Protein AF-A0AAJ0TM15-F1 (afdb_monomer_lite)

Sequence (615 aa):
GADGGGGAAAETQVVKEIVKVGEEVKEFTFELSEAALRLKQGEETPVTASVTNKGNVPLSFTITTERECCQVKTVNVLEVGAGEARSFRIDVRVPLNTPPGTYVITVTVALGDKTNVKDFKVVVEESPLVTKIKELSDAVRQIRGEISKYKSAGARTEALEKRLEGAESSLINAREAVENDNIQTLQTSIQAAASDVSQTAVEILGVRIQAFLKENREEIATGAAFVLLAFYAVTQIALPYRQLRLTLKELKKQESAFVESRVQAEHQYFKRIIDEATFRQLMFQQQDKIVSTRGKIKSGEAELRVLMRSRLNPKYFLLFYTGAVRKVPASTKAFMANFKAATHRWTQHSTKQKIGPQVAKPVAKPIAFGLFRRATQKTTVQKPVVKPISLPKKAELKKPVLSIGQLLNKFKLPKAEPKAAVPKAVVPKLTLPKPLVMPARTQKAGTNKRHWFFGKPVVRVKAITARQEGLRWSPDTKKQGMSAQQRSLPKKVSGLLQRLRGTGTRNKSKVLHVQKPVAQQDKVARPVQQPKLPAIKMPRLFWQHQKPAVTLTPQQVKVPMAKPPRKSLLPEPIRAWWAERRRKNELRRLRHETEQTLKRIGKMHDEEVRKLNHR

Foldseek 3Di:
DDDDDDDDDDPDPPPPPVPVPPPWDFDKDKDWPAQEAEDEAQDKDKTKIKMFGQTQAKFKKAKDKDWPFFDWDWDGIDIAGHRGMDMTIIITGGALQDDFDKIKMWIWIDGPPDIDIGIHIYGYDYDPLNVLLVVLVVLLVVLVVLLVVLVVLVFDCPLLVVLSVQLVVLSVQLVVCSVVSNPVSNVVSSVRNVVSSVVSVVVSVVSVVVSVCSVCVVVVVVVVVVVLVVVLCVPQPVVVLVVLVVVLVVLVVVLVVLVVVLVVLVVCVVVVVDDPVVSVVSNVVSVVSNVVSVVVSVVSVVVSVVSCVVSPPVVVVVVVVVVVVVPCPVVVVVVVVVVVVVVVVVVVVSVPPCPDPPPPDPDDDDDDDDDDDDDDDDDDDDDDDDDDDDDDDDDDDDDDDDDPVPPPPDDDDDDDDDDDDDDDDDDDDDDDDDDDDDDDDDDDDDDDDDDDDDDDDDDDDDDDDDDDDDDDDDDDDDDDDDDDDDDDDDDDDDDDDDYDDDDDDDDDDDDDDDDDDDDDDDDDDDDDDDDDDDDDDDDDDDDDDDDDDDDDDDDDDDDDDDDPPPDDPDDPVVVVVVVVVVVVVVVVVVVVVVVVVVVVVVVVVVVVVVVVVVD

Secondary structure (DSSP, 8-state):
---------------------------EEEEES-SEEEEETT-EEEEEEEEEE-SSS-EEEEEEEEESSSEEE--SEEEE-TT-EEEEEEEEE--TTSPSEEEEEEEEEEETTEEEEEEEEEEEEPPHHHHHHHHHHHHHHHHHHHHHHHHHTT---HHHHHHHHHHHHHHHHHHHHHHTT-HHHHHHHHHHHHHHHHHHHHHHHHHHHHHHHHHTHHHHHHHHHHHHHHHHIIIIIIHHHHHHHHHHHHHHHHHHHHHHHHHHHHHHHHTTSS-HHHHHHHHHHHHHHHHHHHHHHHHHHHHHHHHHHHHTSHHHHHHHHHHHHHTS-HHHHHHHHHHHHHHHHHHHHHHH----------------------------PPPPP-PPPP-------------GGGTTS---PPPP-PPPP---------PPPPPPP------------------PPPPPP------------------------------------------------------PPP--------PPPPPPPPP-------------------------PPPPPPPPSS-HHHHHHHHHHHHHHHHHHHHHHHHHHHHHHHHHHHHHHHHHHH-

pLDDT: mean 70.88, std 28.87, range [26.69, 98.44]

Radius of gyration: 53.24 Å; chains: 1; bounding box: 154×111×147 Å

Structure (mmCIF, N/CA/C/O backbone):
data_AF-A0AAJ0TM15-F1
#
_entry.id   AF-A0AAJ0TM15-F1
#
loop_
_atom_site.group_PDB
_atom_site.id
_atom_site.type_symbol
_atom_site.label_atom_id
_atom_site.label_alt_id
_atom_site.label_comp_id
_atom_site.label_asym_id
_atom_site.label_entity_id
_atom_site.label_seq_id
_atom_site.pdbx_PDB_ins_code
_atom_site.Cartn_x
_atom_site.Cartn_y
_atom_site.Cartn_z
_atom_site.occupancy
_atom_site.B_iso_or_equiv
_atom_site.auth_seq_id
_atom_site.auth_comp_id
_atom_site.auth_asym_id
_atom_site.auth_atom_id
_atom_site.pdbx_PDB_model_num
ATOM 1 N N . GLY A 1 1 ? -64.506 58.586 45.617 1.00 40.94 1 GLY A N 1
ATOM 2 C CA . GLY A 1 1 ? -65.737 57.968 45.095 1.00 40.94 1 GLY A CA 1
ATOM 3 C C . GLY A 1 1 ? -65.638 56.502 45.419 1.00 40.94 1 GLY A C 1
ATOM 4 O O . GLY A 1 1 ? -64.648 55.914 45.017 1.00 40.94 1 GLY A O 1
ATOM 5 N N . ALA A 1 2 ? -66.377 55.983 46.393 1.00 40.88 2 ALA A N 1
ATOM 6 C CA . ALA A 1 2 ? -67.840 55.893 46.489 1.00 40.88 2 ALA A CA 1
ATOM 7 C C . ALA A 1 2 ? -68.398 54.747 45.629 1.00 40.88 2 ALA A C 1
ATOM 9 O O . ALA A 1 2 ? -68.148 54.704 44.428 1.00 40.88 2 ALA A O 1
ATOM 10 N N . ASP A 1 3 ? -69.155 53.908 46.340 1.00 39.53 3 ASP A N 1
ATOM 11 C CA . ASP A 1 3 ? -70.116 52.874 45.942 1.00 39.53 3 ASP A CA 1
ATOM 12 C C . ASP A 1 3 ? -69.571 51.568 45.338 1.00 39.53 3 ASP A C 1
ATOM 14 O O . ASP A 1 3 ? -68.703 51.568 44.477 1.00 39.53 3 ASP A O 1
ATOM 18 N N . GLY A 1 4 ? -70.014 50.376 45.749 1.00 42.06 4 GLY A N 1
ATOM 19 C CA . GLY A 1 4 ? -71.174 50.013 46.571 1.00 42.06 4 GLY A CA 1
ATOM 20 C C . GLY A 1 4 ? -71.972 48.897 45.878 1.00 42.06 4 GLY A C 1
ATOM 21 O O . GLY A 1 4 ? -72.276 49.014 44.697 1.00 42.06 4 GLY A O 1
ATOM 22 N N . GLY A 1 5 ? -72.311 47.831 46.614 1.00 38.25 5 GLY A N 1
ATOM 23 C CA . GLY A 1 5 ? -73.177 46.718 46.177 1.00 38.25 5 GLY A CA 1
ATOM 24 C C . GLY A 1 5 ? -72.463 45.361 46.285 1.00 38.25 5 GLY A C 1
ATOM 25 O O . GLY A 1 5 ? -71.490 45.129 45.585 1.00 38.25 5 GLY A O 1
ATOM 26 N N . GLY A 1 6 ? -72.804 44.417 47.166 1.00 44.28 6 GLY A N 1
ATOM 27 C CA . GLY A 1 6 ? -74.078 44.138 47.829 1.00 44.28 6 GLY A CA 1
ATOM 28 C C . GLY A 1 6 ? -74.864 43.113 47.008 1.00 44.28 6 GLY A C 1
ATOM 29 O O . GLY A 1 6 ? -75.519 43.495 46.046 1.00 44.28 6 GLY A O 1
ATOM 30 N N . GLY A 1 7 ? -74.799 41.823 47.367 1.00 38.50 7 GLY A N 1
ATOM 31 C CA . GLY A 1 7 ? -75.598 40.797 46.689 1.00 38.50 7 GLY A CA 1
ATOM 32 C C . GLY A 1 7 ? -75.345 39.349 47.120 1.00 38.50 7 GLY A C 1
ATOM 33 O O . GLY A 1 7 ? -74.395 38.728 46.667 1.00 38.50 7 GLY A O 1
ATOM 34 N N . ALA A 1 8 ? -76.285 38.835 47.917 1.00 42.66 8 ALA A N 1
ATOM 35 C CA . ALA A 1 8 ? -76.724 37.440 48.023 1.00 42.66 8 ALA A CA 1
ATOM 36 C C . ALA A 1 8 ? -75.765 36.388 48.619 1.00 42.66 8 ALA A C 1
ATOM 38 O O . ALA A 1 8 ? -75.016 35.696 47.933 1.00 42.66 8 ALA A O 1
ATOM 39 N N . ALA A 1 9 ? -75.942 36.180 49.926 1.00 48.81 9 ALA A N 1
ATOM 40 C CA . ALA A 1 9 ? -75.700 34.909 50.587 1.00 48.81 9 ALA A CA 1
ATOM 41 C C . ALA A 1 9 ? -76.616 33.830 49.978 1.00 48.81 9 ALA A C 1
ATOM 43 O O . ALA A 1 9 ? -77.832 33.868 50.157 1.00 48.81 9 ALA A O 1
ATOM 44 N N . ALA A 1 10 ? -76.023 32.882 49.253 1.00 44.81 10 ALA A N 1
ATOM 45 C CA . ALA A 1 10 ? -76.657 31.620 48.905 1.00 44.81 10 ALA A CA 1
ATOM 46 C C . ALA A 1 10 ? -76.152 30.557 49.885 1.00 44.81 10 ALA A C 1
ATOM 48 O O . ALA A 1 10 ? -75.015 30.085 49.810 1.00 44.81 10 ALA A O 1
ATOM 49 N N . GLU A 1 11 ? -77.020 30.233 50.834 1.00 48.06 11 GLU A N 1
ATOM 50 C CA . GLU A 1 11 ? -76.940 29.099 51.745 1.00 48.06 11 GLU A CA 1
ATOM 51 C C . GLU A 1 11 ? -76.767 27.816 50.915 1.00 48.06 11 GLU A C 1
ATOM 53 O O . GLU A 1 11 ? -77.719 27.242 50.388 1.00 48.06 11 GLU A O 1
ATOM 58 N N . THR A 1 12 ? -75.517 27.397 50.709 1.00 44.56 12 THR A N 1
ATOM 59 C CA . THR A 1 12 ? -75.226 26.153 49.998 1.00 44.56 12 THR A CA 1
ATOM 60 C C . THR A 1 12 ? -75.214 25.049 51.041 1.00 44.56 12 THR A C 1
ATOM 62 O O . THR A 1 12 ? -74.286 24.941 51.842 1.00 44.56 12 THR A O 1
ATOM 65 N N . GLN A 1 13 ? -76.295 24.270 51.060 1.00 42.59 13 GLN A N 1
ATOM 66 C CA . GLN A 1 13 ? -76.426 23.046 51.837 1.00 42.59 13 GLN A CA 1
ATOM 67 C C . GLN A 1 13 ? -75.170 22.187 51.653 1.00 42.59 13 GLN A C 1
ATOM 69 O O . GLN A 1 13 ? -74.891 21.681 50.567 1.00 42.59 13 GLN A O 1
ATOM 74 N N . VAL A 1 14 ? -74.406 22.031 52.736 1.00 47.44 14 VAL A N 1
ATOM 75 C CA . VAL A 1 14 ? -73.315 21.064 52.839 1.00 47.44 14 VAL A CA 1
ATOM 76 C C . VAL A 1 14 ? -73.960 19.683 52.858 1.00 47.44 14 VAL A C 1
ATOM 78 O O . VAL A 1 14 ? -74.259 19.123 53.912 1.00 47.44 14 VAL A O 1
ATOM 81 N N . VAL A 1 15 ? -74.208 19.139 51.668 1.00 44.16 15 VAL A N 1
ATOM 82 C CA . VAL A 1 15 ? -74.405 17.707 51.486 1.00 44.16 15 VAL A CA 1
ATOM 83 C C . VAL A 1 15 ? -73.086 17.069 51.914 1.00 44.16 15 VAL A C 1
ATOM 85 O O . VAL A 1 15 ? -72.115 17.038 51.162 1.00 44.16 15 VAL A O 1
ATOM 88 N N . LYS A 1 16 ? -73.027 16.608 53.170 1.00 46.25 16 LYS A N 1
ATOM 89 C CA . LYS A 1 16 ? -72.084 15.575 53.605 1.00 46.25 16 LYS A CA 1
ATOM 90 C C . LYS A 1 16 ? -72.448 14.315 52.829 1.00 46.25 16 LYS A C 1
ATOM 92 O O . LYS A 1 16 ? -73.099 13.412 53.346 1.00 46.25 16 LYS A O 1
ATOM 97 N N . GLU A 1 17 ? -72.063 14.285 51.560 1.00 44.97 17 GLU A N 1
ATOM 98 C CA . GLU A 1 17 ? -71.921 13.042 50.840 1.00 44.97 17 GLU A CA 1
ATOM 99 C C . GLU A 1 17 ? -70.842 12.292 51.612 1.00 44.97 17 GLU A C 1
ATOM 101 O O . GLU A 1 17 ? -69.675 12.687 51.654 1.00 44.97 17 GLU A O 1
ATOM 106 N N . ILE A 1 18 ? -71.271 11.272 52.351 1.00 46.53 18 ILE A N 1
ATOM 107 C CA . ILE A 1 18 ? -70.382 10.254 52.884 1.00 46.53 18 ILE A CA 1
ATOM 108 C C . ILE A 1 18 ? -69.833 9.576 51.632 1.00 46.53 18 ILE A C 1
ATOM 110 O O . ILE A 1 18 ? -70.387 8.591 51.147 1.00 46.53 18 ILE A O 1
ATOM 114 N N . VAL A 1 19 ? -68.791 10.183 51.056 1.00 47.88 19 VAL A N 1
ATOM 115 C CA . VAL A 1 19 ? -67.940 9.579 50.045 1.00 47.88 19 VAL A CA 1
ATOM 116 C C . VAL A 1 19 ? -67.460 8.315 50.722 1.00 47.88 19 VAL A C 1
ATOM 118 O O . VAL A 1 19 ? -66.629 8.367 51.631 1.00 47.88 19 VAL A O 1
ATOM 121 N N . LYS A 1 20 ? -68.078 7.184 50.359 1.00 49.59 20 LYS A N 1
ATOM 122 C CA . LYS A 1 20 ? -67.555 5.860 50.671 1.00 49.59 20 LYS A CA 1
ATOM 123 C C . LYS A 1 20 ? -66.083 5.958 50.332 1.00 49.59 20 LYS A C 1
ATOM 125 O O . LYS A 1 20 ? -65.774 6.206 49.168 1.00 49.59 20 LYS A O 1
ATOM 130 N N . VAL A 1 21 ? -65.225 5.897 51.351 1.00 52.56 21 VAL A N 1
ATOM 131 C CA . VAL A 1 21 ? -63.775 5.929 51.182 1.00 52.56 21 VAL A CA 1
ATOM 132 C C . VAL A 1 21 ? -63.481 4.806 50.207 1.00 52.56 21 VAL A C 1
ATOM 134 O O . VAL A 1 21 ? -63.591 3.632 50.554 1.00 52.56 21 VAL A O 1
ATOM 137 N N . GLY A 1 22 ? -63.301 5.194 48.944 1.00 61.16 22 GLY A N 1
ATOM 138 C CA . GLY A 1 22 ? -63.088 4.266 47.857 1.00 61.16 22 GLY A CA 1
ATOM 139 C C . GLY A 1 22 ? -61.836 3.506 48.220 1.00 61.16 22 GLY A C 1
ATOM 140 O O . GLY A 1 22 ? -60.823 4.125 48.546 1.00 61.16 22 GLY A O 1
ATOM 141 N N . GLU A 1 23 ? -61.952 2.187 48.249 1.00 76.88 23 GLU A N 1
ATOM 142 C CA . GLU A 1 23 ? -60.855 1.282 48.551 1.00 76.88 23 GLU A CA 1
ATOM 143 C C . GLU A 1 23 ? -59.599 1.739 47.788 1.00 76.88 23 GLU A C 1
ATOM 145 O O . GLU A 1 23 ? -59.680 2.065 46.601 1.00 76.88 23 GLU A O 1
ATOM 150 N N . GLU A 1 24 ? -58.458 1.878 48.475 1.00 78.06 24 GLU A N 1
ATOM 151 C CA . GLU A 1 24 ? -57.227 2.371 47.848 1.00 78.06 24 GLU A CA 1
ATOM 152 C C . GLU A 1 24 ? -56.796 1.413 46.729 1.00 78.06 24 GLU A C 1
ATOM 154 O O . GLU A 1 24 ? -56.246 0.336 46.980 1.00 78.06 24 GLU A O 1
ATOM 159 N N . VAL A 1 25 ? -57.004 1.809 45.472 1.00 84.50 25 VAL A N 1
ATOM 160 C CA . VAL A 1 25 ? -56.618 0.986 44.324 1.00 84.50 25 VAL A CA 1
ATOM 161 C C . VAL A 1 25 ? -55.156 1.267 43.999 1.00 84.50 25 VAL A C 1
ATOM 163 O O . VAL A 1 25 ? -54.814 2.308 43.446 1.00 84.50 25 VAL A O 1
ATOM 166 N N . LYS A 1 26 ? -54.270 0.325 44.336 1.00 86.44 26 LYS A N 1
ATOM 167 C CA . LYS A 1 26 ? -52.831 0.376 44.015 1.00 86.44 26 LYS A CA 1
ATOM 168 C C . LYS A 1 26 ? -52.534 -0.513 42.805 1.00 86.44 26 LYS A C 1
ATOM 170 O O . LYS A 1 26 ? -52.102 -1.658 42.972 1.00 86.44 26 LYS A O 1
ATOM 175 N N . GLU A 1 27 ? -52.801 -0.020 41.595 1.00 92.00 27 GLU A N 1
ATOM 176 C CA . GLU A 1 27 ? -52.534 -0.718 40.324 1.00 92.00 27 GLU A CA 1
ATOM 177 C C . GLU A 1 27 ? -51.655 0.139 39.397 1.00 92.00 27 GLU A C 1
ATOM 179 O O . GLU A 1 27 ? -51.826 1.355 39.313 1.00 92.00 27 GLU A O 1
ATOM 184 N N . PHE A 1 28 ? -50.708 -0.486 38.689 1.00 95.81 28 PHE A N 1
ATOM 185 C CA . PHE A 1 28 ? -49.819 0.202 37.751 1.00 95.81 28 PHE A CA 1
ATOM 186 C C . PHE A 1 28 ? -49.455 -0.671 36.545 1.00 95.81 28 PHE A C 1
ATOM 188 O O . PHE A 1 28 ? -49.472 -1.901 36.621 1.00 95.81 28 PHE A O 1
ATOM 195 N N . THR A 1 29 ? -49.083 -0.033 35.434 1.00 96.06 29 THR A N 1
ATOM 196 C CA . THR A 1 29 ? -48.532 -0.699 34.244 1.00 96.06 29 THR A CA 1
ATOM 197 C C . THR A 1 29 ? -47.141 -0.180 33.921 1.00 96.06 29 THR A C 1
ATOM 199 O O . THR A 1 29 ? -46.879 1.020 33.999 1.00 96.06 29 THR A O 1
ATOM 202 N N . PHE A 1 30 ? -46.251 -1.101 33.553 1.00 96.62 30 PHE A N 1
ATOM 203 C CA . PHE A 1 30 ? -44.868 -0.819 33.186 1.00 96.62 30 PHE A CA 1
ATOM 204 C C . PHE A 1 30 ? -44.601 -1.255 31.744 1.00 96.62 30 PHE A C 1
ATOM 206 O O . PHE A 1 30 ? -44.830 -2.415 31.382 1.00 96.62 30 PHE A O 1
ATOM 213 N N . GLU A 1 31 ? -44.114 -0.321 30.930 1.00 96.38 31 GLU A N 1
ATOM 214 C CA . GLU A 1 31 ? -43.828 -0.525 29.512 1.00 96.38 31 GLU A CA 1
ATOM 215 C C . GLU A 1 31 ? -42.412 -0.051 29.159 1.00 96.38 31 GLU A C 1
ATOM 217 O O . GLU A 1 31 ? -41.920 0.970 29.646 1.00 96.38 31 GLU A O 1
ATOM 222 N N . LEU A 1 32 ? -41.753 -0.806 28.280 1.00 96.75 32 LEU A N 1
ATOM 223 C CA . LEU A 1 32 ? -40.467 -0.454 27.683 1.00 96.75 32 LEU A CA 1
ATOM 224 C C . LEU A 1 32 ? -40.693 -0.053 26.227 1.00 96.75 32 LEU A C 1
ATOM 226 O O . LEU A 1 32 ? -41.421 -0.731 25.504 1.00 96.75 32 LEU A O 1
ATOM 230 N N . SER A 1 33 ? -40.039 1.024 25.789 1.00 94.94 33 SER A N 1
ATOM 231 C CA . SER A 1 33 ? -40.135 1.498 24.399 1.00 94.94 33 SER A CA 1
ATOM 232 C C . SER A 1 33 ? -39.591 0.497 23.375 1.00 94.94 33 SER A C 1
ATOM 234 O O . SER A 1 33 ? -40.093 0.436 22.254 1.00 94.94 33 SER A O 1
ATOM 236 N N . GLU A 1 34 ? -38.587 -0.298 23.751 1.00 94.38 34 GLU A N 1
ATOM 237 C CA . GLU A 1 34 ? -37.918 -1.251 22.870 1.00 94.38 34 GLU A CA 1
ATOM 238 C C . GLU A 1 34 ? -37.702 -2.589 23.587 1.00 94.38 34 GLU A C 1
ATOM 240 O O . GLU A 1 34 ? -37.223 -2.634 24.717 1.00 94.38 34 GLU A O 1
ATOM 245 N N . ALA A 1 35 ? -38.026 -3.697 22.914 1.00 92.75 35 ALA A N 1
ATOM 246 C CA . ALA A 1 35 ? -37.785 -5.050 23.429 1.00 92.75 35 ALA A CA 1
ATOM 247 C C . ALA A 1 35 ? -36.361 -5.561 23.135 1.00 92.75 35 ALA A C 1
ATOM 249 O O . ALA A 1 35 ? -35.904 -6.539 23.734 1.00 92.75 35 ALA A O 1
ATOM 250 N N . ALA A 1 36 ? -35.665 -4.935 22.180 1.00 95.94 36 ALA A N 1
ATOM 251 C CA . ALA A 1 36 ? -34.311 -5.302 21.799 1.00 95.94 36 ALA A CA 1
ATOM 252 C C . ALA A 1 36 ? -33.506 -4.086 21.330 1.00 95.94 36 ALA A C 1
ATOM 254 O O . ALA A 1 36 ? -33.949 -3.354 20.449 1.00 95.94 36 ALA A O 1
ATOM 255 N N . LEU A 1 37 ? -32.293 -3.947 21.858 1.00 96.56 37 LEU A N 1
ATOM 256 C CA . LEU A 1 37 ? -31.349 -2.881 21.553 1.00 96.56 37 LEU A CA 1
ATOM 257 C C . LEU A 1 37 ? -30.116 -3.469 20.858 1.00 96.56 37 LEU A C 1
ATOM 259 O O . LEU A 1 37 ? -29.609 -4.512 21.268 1.00 96.56 37 LEU A O 1
ATOM 263 N N . ARG A 1 38 ? -29.620 -2.819 19.803 1.00 97.38 38 ARG A N 1
ATOM 264 C CA . ARG A 1 38 ? -28.376 -3.218 19.121 1.00 97.38 38 ARG A CA 1
ATOM 265 C C . ARG A 1 38 ? -27.317 -2.157 19.350 1.00 97.38 38 ARG A C 1
ATOM 267 O O . ARG A 1 38 ? -27.461 -1.054 18.832 1.00 97.38 38 ARG A O 1
ATOM 274 N N . LEU A 1 39 ? -26.274 -2.498 20.098 1.00 97.50 39 LEU A N 1
ATOM 275 C CA . LEU A 1 39 ? -25.213 -1.570 20.480 1.00 97.50 39 LEU A CA 1
ATOM 276 C C . LEU A 1 39 ? -23.855 -2.094 20.060 1.00 97.50 39 LEU A C 1
ATOM 278 O O . LEU A 1 39 ? -23.595 -3.294 20.104 1.00 97.50 39 LEU A O 1
ATOM 282 N N . LYS A 1 40 ? -22.954 -1.183 19.704 1.00 97.56 40 LYS A N 1
ATOM 283 C CA . LYS A 1 40 ? -21.542 -1.524 19.548 1.00 97.56 40 LYS A CA 1
ATOM 284 C C . LYS A 1 40 ? -20.818 -1.376 20.876 1.00 97.56 40 LYS A C 1
ATOM 286 O O . LYS A 1 40 ? -21.181 -0.562 21.720 1.00 97.56 40 LYS A O 1
ATOM 291 N N . GLN A 1 41 ? -19.736 -2.123 21.036 1.00 97.69 41 GLN A N 1
ATOM 292 C CA . GLN A 1 41 ? -18.782 -1.908 22.124 1.00 97.69 41 GLN A CA 1
ATOM 293 C C . GLN A 1 41 ? -18.343 -0.428 22.206 1.00 97.69 41 GLN A C 1
ATOM 295 O O . GLN A 1 41 ? -17.916 0.167 21.211 1.00 97.69 41 GLN A O 1
ATOM 300 N N . GLY A 1 42 ? -18.420 0.156 23.400 1.00 95.56 42 GLY A N 1
ATOM 301 C CA . GLY A 1 42 ? -18.133 1.564 23.681 1.00 95.56 42 GLY A CA 1
ATOM 302 C C . GLY A 1 42 ? -19.275 2.536 23.355 1.00 95.56 42 GLY A C 1
ATOM 303 O O . GLY A 1 42 ? -19.103 3.740 23.519 1.00 95.56 42 GLY A O 1
ATOM 304 N N . GLU A 1 43 ? -20.423 2.062 22.870 1.00 96.12 43 GLU A N 1
ATOM 305 C CA . GLU A 1 43 ? -21.581 2.910 22.578 1.00 96.12 43 GLU A CA 1
ATOM 306 C C . GLU A 1 43 ? -22.489 3.055 23.809 1.00 96.12 43 GLU A C 1
ATOM 308 O O . GLU A 1 43 ? -22.610 2.143 24.632 1.00 96.12 43 GLU A O 1
ATOM 313 N N . GLU A 1 44 ? -23.117 4.223 23.932 1.00 96.44 44 GLU A N 1
ATOM 314 C CA . GLU A 1 44 ? -24.106 4.542 24.960 1.00 96.44 44 GLU A CA 1
ATOM 315 C C . GLU A 1 44 ? -25.405 4.933 24.262 1.00 96.44 44 GLU A C 1
ATOM 317 O O . GLU A 1 44 ? -25.401 5.735 23.324 1.00 96.44 44 GLU A O 1
ATOM 322 N N . THR A 1 45 ? -26.521 4.331 24.665 1.00 96.94 45 THR A N 1
ATOM 323 C CA . THR A 1 45 ? -27.834 4.628 24.087 1.00 96.94 45 THR A CA 1
ATOM 324 C C . THR A 1 45 ? -28.900 4.651 25.177 1.00 96.94 45 THR A C 1
ATOM 326 O O . THR A 1 45 ? -28.962 3.725 25.990 1.00 96.94 45 THR A O 1
ATOM 329 N N . PRO A 1 46 ? -29.743 5.697 25.208 1.00 96.75 46 PRO A N 1
ATOM 330 C CA . PRO A 1 46 ? -30.840 5.786 26.155 1.00 96.75 46 PRO A CA 1
ATOM 331 C C . PRO A 1 46 ? -32.032 4.940 25.692 1.00 96.75 46 PRO A C 1
ATOM 333 O O . PRO A 1 46 ? -32.504 5.089 24.566 1.00 96.75 46 PRO A O 1
ATOM 336 N N . VAL A 1 47 ? -32.572 4.119 26.589 1.00 96.25 47 VAL A N 1
ATOM 337 C CA . VAL A 1 47 ? -33.866 3.440 26.437 1.00 96.25 47 VAL A CA 1
ATOM 338 C C . VAL A 1 47 ? -34.904 4.193 27.263 1.00 96.25 47 VAL A C 1
ATOM 340 O O . VAL A 1 47 ? -34.641 4.593 28.397 1.00 96.25 47 VAL A O 1
ATOM 343 N N . THR A 1 48 ? -36.090 4.421 26.698 1.00 97.31 48 THR A N 1
ATOM 344 C CA . THR A 1 48 ? -37.186 5.080 27.427 1.00 97.31 48 THR A CA 1
ATOM 345 C C . THR A 1 48 ? -38.120 4.032 28.017 1.00 97.31 48 THR A C 1
ATOM 347 O O . THR A 1 48 ? -38.517 3.090 27.328 1.00 97.31 48 THR A O 1
ATOM 350 N N . ALA A 1 49 ? -38.482 4.204 29.280 1.00 97.06 49 ALA A N 1
ATOM 351 C CA . ALA A 1 49 ? -39.415 3.344 29.987 1.00 97.06 49 ALA A CA 1
ATOM 352 C C . ALA A 1 49 ? -40.539 4.196 30.587 1.00 97.06 49 ALA A C 1
ATOM 354 O O . ALA A 1 49 ? -40.290 5.332 30.994 1.00 97.06 49 ALA A O 1
ATOM 355 N N . SER A 1 50 ? -41.766 3.684 30.618 1.00 97.38 50 SER A N 1
ATOM 356 C CA . SER A 1 50 ? -42.935 4.392 31.146 1.00 97.38 50 SER A CA 1
ATOM 357 C C . SER A 1 50 ? -43.627 3.577 32.227 1.00 97.38 50 SER A C 1
ATOM 359 O O . SER A 1 50 ? -43.843 2.372 32.094 1.00 97.38 50 SER A O 1
ATOM 361 N N . VAL A 1 51 ? -43.995 4.261 33.308 1.00 97.69 51 VAL A N 1
ATOM 362 C CA . VAL A 1 51 ? -44.840 3.716 34.371 1.00 97.69 51 VAL A CA 1
ATOM 363 C C . VAL A 1 51 ? -46.117 4.538 34.412 1.00 97.69 51 VAL A C 1
ATOM 365 O O . VAL A 1 51 ? -46.063 5.766 34.472 1.00 97.69 51 VAL A O 1
ATOM 368 N N . THR A 1 52 ? -47.259 3.860 34.350 1.00 97.62 52 THR A N 1
ATOM 369 C CA . THR A 1 52 ? -48.585 4.481 34.439 1.00 97.62 52 THR A CA 1
ATOM 370 C C . THR A 1 52 ? -49.254 4.042 35.728 1.00 97.62 52 THR A C 1
ATOM 372 O O . THR A 1 52 ? -49.435 2.844 35.954 1.00 97.62 52 THR A O 1
ATOM 375 N N . ASN A 1 53 ? -49.612 5.006 36.573 1.00 97.31 53 ASN A N 1
ATOM 376 C CA . ASN A 1 53 ? -50.369 4.769 37.793 1.00 97.31 53 ASN A CA 1
ATOM 377 C C . ASN A 1 53 ? -51.865 4.729 37.452 1.00 97.31 53 ASN A C 1
ATOM 379 O O . ASN A 1 53 ? -52.443 5.748 37.086 1.00 97.31 53 ASN A O 1
ATOM 383 N N . LYS A 1 54 ? -52.498 3.558 37.564 1.00 96.25 54 LYS A N 1
ATOM 384 C CA . LYS A 1 54 ? -53.948 3.399 37.357 1.00 96.25 54 LYS A CA 1
ATOM 385 C C . LYS A 1 54 ? -54.758 3.643 38.634 1.00 96.25 54 LYS A C 1
ATOM 387 O O . LYS A 1 54 ? -55.984 3.629 38.592 1.00 96.25 54 LYS A O 1
ATOM 392 N N . GLY A 1 55 ? -54.076 3.824 39.761 1.00 92.81 55 GLY A N 1
ATOM 393 C CA . GLY A 1 55 ? -54.671 4.069 41.063 1.00 92.81 55 GLY A CA 1
ATOM 394 C C . GLY A 1 55 ? -55.159 5.499 41.274 1.00 92.81 55 GLY A C 1
ATOM 395 O O . GLY A 1 55 ? -54.874 6.414 40.500 1.00 92.81 55 GLY A O 1
ATOM 396 N N . ASN A 1 56 ? -55.873 5.685 42.384 1.00 92.62 56 ASN A N 1
ATOM 397 C CA . ASN A 1 56 ? -56.418 6.963 42.852 1.00 92.62 56 ASN A CA 1
ATOM 398 C C . ASN A 1 56 ? -55.503 7.705 43.849 1.00 92.62 56 ASN A C 1
ATOM 400 O O . ASN A 1 56 ? -55.834 8.812 44.270 1.00 92.62 56 ASN A O 1
ATOM 404 N N . VAL A 1 57 ? -54.352 7.127 44.208 1.00 93.19 57 VAL A N 1
ATOM 405 C CA . VAL A 1 57 ? -53.374 7.688 45.160 1.00 93.19 57 VAL A CA 1
ATOM 406 C C . VAL A 1 57 ? -52.013 7.844 44.461 1.00 93.19 57 VAL A C 1
ATOM 408 O O . VAL A 1 57 ? -51.677 7.005 43.620 1.00 93.19 57 VAL A O 1
ATOM 411 N N . PRO A 1 58 ? -51.214 8.890 44.756 1.00 94.00 58 PRO A N 1
ATOM 412 C CA . PRO A 1 58 ? -49.835 8.984 44.275 1.00 94.00 58 PRO A CA 1
ATOM 413 C C . PRO A 1 58 ? -48.989 7.796 44.753 1.00 94.00 58 PRO A C 1
ATOM 415 O O . PRO A 1 58 ? -49.069 7.388 45.912 1.00 94.00 58 PRO A O 1
ATOM 418 N N . LEU A 1 59 ? -48.165 7.250 43.857 1.00 95.69 59 LEU A N 1
ATOM 419 C CA . LEU A 1 59 ? -47.342 6.066 44.112 1.00 95.69 59 LEU A CA 1
ATOM 420 C C . LEU A 1 59 ? -45.854 6.393 43.944 1.00 95.69 59 LEU A C 1
ATOM 422 O O . LEU A 1 59 ? -45.468 7.140 43.044 1.00 95.69 59 LEU A O 1
ATOM 426 N N . SER A 1 60 ? -45.021 5.804 44.805 1.00 96.38 60 SER A N 1
ATOM 427 C CA . SER A 1 60 ? -43.559 5.884 44.728 1.00 96.38 60 SER A CA 1
ATOM 428 C C . SER A 1 60 ? -42.997 4.518 44.347 1.00 96.38 60 SER A C 1
ATOM 430 O O . SER A 1 60 ? -43.153 3.543 45.084 1.00 96.38 60 SER A O 1
ATOM 432 N N . PHE A 1 61 ? -42.385 4.442 43.169 1.00 96.56 61 PHE A N 1
ATOM 433 C CA . PHE A 1 61 ? -41.831 3.214 42.614 1.00 96.56 61 PHE A CA 1
ATOM 434 C C . PHE A 1 61 ? -40.332 3.131 42.873 1.00 96.56 61 PHE A C 1
ATOM 436 O O . PHE A 1 61 ? -39.604 4.089 42.609 1.00 96.56 61 PHE A O 1
ATOM 443 N N . THR A 1 62 ? -39.864 1.965 43.316 1.00 97.38 62 THR A N 1
ATOM 444 C CA . THR A 1 62 ? -38.433 1.641 43.380 1.00 97.38 62 THR A CA 1
ATOM 445 C C . THR A 1 62 ? -38.047 0.874 42.124 1.00 97.38 62 THR A C 1
ATOM 447 O O . THR A 1 62 ? -38.643 -0.156 41.818 1.00 97.38 62 THR A O 1
ATOM 450 N N . ILE A 1 63 ? -37.068 1.380 41.380 1.00 97.06 63 ILE A N 1
ATOM 451 C CA . ILE A 1 63 ? -36.603 0.789 40.126 1.00 97.06 63 ILE A CA 1
ATOM 452 C C . ILE A 1 63 ? -35.246 0.142 40.386 1.00 97.06 63 ILE A C 1
ATOM 454 O O . ILE A 1 63 ? -34.287 0.816 40.767 1.00 97.06 63 ILE A O 1
ATOM 458 N N . THR A 1 64 ? -35.156 -1.161 40.148 1.00 96.94 64 THR A N 1
ATOM 459 C CA . THR A 1 64 ? -33.904 -1.917 40.193 1.00 96.94 64 THR A CA 1
ATOM 460 C C . THR A 1 64 ? -33.608 -2.511 38.821 1.00 96.94 64 THR A C 1
ATOM 462 O O . THR A 1 64 ? -34.504 -2.771 38.017 1.00 96.94 64 THR A O 1
ATOM 465 N N . THR A 1 65 ? -32.321 -2.663 38.513 1.00 96.69 65 THR A N 1
ATOM 466 C CA . THR A 1 65 ? -31.875 -3.238 37.240 1.00 96.69 65 THR A CA 1
ATOM 467 C C . THR A 1 65 ? -30.897 -4.364 37.516 1.00 96.69 65 THR A C 1
ATOM 469 O O . THR A 1 65 ? -29.882 -4.157 38.181 1.00 96.69 65 THR A O 1
ATOM 472 N N . GLU A 1 66 ? -31.209 -5.543 36.998 1.00 96.31 66 GLU A N 1
ATOM 473 C CA . GLU A 1 66 ? -30.317 -6.695 36.966 1.00 96.31 66 GLU A CA 1
ATOM 474 C C . GLU A 1 66 ? -29.736 -6.811 35.559 1.00 96.31 66 GLU A C 1
ATOM 476 O O . GLU A 1 66 ? -30.423 -6.596 34.556 1.00 96.31 66 GLU A O 1
ATOM 481 N N . ARG A 1 67 ? -28.430 -7.062 35.472 1.00 94.00 67 ARG A N 1
ATOM 482 C CA . ARG A 1 67 ? -27.702 -6.983 34.206 1.00 94.00 67 ARG A CA 1
ATOM 483 C C . ARG A 1 67 ? -26.601 -8.026 34.135 1.00 94.00 67 ARG A C 1
ATOM 485 O O . ARG A 1 67 ? -25.795 -8.142 35.054 1.00 94.00 67 ARG A O 1
ATOM 492 N N . GLU A 1 68 ? -26.545 -8.732 33.012 1.00 90.50 68 GLU A N 1
ATOM 493 C CA . GLU A 1 68 ? -25.475 -9.691 32.705 1.00 90.50 68 GLU A CA 1
ATOM 494 C C . GLU A 1 68 ? -24.253 -9.009 32.078 1.00 90.50 68 GLU A C 1
ATOM 496 O O . GLU A 1 68 ? -23.112 -9.415 32.290 1.00 90.50 68 GLU A O 1
ATOM 501 N N . CYS A 1 69 ? -24.492 -7.944 31.310 1.00 88.06 69 CYS A N 1
ATOM 502 C CA . CYS A 1 69 ? -23.464 -7.106 30.712 1.00 88.06 69 CYS A CA 1
ATOM 503 C C . CYS A 1 69 ? -23.714 -5.644 31.050 1.00 88.06 69 CYS A C 1
ATOM 505 O O . CYS A 1 69 ? -24.801 -5.253 31.476 1.00 88.06 69 CYS A O 1
ATOM 507 N N . CYS A 1 70 ? -22.738 -4.822 30.679 1.00 94.38 70 CYS A N 1
ATOM 508 C CA . CYS A 1 70 ? -22.981 -3.417 30.418 1.00 94.38 70 CYS A CA 1
ATOM 509 C C . CYS A 1 70 ? -23.140 -2.554 31.689 1.00 94.38 70 CYS A C 1
ATOM 511 O O . CYS A 1 70 ? -23.368 -3.024 32.804 1.00 94.38 70 CYS A O 1
ATOM 513 N N . GLN A 1 71 ? -22.941 -1.249 31.536 1.00 95.75 71 GLN A N 1
ATOM 514 C CA . GLN A 1 71 ? -23.170 -0.259 32.582 1.00 95.75 71 GLN A CA 1
ATOM 515 C C . GLN A 1 71 ? -24.537 0.371 32.334 1.00 95.75 71 GLN A C 1
ATOM 517 O O . GLN A 1 71 ? -24.745 1.031 31.320 1.00 95.75 71 GLN A O 1
ATOM 522 N N . VAL A 1 72 ? -25.463 0.156 33.261 1.00 96.50 72 VAL A N 1
ATOM 523 C CA . VAL A 1 72 ? -26.823 0.705 33.212 1.00 96.50 72 VAL A CA 1
ATOM 524 C C . VAL A 1 72 ? -26.943 1.804 34.259 1.00 96.50 72 VAL A C 1
ATOM 526 O O . VAL A 1 72 ? -26.604 1.582 35.426 1.00 96.50 72 VAL A O 1
ATOM 529 N N . LYS A 1 73 ? -27.405 2.985 33.846 1.00 96.81 73 LYS A N 1
ATOM 530 C CA . LYS A 1 73 ? -27.749 4.095 34.739 1.00 96.81 73 LYS A CA 1
ATOM 531 C C . LYS A 1 73 ? -29.238 4.382 34.609 1.00 96.81 73 LYS A C 1
ATOM 533 O O . LYS A 1 73 ? -29.742 4.576 33.509 1.00 96.81 73 LYS A O 1
ATOM 538 N N . THR A 1 74 ? -29.936 4.409 35.733 1.00 96.81 74 THR A N 1
ATOM 539 C CA . THR A 1 74 ? -31.362 4.737 35.808 1.00 96.81 74 THR A CA 1
ATOM 540 C C . THR A 1 74 ? -31.630 5.533 37.081 1.00 96.81 74 THR A C 1
ATOM 542 O O . THR A 1 74 ? -30.790 5.591 37.981 1.00 96.81 74 THR A O 1
ATOM 545 N N . VAL A 1 75 ? -32.800 6.159 37.155 1.00 96.62 75 VAL A N 1
ATOM 546 C CA . VAL A 1 75 ? -33.354 6.669 38.413 1.00 96.62 75 VAL A CA 1
ATOM 547 C C . VAL A 1 75 ? -33.775 5.499 39.302 1.00 96.62 75 VAL A C 1
ATOM 549 O O . VAL A 1 75 ? -34.377 4.550 38.810 1.00 96.62 75 VAL A O 1
ATOM 552 N N . ASN A 1 76 ? -33.458 5.579 40.597 1.00 96.56 76 ASN A N 1
ATOM 553 C CA . ASN A 1 76 ? -33.777 4.528 41.573 1.00 96.56 76 ASN A CA 1
ATOM 554 C C . ASN A 1 76 ? -35.196 4.659 42.142 1.00 96.56 76 ASN A C 1
ATOM 556 O O . ASN A 1 76 ? -35.800 3.658 42.508 1.00 96.56 76 ASN A O 1
ATOM 560 N N . VAL A 1 77 ? -35.714 5.888 42.241 1.00 96.75 77 VAL A N 1
ATOM 561 C CA . VAL A 1 77 ? -37.041 6.185 42.794 1.00 96.75 77 VAL A CA 1
ATOM 562 C C . VAL A 1 77 ? -37.784 7.104 41.832 1.00 96.75 77 VAL A C 1
ATOM 564 O O . VAL A 1 77 ? -37.213 8.087 41.350 1.00 96.75 77 VAL A O 1
ATOM 567 N N . LEU A 1 78 ? -39.042 6.778 41.543 1.00 97.06 78 LEU A N 1
ATOM 568 C CA . LEU A 1 78 ? -39.911 7.545 40.656 1.00 97.06 78 LEU A CA 1
ATOM 569 C C . LEU A 1 78 ? -41.283 7.743 41.302 1.00 97.06 78 LEU A C 1
ATOM 571 O O . LEU A 1 78 ? -42.010 6.781 41.532 1.00 97.06 78 LEU A O 1
ATOM 575 N N . GLU A 1 79 ? -41.650 8.996 41.545 1.00 96.44 79 GLU A N 1
ATOM 576 C CA . GLU A 1 79 ? -42.981 9.362 42.037 1.00 96.44 79 GLU A CA 1
ATOM 577 C C . GLU A 1 79 ? -43.913 9.670 40.863 1.00 96.44 79 GLU A C 1
ATOM 579 O O . GLU A 1 79 ? -43.533 10.396 39.934 1.00 96.44 79 GLU A O 1
ATOM 584 N N . VAL A 1 80 ? -45.123 9.112 40.894 1.00 97.00 80 VAL A N 1
ATOM 585 C CA . VAL A 1 80 ? -46.131 9.264 39.837 1.00 97.00 80 VAL A CA 1
ATOM 586 C C . VAL A 1 80 ? -47.481 9.585 40.472 1.00 97.00 80 VAL A C 1
ATOM 588 O O . VAL A 1 80 ? -47.944 8.858 41.358 1.00 97.00 80 VAL A O 1
ATOM 591 N N . GLY A 1 81 ? -48.118 10.673 40.030 1.00 95.94 81 GLY A N 1
ATOM 592 C CA . GLY A 1 81 ? -49.441 11.072 40.502 1.00 95.94 81 GLY A CA 1
ATOM 593 C C . GLY A 1 81 ? -50.528 10.046 40.167 1.00 95.94 81 GLY A C 1
ATOM 594 O O . GLY A 1 81 ? -50.330 9.146 39.350 1.00 95.94 81 GLY A O 1
ATOM 595 N N . ALA A 1 82 ? -51.688 10.159 40.814 1.00 95.50 82 ALA A N 1
ATOM 596 C CA . ALA A 1 82 ? -52.853 9.328 40.508 1.00 95.50 82 ALA A CA 1
ATOM 597 C C . ALA A 1 82 ? -53.304 9.539 39.051 1.00 95.50 82 ALA A C 1
ATOM 599 O O . ALA A 1 82 ? -53.443 10.679 38.609 1.00 95.50 82 ALA A O 1
ATOM 600 N N . GLY A 1 83 ? -53.506 8.455 38.298 1.00 94.12 83 GLY A N 1
ATOM 601 C CA . GLY A 1 83 ? -53.865 8.517 36.875 1.00 94.12 83 GLY A CA 1
ATOM 602 C C . GLY A 1 83 ? -52.765 9.043 35.938 1.00 94.12 83 GLY A C 1
ATOM 603 O O . GLY A 1 83 ? -53.015 9.204 34.743 1.00 94.12 83 GLY A O 1
ATOM 604 N N . GLU A 1 84 ? -51.563 9.338 36.442 1.00 97.00 84 GLU A N 1
ATOM 605 C CA . GLU A 1 84 ? -50.475 9.913 35.652 1.00 97.00 84 GLU A CA 1
ATOM 606 C C . GLU A 1 84 ? -49.591 8.819 35.027 1.00 97.00 84 GLU A C 1
ATOM 608 O O . GLU A 1 84 ? -49.372 7.747 35.599 1.00 97.00 84 GLU A O 1
ATOM 613 N N . ALA A 1 85 ? -49.043 9.107 33.845 1.00 96.81 85 ALA A N 1
ATOM 614 C CA . ALA A 1 85 ? -47.996 8.314 33.215 1.00 96.81 85 ALA A CA 1
ATOM 615 C C . ALA A 1 85 ? -46.690 9.108 33.193 1.00 96.81 85 ALA A C 1
ATOM 617 O O . ALA A 1 85 ? -46.635 10.210 32.643 1.00 96.81 85 ALA A O 1
ATOM 618 N N . ARG A 1 86 ? -45.618 8.536 33.748 1.00 97.38 86 ARG A N 1
ATOM 619 C CA . ARG A 1 86 ? -44.301 9.176 33.790 1.00 97.38 86 ARG A CA 1
ATOM 620 C C . ARG A 1 86 ? -43.264 8.314 33.087 1.00 97.38 86 ARG A C 1
ATOM 622 O O . ARG A 1 86 ? -43.093 7.136 33.396 1.00 97.38 86 ARG A O 1
ATOM 629 N N . SER A 1 87 ? -42.556 8.919 32.137 1.00 97.19 87 SER A N 1
ATOM 630 C CA . SER A 1 87 ? -41.435 8.282 31.447 1.00 97.19 87 SER A CA 1
ATOM 631 C C . SER A 1 87 ? -40.105 8.623 32.111 1.00 97.19 87 SER A C 1
ATOM 633 O O . SER A 1 87 ? -39.872 9.782 32.464 1.00 97.19 87 SER A O 1
ATOM 635 N N . PHE A 1 88 ? -39.202 7.654 32.194 1.00 96.69 88 PHE A N 1
ATOM 636 C CA . PHE A 1 88 ? -37.822 7.835 32.634 1.00 96.69 88 PHE A CA 1
ATOM 637 C C . PHE A 1 88 ? -36.840 7.222 31.629 1.00 96.69 88 PHE A C 1
ATOM 639 O O . PHE A 1 88 ? -37.226 6.477 30.724 1.00 96.69 88 PHE A O 1
ATOM 646 N N . ARG A 1 89 ? -35.562 7.593 31.753 1.00 97.31 89 ARG A N 1
ATOM 647 C CA . ARG A 1 89 ? -34.488 7.138 30.864 1.00 97.31 89 ARG A CA 1
ATOM 648 C C . ARG A 1 89 ? -33.599 6.127 31.569 1.00 97.31 89 ARG A C 1
ATOM 650 O O . ARG A 1 89 ? -33.220 6.335 32.720 1.00 97.31 89 ARG A O 1
ATOM 657 N N . ILE A 1 90 ? -33.266 5.073 30.838 1.00 97.19 90 ILE A N 1
ATOM 658 C CA . ILE A 1 90 ? -32.307 4.043 31.210 1.00 97.19 90 ILE A CA 1
ATOM 659 C C . ILE A 1 90 ? -31.138 4.174 30.232 1.00 97.19 90 ILE A C 1
ATOM 661 O O . ILE A 1 90 ? -31.262 3.806 29.065 1.00 97.19 90 ILE A O 1
ATOM 665 N N . ASP A 1 91 ? -30.015 4.725 30.682 1.00 97.62 91 ASP A N 1
ATOM 666 C CA . ASP A 1 91 ? -28.818 4.860 29.853 1.00 97.62 91 ASP A CA 1
ATOM 667 C C . ASP A 1 91 ? -28.033 3.548 29.901 1.00 97.62 91 ASP A C 1
ATOM 669 O O . ASP A 1 91 ? -27.532 3.143 30.956 1.00 97.62 91 ASP A O 1
ATOM 673 N N . VAL A 1 92 ? -27.945 2.866 28.757 1.00 97.38 92 VAL A N 1
ATOM 674 C CA . VAL A 1 92 ? -27.209 1.608 28.611 1.00 97.38 92 VAL A CA 1
ATOM 675 C C . VAL A 1 92 ? -25.910 1.891 27.868 1.00 97.38 92 VAL A C 1
ATOM 677 O O . VAL A 1 92 ? -25.926 2.277 26.699 1.00 97.38 92 VAL A O 1
ATOM 680 N N . ARG A 1 93 ? -24.775 1.679 28.538 1.00 97.19 93 ARG A N 1
ATOM 681 C CA . ARG A 1 93 ? -23.433 1.775 27.954 1.00 97.19 93 ARG A CA 1
ATOM 682 C C . ARG A 1 93 ? -22.781 0.401 27.907 1.00 97.19 93 ARG A C 1
ATOM 684 O O . ARG A 1 93 ? -22.680 -0.268 28.932 1.00 97.19 93 ARG A O 1
ATOM 691 N N . VAL A 1 94 ? -22.283 0.000 26.741 1.00 97.75 94 VAL A N 1
ATOM 692 C CA . VAL A 1 94 ? -21.542 -1.260 26.576 1.00 97.75 94 VAL A CA 1
ATOM 693 C C . VAL A 1 94 ? -20.042 -0.990 26.711 1.00 97.75 94 VAL A C 1
ATOM 695 O O . VAL A 1 94 ? -19.503 -0.261 25.882 1.00 97.75 94 VAL A O 1
ATOM 698 N N . PRO A 1 95 ? -19.336 -1.560 27.702 1.00 97.50 95 PRO A N 1
ATOM 699 C CA . PRO A 1 95 ? -17.885 -1.444 27.793 1.00 97.50 95 PRO A CA 1
ATOM 700 C C . PRO A 1 95 ? -17.162 -2.035 26.578 1.00 97.50 95 PRO A C 1
ATOM 702 O O . PRO A 1 95 ? -17.599 -3.031 25.998 1.00 97.50 95 PRO A O 1
ATOM 705 N N . LEU A 1 96 ? -16.012 -1.465 26.218 1.00 97.06 96 LEU A N 1
ATOM 706 C CA . LEU A 1 96 ? -15.201 -1.908 25.079 1.00 97.06 96 LEU A CA 1
ATOM 707 C C . LEU A 1 96 ? -14.722 -3.368 25.179 1.00 97.06 96 LEU A C 1
ATOM 709 O O . LEU A 1 96 ? -14.551 -4.023 24.153 1.00 97.06 96 LEU A O 1
ATOM 713 N N . ASN A 1 97 ? -14.521 -3.877 26.395 1.00 96.69 97 ASN A N 1
ATOM 714 C CA . ASN A 1 97 ? -14.065 -5.242 26.671 1.00 96.69 97 ASN A CA 1
ATOM 715 C C . ASN A 1 97 ? -15.197 -6.288 26.722 1.00 96.69 97 ASN A C 1
ATOM 717 O O . ASN A 1 97 ? -14.919 -7.473 26.901 1.00 96.69 97 ASN A O 1
ATOM 721 N N . THR A 1 98 ? -16.462 -5.881 26.566 1.00 97.31 98 THR A N 1
ATOM 722 C CA . THR A 1 98 ? -17.602 -6.812 26.594 1.00 97.31 98 THR A CA 1
ATOM 723 C C . THR A 1 98 ? -17.608 -7.648 25.315 1.00 97.31 98 THR A C 1
ATOM 725 O O . THR A 1 98 ? -17.631 -7.055 24.237 1.00 97.31 98 THR A O 1
ATOM 728 N N . PRO A 1 99 ? -17.581 -8.992 25.370 1.00 96.75 99 PRO A N 1
ATOM 729 C CA . PRO A 1 99 ? -17.564 -9.801 24.158 1.00 96.75 99 PRO A CA 1
ATOM 730 C C . PRO A 1 99 ? -18.835 -9.589 23.311 1.00 96.75 99 PRO A C 1
ATOM 732 O O . PRO A 1 99 ? -19.897 -9.278 23.846 1.00 96.75 99 PRO A O 1
ATOM 735 N N . PRO A 1 100 ? -18.752 -9.721 21.976 1.00 97.38 100 PRO A N 1
ATOM 736 C CA . PRO A 1 100 ? -19.935 -9.648 21.129 1.00 97.38 100 PRO A CA 1
ATOM 737 C C . PRO A 1 100 ? -20.872 -10.823 21.437 1.00 97.38 100 PRO A C 1
ATOM 739 O O . PRO A 1 100 ? -20.427 -11.964 21.569 1.00 97.38 100 PRO A O 1
ATOM 742 N N . GLY A 1 101 ? -22.169 -10.551 21.546 1.00 97.62 101 GLY A N 1
ATOM 743 C CA . GLY A 1 101 ? -23.142 -11.526 22.032 1.00 97.62 101 GLY A CA 1
ATOM 744 C C . GLY A 1 101 ? -24.531 -10.931 22.224 1.00 97.62 101 GLY A C 1
ATOM 745 O O . GLY A 1 101 ? -24.774 -9.773 21.897 1.00 97.62 101 GLY A O 1
ATOM 746 N N . THR A 1 102 ? -25.465 -11.733 22.729 1.00 98.00 102 THR A N 1
ATOM 747 C CA . THR A 1 102 ? -26.784 -11.249 23.162 1.00 98.00 102 THR A CA 1
ATOM 748 C C . THR A 1 102 ? -26.870 -11.394 24.670 1.00 98.00 102 THR A C 1
ATOM 750 O O . THR A 1 102 ? -26.591 -12.471 25.184 1.00 98.00 102 THR A O 1
ATOM 753 N N . TYR A 1 103 ? -27.261 -10.320 25.341 1.00 97.69 103 TYR A N 1
ATOM 754 C CA . TYR A 1 103 ? -27.382 -10.223 26.791 1.00 97.69 103 TYR A CA 1
ATOM 755 C C . TYR A 1 103 ? -28.797 -9.813 27.170 1.00 97.69 103 TYR A C 1
ATOM 757 O O . TYR A 1 103 ? -29.498 -9.194 26.363 1.00 97.69 103 TYR A O 1
ATOM 765 N N . VAL A 1 104 ? -29.215 -10.131 28.391 1.00 97.19 104 VAL A N 1
ATOM 766 C CA . VAL A 1 104 ? -30.516 -9.710 28.918 1.00 97.19 104 VAL A CA 1
ATOM 767 C C . VAL A 1 104 ? -30.318 -8.685 30.033 1.00 97.19 104 VAL A C 1
ATOM 769 O O . VAL A 1 104 ? -29.432 -8.819 30.879 1.00 97.19 104 VAL A O 1
ATOM 772 N N . ILE A 1 105 ? -31.121 -7.619 29.992 1.00 97.19 105 ILE A N 1
ATOM 773 C CA . ILE A 1 105 ? -31.250 -6.656 31.086 1.00 97.19 105 ILE A CA 1
ATOM 774 C C . ILE A 1 105 ? -32.675 -6.756 31.609 1.00 97.19 105 ILE A C 1
ATOM 776 O O . ILE A 1 105 ? -33.635 -6.577 30.853 1.00 97.19 105 ILE A O 1
ATOM 780 N N . THR A 1 106 ? -32.784 -7.008 32.905 1.00 97.31 106 THR A N 1
ATOM 781 C CA . THR A 1 106 ? -34.046 -7.153 33.620 1.00 97.31 106 THR A CA 1
ATOM 782 C C . THR A 1 106 ? -34.295 -5.888 34.426 1.00 97.31 106 THR A C 1
ATOM 784 O O . THR A 1 106 ? -33.483 -5.486 35.260 1.00 97.31 106 THR A O 1
ATOM 787 N N . VAL A 1 107 ? -35.409 -5.217 34.146 1.00 97.31 107 VAL A N 1
ATOM 788 C CA . VAL A 1 107 ? -35.835 -4.009 34.854 1.00 97.31 107 VAL A CA 1
ATOM 789 C C . VAL A 1 107 ? -37.011 -4.371 35.742 1.00 97.31 107 VAL A C 1
ATOM 791 O O . VAL A 1 107 ? -38.064 -4.785 35.253 1.00 97.31 107 VAL A O 1
ATOM 794 N N . THR A 1 108 ? -36.830 -4.177 37.042 1.00 97.44 108 THR A N 1
ATOM 795 C CA . THR A 1 108 ? -37.836 -4.475 38.054 1.00 97.44 108 THR A CA 1
ATOM 796 C C . THR A 1 108 ? -38.352 -3.168 38.632 1.00 97.44 108 THR A C 1
ATOM 798 O O . THR A 1 108 ? -37.593 -2.362 39.167 1.00 97.44 108 THR A O 1
ATOM 801 N N . VAL A 1 109 ? -39.660 -2.950 38.515 1.00 97.31 109 VAL A N 1
ATOM 802 C CA . VAL A 1 109 ? -40.362 -1.820 39.128 1.00 97.31 109 VAL A CA 1
ATOM 803 C C . VAL A 1 109 ? -41.173 -2.355 40.301 1.00 97.31 109 VAL A C 1
ATOM 805 O O . VAL A 1 109 ? -42.081 -3.165 40.109 1.00 97.31 109 VAL A O 1
ATOM 808 N N . 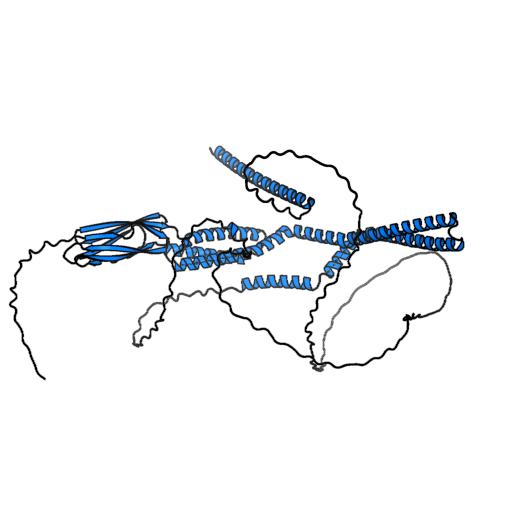ALA A 1 110 ? -40.831 -1.925 41.513 1.00 96.12 110 ALA A N 1
ATOM 809 C CA . ALA A 1 110 ? -41.434 -2.381 42.760 1.00 96.12 110 ALA A CA 1
ATOM 810 C C . ALA A 1 110 ? -42.269 -1.278 43.428 1.00 96.12 110 ALA A C 1
ATOM 812 O O . ALA A 1 110 ? -41.861 -0.116 43.487 1.00 96.12 110 ALA A O 1
ATOM 813 N N . LEU A 1 111 ? -43.423 -1.672 43.963 1.00 95.06 111 LEU A N 1
ATOM 814 C CA . LEU A 1 111 ? -44.338 -0.861 44.760 1.00 95.06 111 LEU A CA 1
ATOM 815 C C . LEU A 1 111 ? -44.797 -1.685 45.973 1.00 95.06 111 LEU A C 1
ATOM 817 O O . LEU A 1 111 ? -45.761 -2.450 45.880 1.00 95.06 111 LEU A O 1
ATOM 821 N N . GLY A 1 112 ? -44.104 -1.547 47.105 1.00 91.56 112 GLY A N 1
ATOM 822 C CA . GLY A 1 112 ? -44.303 -2.447 48.248 1.00 91.56 112 GLY A CA 1
ATOM 823 C C . GLY A 1 112 ? -44.057 -3.900 47.827 1.00 91.56 112 GLY A C 1
ATOM 824 O O . GLY A 1 112 ? -43.004 -4.198 47.270 1.00 91.56 112 GLY A O 1
ATOM 825 N N . ASP A 1 113 ? -45.055 -4.767 48.009 1.00 90.62 113 ASP A N 1
ATOM 826 C CA . ASP A 1 113 ? -44.978 -6.190 47.640 1.00 90.62 113 ASP A CA 1
ATOM 827 C C . ASP A 1 113 ? -45.285 -6.468 46.157 1.00 90.62 113 ASP A C 1
ATOM 829 O O . ASP A 1 113 ? -45.056 -7.573 45.663 1.00 90.62 113 ASP A O 1
ATOM 833 N N . LYS A 1 114 ? -45.819 -5.485 45.416 1.00 92.88 114 LYS A N 1
ATOM 834 C CA . LYS A 1 114 ? -46.136 -5.650 43.991 1.00 92.88 114 LYS A CA 1
ATOM 835 C C . LYS A 1 114 ? -44.914 -5.319 43.145 1.00 92.88 114 LYS A C 1
ATOM 837 O O . LYS A 1 114 ? -44.441 -4.184 43.151 1.00 92.88 114 LYS A O 1
ATOM 842 N N . THR A 1 115 ? -44.448 -6.279 42.356 1.00 96.31 115 THR A N 1
ATOM 843 C CA . THR A 1 115 ? -43.336 -6.099 41.417 1.00 96.31 115 THR A CA 1
ATOM 844 C C . THR A 1 115 ? -43.790 -6.360 39.985 1.00 96.31 115 THR A C 1
ATOM 846 O O . THR A 1 115 ? -44.603 -7.243 39.717 1.00 96.31 115 THR A O 1
ATOM 849 N N . ASN A 1 116 ? -43.287 -5.563 39.044 1.00 96.19 116 ASN A N 1
ATOM 850 C CA . ASN A 1 116 ? -43.461 -5.788 37.614 1.00 96.19 116 ASN A CA 1
ATOM 851 C C . ASN A 1 116 ? -42.079 -5.848 36.967 1.00 96.19 116 ASN A C 1
ATOM 853 O O . ASN A 1 116 ? -41.288 -4.911 37.096 1.00 96.19 116 ASN A O 1
ATOM 857 N N . VAL A 1 117 ? -41.795 -6.966 36.309 1.00 96.88 117 VAL A N 1
ATOM 858 C CA . VAL A 1 117 ? -40.485 -7.276 35.742 1.00 96.88 117 VAL A CA 1
ATOM 859 C C . VAL A 1 117 ? -40.601 -7.280 34.223 1.00 96.88 117 VAL A C 1
ATOM 861 O O . VAL A 1 117 ? -41.486 -7.930 33.659 1.00 96.88 117 VAL A O 1
ATOM 864 N N . LYS A 1 118 ? -39.714 -6.545 33.549 1.00 96.94 118 LYS A N 1
ATOM 865 C CA . LYS A 1 118 ? -39.576 -6.601 32.091 1.00 96.94 118 LYS A CA 1
ATOM 866 C C . LYS A 1 118 ? -38.130 -6.813 31.702 1.00 96.94 118 LYS A C 1
ATOM 868 O O . LYS A 1 118 ? -37.245 -6.078 32.136 1.00 96.94 118 LYS A O 1
ATOM 873 N N . ASP A 1 119 ? -37.949 -7.744 30.782 1.00 96.38 119 ASP A N 1
ATOM 874 C CA . ASP A 1 119 ? -36.665 -8.020 30.167 1.00 96.38 119 ASP A CA 1
ATOM 875 C C . ASP A 1 119 ? -36.591 -7.363 28.794 1.00 96.38 119 ASP A C 1
ATOM 877 O O . ASP A 1 119 ? -37.550 -7.400 28.014 1.00 96.38 119 ASP A O 1
ATOM 881 N N . PHE A 1 120 ? -35.427 -6.816 28.460 1.00 95.56 120 PHE A N 1
ATOM 882 C CA . PHE A 1 120 ? -35.103 -6.458 27.085 1.00 95.56 120 PHE A CA 1
ATOM 883 C C . PHE A 1 120 ? -33.720 -6.978 26.698 1.00 95.56 120 PHE A C 1
ATOM 885 O O . PHE A 1 120 ? -32.805 -7.096 27.515 1.00 95.56 120 PHE A O 1
ATOM 892 N N . LYS A 1 121 ? -33.584 -7.344 25.420 1.00 97.44 121 LYS A N 1
ATOM 893 C CA . LYS A 1 121 ? -32.374 -7.975 24.882 1.00 97.44 121 LYS A CA 1
ATOM 894 C C . LYS A 1 121 ? -31.399 -6.918 24.384 1.00 97.44 121 LYS A C 1
ATOM 896 O O . LYS A 1 121 ? -31.780 -6.058 23.600 1.00 97.44 121 LYS A O 1
ATOM 901 N N . VAL A 1 122 ? -30.127 -7.023 24.742 1.00 97.88 122 VAL A N 1
ATOM 902 C CA . VAL A 1 122 ? -29.051 -6.190 24.196 1.00 97.88 122 VAL A CA 1
ATOM 903 C C . VAL A 1 122 ? -28.157 -7.051 23.313 1.00 97.88 122 VAL A C 1
ATOM 905 O O . VAL A 1 122 ? -27.475 -7.954 23.787 1.00 97.88 122 VAL A O 1
ATOM 908 N N . VAL A 1 123 ? -28.161 -6.780 22.011 1.00 98.12 123 VAL A N 1
ATOM 909 C CA . VAL A 1 123 ? -27.257 -7.404 21.039 1.00 98.12 123 VAL A CA 1
ATOM 910 C C . VAL A 1 123 ? -26.014 -6.531 20.918 1.00 98.12 123 VAL A C 1
ATOM 912 O O . VAL A 1 123 ? -26.083 -5.412 20.407 1.00 98.12 123 VAL A O 1
ATOM 915 N N . VAL A 1 124 ? -24.885 -7.047 21.394 1.00 98.31 124 VAL A N 1
ATOM 916 C CA . VAL A 1 124 ? -23.583 -6.382 21.367 1.00 98.31 124 VAL A CA 1
ATOM 917 C C . VAL A 1 124 ? -22.822 -6.776 20.104 1.00 98.31 124 VAL A C 1
ATOM 919 O O . VAL A 1 124 ? -22.485 -7.943 19.898 1.00 98.31 124 VAL A O 1
ATOM 922 N N . GLU A 1 125 ? -22.521 -5.785 19.270 1.00 98.06 125 GLU A N 1
ATOM 923 C CA . GLU A 1 125 ? -21.681 -5.908 18.078 1.00 98.06 125 GLU A CA 1
ATOM 924 C C . GLU A 1 125 ? -20.236 -5.452 18.364 1.00 98.06 125 GLU A C 1
ATOM 926 O O . GLU A 1 125 ? -19.986 -4.544 19.165 1.00 98.06 125 GLU A O 1
ATOM 931 N N . GLU A 1 126 ? -19.261 -6.058 17.677 1.00 97.31 126 GLU A N 1
ATOM 932 C CA . GLU A 1 126 ? -17.854 -5.653 17.783 1.00 97.31 126 GLU A CA 1
ATOM 933 C C . GLU A 1 126 ? -17.660 -4.217 17.264 1.00 97.31 126 GLU A C 1
ATOM 935 O O . GLU A 1 126 ? -18.163 -3.835 16.201 1.00 97.31 126 GLU A O 1
ATOM 940 N N . SER A 1 127 ? -16.909 -3.401 18.007 1.00 97.25 127 SER A N 1
ATOM 941 C CA . SER A 1 127 ? -16.651 -2.018 17.601 1.00 97.25 127 SER A CA 1
ATOM 942 C C . SER A 1 127 ? -15.721 -1.952 16.384 1.00 97.25 127 SER A C 1
ATOM 944 O O . SER A 1 127 ? -14.689 -2.629 16.358 1.00 97.25 127 SER A O 1
ATOM 946 N N . PRO A 1 128 ? -15.977 -1.052 15.411 1.00 97.38 128 PRO A N 1
ATOM 947 C CA . PRO A 1 128 ? -15.076 -0.840 14.276 1.00 97.38 128 PRO A CA 1
ATOM 948 C C . PRO A 1 128 ? -13.685 -0.331 14.693 1.00 97.38 128 PRO A C 1
ATOM 950 O O . PRO A 1 128 ? -12.761 -0.314 13.882 1.00 97.38 128 PRO A O 1
ATOM 953 N N . LEU A 1 129 ? -13.521 0.145 15.931 1.00 97.19 129 LEU A N 1
ATOM 954 C CA . LEU A 1 129 ? -12.214 0.503 16.481 1.00 97.19 129 LEU A CA 1
ATOM 955 C C . LEU A 1 129 ? -11.430 -0.745 16.908 1.00 97.19 129 LEU A C 1
ATOM 957 O O . LEU A 1 129 ? -10.234 -0.834 16.641 1.00 97.19 129 LEU A O 1
ATOM 961 N N . VAL A 1 130 ? -12.105 -1.732 17.498 1.00 96.69 130 VAL A N 1
ATOM 962 C CA . VAL A 1 130 ? -11.491 -3.002 17.913 1.00 96.69 130 VAL A CA 1
ATOM 963 C C . VAL A 1 130 ? -11.074 -3.819 16.689 1.00 96.69 130 VAL A C 1
ATOM 965 O O . VAL A 1 130 ? -9.954 -4.334 16.643 1.00 96.69 130 VAL A O 1
ATOM 968 N N . THR A 1 131 ? -11.895 -3.841 15.634 1.00 96.88 131 THR A N 1
ATOM 969 C CA . THR A 1 131 ? -11.516 -4.485 14.365 1.00 96.88 131 THR A CA 1
ATOM 970 C C . THR A 1 131 ? -10.275 -3.835 13.742 1.00 96.88 131 THR A C 1
ATOM 972 O O . THR A 1 131 ? -9.370 -4.540 13.297 1.00 96.88 131 THR A O 1
ATOM 975 N N . LYS A 1 132 ? -10.158 -2.498 13.791 1.00 97.75 132 LYS A N 1
ATOM 976 C CA . LYS A 1 132 ? -8.967 -1.772 13.312 1.00 97.75 132 LYS A CA 1
ATOM 977 C C . LYS A 1 132 ? -7.690 -2.132 14.070 1.00 97.75 132 LYS A C 1
ATOM 979 O O . LYS A 1 132 ? -6.625 -2.138 13.459 1.00 97.75 132 LYS A O 1
ATOM 984 N N . ILE A 1 133 ? -7.762 -2.449 15.367 1.00 98.12 133 ILE A N 1
ATOM 985 C CA . ILE A 1 133 ? -6.584 -2.918 16.121 1.00 98.12 133 ILE A CA 1
ATOM 986 C C . ILE A 1 133 ? -6.055 -4.223 15.516 1.00 98.12 133 ILE A C 1
ATOM 988 O O . ILE A 1 133 ? -4.840 -4.365 15.351 1.00 98.12 133 ILE A O 1
ATOM 992 N N . LYS A 1 134 ? -6.945 -5.165 15.170 1.00 97.50 134 LYS A N 1
ATOM 993 C CA . LYS A 1 134 ? -6.571 -6.440 14.534 1.00 97.50 134 LYS A CA 1
ATOM 994 C C . LYS A 1 134 ? -5.938 -6.196 13.163 1.00 97.50 134 LYS A C 1
ATOM 996 O O . LYS A 1 134 ? -4.818 -6.640 12.929 1.00 97.50 134 LYS A O 1
ATOM 1001 N N . GLU A 1 135 ? -6.588 -5.395 12.318 1.00 98.06 135 GLU A N 1
ATOM 1002 C CA . GLU A 1 135 ? -6.082 -5.035 10.984 1.00 98.06 135 GLU A CA 1
ATOM 1003 C C . GLU A 1 135 ? -4.691 -4.380 11.037 1.00 98.06 135 GLU A C 1
ATOM 1005 O O . GLU A 1 135 ? -3.783 -4.769 10.300 1.00 98.06 135 GLU A O 1
ATOM 1010 N N . LEU A 1 136 ? -4.494 -3.407 11.935 1.00 98.38 136 LEU A N 1
ATOM 1011 C CA . LEU A 1 136 ? -3.201 -2.745 12.116 1.00 98.38 136 LEU A CA 1
ATOM 1012 C C . LEU A 1 136 ? -2.147 -3.693 12.699 1.00 98.38 136 LEU A C 1
ATOM 1014 O O . LEU A 1 136 ? -0.994 -3.638 12.279 1.00 98.38 136 LEU A O 1
ATOM 1018 N N . SER A 1 137 ? -2.526 -4.588 13.617 1.00 98.38 137 SER A N 1
ATOM 1019 C CA . SER A 1 137 ? -1.617 -5.606 14.165 1.00 98.38 137 SER A CA 1
ATOM 1020 C C . SER A 1 137 ? -1.104 -6.549 13.070 1.00 98.38 137 SER A C 1
ATOM 1022 O O . SER A 1 137 ? 0.089 -6.857 13.024 1.00 98.38 137 SER A O 1
ATOM 1024 N N . ASP A 1 138 ? -1.978 -6.975 12.158 1.00 98.25 138 ASP A N 1
ATOM 1025 C CA . ASP A 1 138 ? -1.600 -7.823 11.025 1.00 98.25 138 ASP A CA 1
ATOM 1026 C C . ASP A 1 138 ? -0.725 -7.068 10.018 1.00 98.25 138 ASP A C 1
ATOM 1028 O O . ASP A 1 138 ? 0.287 -7.603 9.556 1.00 98.25 138 ASP A O 1
ATOM 1032 N N . ALA A 1 139 ? -1.047 -5.802 9.732 1.00 98.19 139 ALA A N 1
ATOM 1033 C CA . ALA A 1 139 ? -0.225 -4.947 8.878 1.00 98.19 139 ALA A CA 1
ATOM 1034 C C . ALA A 1 139 ? 1.188 -4.752 9.453 1.00 98.19 139 ALA A C 1
ATOM 1036 O O . ALA A 1 139 ? 2.175 -4.886 8.728 1.00 98.19 139 ALA A O 1
ATOM 1037 N N . VAL A 1 140 ? 1.305 -4.507 10.762 1.00 98.38 140 VAL A N 1
ATOM 1038 C CA . VAL A 1 140 ? 2.591 -4.401 11.467 1.00 98.38 140 VAL A CA 1
ATOM 1039 C C . VAL A 1 140 ? 3.399 -5.695 11.339 1.00 98.38 140 VAL A C 1
ATOM 1041 O O . VAL A 1 140 ? 4.583 -5.645 11.003 1.00 98.38 140 VAL A O 1
ATOM 1044 N N . ARG A 1 141 ? 2.769 -6.864 11.525 1.00 98.38 141 ARG A N 1
ATOM 1045 C CA . ARG A 1 141 ? 3.427 -8.173 11.354 1.00 98.38 141 ARG A CA 1
ATOM 1046 C C . ARG A 1 141 ? 3.928 -8.392 9.925 1.00 98.38 141 ARG A C 1
ATOM 1048 O O . ARG A 1 141 ? 5.058 -8.847 9.739 1.00 98.38 141 ARG A O 1
ATOM 1055 N N . GLN A 1 142 ? 3.122 -8.051 8.920 1.00 98.12 142 GLN A N 1
ATOM 1056 C CA . GLN A 1 142 ? 3.519 -8.148 7.511 1.00 98.12 142 GLN A CA 1
ATOM 1057 C C . GLN A 1 142 ? 4.704 -7.229 7.201 1.00 98.12 142 GLN A C 1
ATOM 1059 O O . GLN A 1 142 ? 5.708 -7.681 6.647 1.00 98.12 142 GLN A O 1
ATOM 1064 N N . ILE A 1 143 ? 4.624 -5.968 7.632 1.00 97.94 143 ILE A N 1
ATOM 1065 C CA . ILE A 1 143 ? 5.686 -4.973 7.470 1.00 97.94 143 ILE A CA 1
ATOM 1066 C C . ILE A 1 143 ? 6.982 -5.431 8.153 1.00 97.94 143 ILE A C 1
ATOM 1068 O O . ILE A 1 143 ? 8.049 -5.355 7.543 1.00 97.94 143 ILE A O 1
ATOM 1072 N N . ARG A 1 144 ? 6.910 -5.977 9.373 1.00 98.31 144 ARG A N 1
ATOM 1073 C CA . ARG A 1 144 ? 8.069 -6.557 10.072 1.00 98.31 144 ARG A CA 1
ATOM 1074 C C . ARG A 1 144 ? 8.725 -7.669 9.253 1.00 98.31 144 ARG A C 1
ATOM 1076 O O . ARG A 1 144 ? 9.950 -7.717 9.148 1.00 98.31 144 ARG A O 1
ATOM 1083 N N . GLY A 1 145 ? 7.913 -8.535 8.646 1.00 97.94 145 GLY A N 1
ATOM 1084 C CA . GLY A 1 145 ? 8.379 -9.598 7.758 1.00 97.94 145 GLY A CA 1
ATOM 1085 C C . GLY A 1 145 ? 9.039 -9.089 6.471 1.00 97.94 145 GLY A C 1
ATOM 1086 O O . GLY A 1 145 ? 9.956 -9.725 5.958 1.00 97.94 145 GLY A O 1
ATOM 1087 N N . GLU A 1 146 ? 8.613 -7.947 5.931 1.00 97.50 146 GLU A N 1
ATOM 1088 C CA . GLU A 1 146 ? 9.290 -7.315 4.793 1.00 97.50 146 GLU A CA 1
ATOM 1089 C C . GLU A 1 146 ? 10.599 -6.638 5.204 1.00 97.50 146 GLU A C 1
ATOM 1091 O O . GLU A 1 146 ? 11.621 -6.803 4.536 1.00 97.50 146 GLU A O 1
ATOM 1096 N N . ILE A 1 147 ? 10.593 -5.919 6.328 1.00 97.56 147 ILE A N 1
ATOM 1097 C CA . ILE A 1 147 ? 11.778 -5.255 6.871 1.00 97.56 147 ILE A CA 1
ATOM 1098 C C . ILE A 1 147 ? 12.896 -6.269 7.131 1.00 97.56 147 ILE A C 1
ATOM 1100 O O . ILE A 1 147 ? 14.034 -6.024 6.731 1.00 97.56 147 ILE A O 1
ATOM 1104 N N . SER A 1 148 ? 12.589 -7.431 7.715 1.00 97.62 148 SER A N 1
ATOM 1105 C CA . SER A 1 148 ? 13.590 -8.477 7.964 1.00 97.62 148 SER A CA 1
ATOM 1106 C C . SER A 1 148 ? 14.194 -9.036 6.669 1.00 97.62 148 SER A C 1
ATOM 1108 O O . SER A 1 148 ? 15.412 -9.215 6.588 1.00 97.62 148 SER A O 1
ATOM 1110 N N . LYS A 1 149 ? 13.384 -9.219 5.616 1.00 96.94 149 LYS A N 1
ATOM 1111 C CA . LYS A 1 149 ? 13.875 -9.594 4.278 1.00 96.94 149 LYS A CA 1
ATOM 1112 C C . LYS A 1 149 ? 14.835 -8.541 3.729 1.00 96.94 149 LYS A C 1
ATOM 1114 O O . LYS A 1 149 ? 15.937 -8.885 3.304 1.00 96.94 149 LYS A O 1
ATOM 1119 N N . TYR A 1 150 ? 14.480 -7.259 3.784 1.00 96.06 150 TYR A N 1
ATOM 1120 C CA . TYR A 1 150 ? 15.358 -6.197 3.280 1.00 96.06 150 TYR A CA 1
ATOM 1121 C C . TYR A 1 150 ? 16.628 -6.016 4.119 1.00 96.06 150 TYR A C 1
ATOM 1123 O O . TYR A 1 150 ? 17.691 -5.732 3.562 1.00 96.06 150 TYR A O 1
ATOM 1131 N N . LYS A 1 151 ? 16.550 -6.244 5.433 1.00 96.12 151 LYS A N 1
ATOM 1132 C CA . LYS A 1 151 ? 17.712 -6.274 6.327 1.00 96.12 151 LYS A CA 1
ATOM 1133 C C . LYS A 1 151 ? 18.688 -7.377 5.924 1.00 96.12 151 LYS A C 1
ATOM 1135 O O . LYS A 1 151 ? 19.882 -7.116 5.817 1.00 96.12 151 LYS A O 1
ATOM 1140 N N . SER A 1 152 ? 18.184 -8.575 5.605 1.00 95.75 152 SER A N 1
ATOM 1141 C CA . SER A 1 152 ? 19.016 -9.684 5.110 1.00 95.75 152 SER A CA 1
ATOM 1142 C C . SER A 1 152 ? 19.673 -9.390 3.752 1.00 95.75 152 SER A C 1
ATOM 1144 O O . SER A 1 152 ? 20.800 -9.808 3.513 1.00 95.75 152 SER A O 1
ATOM 1146 N N . ALA A 1 153 ? 19.038 -8.568 2.907 1.00 94.44 153 ALA A N 1
ATOM 1147 C CA . ALA A 1 153 ? 19.624 -8.046 1.667 1.00 94.44 153 ALA A CA 1
ATOM 1148 C C . ALA A 1 153 ? 20.634 -6.892 1.894 1.00 94.44 153 ALA A C 1
ATOM 1150 O O . ALA A 1 153 ? 21.120 -6.269 0.944 1.00 94.44 153 ALA A O 1
ATOM 1151 N N . GLY A 1 154 ? 20.937 -6.556 3.153 1.00 94.38 154 GLY A N 1
ATOM 1152 C CA . GLY A 1 154 ? 21.874 -5.501 3.535 1.00 94.38 154 GLY A CA 1
ATOM 1153 C C . GLY A 1 154 ? 21.347 -4.082 3.309 1.00 94.38 154 GLY A C 1
ATOM 1154 O O . GLY A 1 154 ? 22.145 -3.149 3.147 1.00 94.38 154 GLY A O 1
ATOM 1155 N N . ALA A 1 155 ? 20.030 -3.881 3.224 1.00 95.00 155 ALA A N 1
ATOM 1156 C CA . ALA A 1 155 ? 19.441 -2.545 3.211 1.00 95.00 155 ALA A CA 1
ATOM 1157 C C . ALA A 1 155 ? 19.422 -1.944 4.631 1.00 95.00 155 ALA A C 1
ATOM 1159 O O . ALA A 1 155 ? 19.373 -2.671 5.618 1.00 95.00 155 ALA A O 1
ATOM 1160 N N . ARG A 1 156 ? 19.479 -0.610 4.740 1.00 94.44 156 ARG A N 1
ATOM 1161 C CA . ARG A 1 156 ? 19.407 0.085 6.037 1.00 94.44 156 ARG A CA 1
ATOM 1162 C C . ARG A 1 156 ? 17.954 0.170 6.484 1.00 94.44 156 ARG A C 1
ATOM 1164 O O . ARG A 1 156 ? 17.160 0.841 5.825 1.00 94.44 156 ARG A O 1
ATOM 1171 N N . THR A 1 157 ? 17.615 -0.516 7.568 1.00 97.12 157 THR A N 1
ATOM 1172 C CA . THR A 1 157 ? 16.237 -0.645 8.061 1.00 97.12 157 THR A CA 1
ATOM 1173 C C . THR A 1 157 ? 16.027 -0.071 9.458 1.00 97.12 157 THR A C 1
ATOM 1175 O O . THR A 1 157 ? 14.905 -0.107 9.951 1.00 97.12 157 THR A O 1
ATOM 1178 N N . GLU A 1 158 ? 17.050 0.510 10.091 1.00 97.12 158 GLU A N 1
ATOM 1179 C CA . GLU A 1 158 ? 17.004 0.880 11.515 1.00 97.12 158 GLU A CA 1
ATOM 1180 C C . GLU A 1 158 ? 15.903 1.914 11.814 1.00 97.12 158 GLU A C 1
ATOM 1182 O O . GLU A 1 158 ? 15.208 1.835 12.824 1.00 97.12 158 GLU A O 1
ATOM 1187 N N . ALA A 1 159 ? 15.700 2.875 10.906 1.00 95.88 159 ALA A N 1
ATOM 1188 C CA . ALA A 1 159 ? 14.644 3.877 11.044 1.00 95.88 159 ALA A CA 1
ATOM 1189 C C . ALA A 1 159 ? 13.231 3.279 10.901 1.00 95.88 159 ALA A C 1
ATOM 1191 O O . ALA A 1 159 ? 12.318 3.718 11.600 1.00 95.88 159 ALA A O 1
ATOM 1192 N N . LEU A 1 160 ? 13.062 2.278 10.026 1.00 97.25 160 LEU A N 1
ATOM 1193 C CA . LEU A 1 160 ? 11.786 1.583 9.831 1.00 97.25 160 LEU A CA 1
ATOM 1194 C C . LEU A 1 160 ? 11.447 0.710 11.039 1.00 97.25 160 LEU A C 1
ATOM 1196 O O . LEU A 1 160 ? 10.311 0.732 11.495 1.00 97.25 160 LEU A O 1
ATOM 1200 N N . GLU A 1 161 ? 12.433 -0.020 11.572 1.00 97.88 161 GLU A N 1
ATOM 1201 C CA . GLU A 1 161 ? 12.272 -0.842 12.780 1.00 97.88 161 GLU A CA 1
ATOM 1202 C C . GLU A 1 161 ? 11.812 0.020 13.956 1.00 97.88 161 GLU A C 1
ATOM 1204 O O . GLU A 1 161 ? 10.787 -0.274 14.566 1.00 97.88 161 GLU A O 1
ATOM 1209 N N . LYS A 1 162 ? 12.479 1.158 14.182 1.00 97.81 162 LYS A N 1
ATOM 1210 C CA . LYS A 1 162 ? 12.117 2.091 15.253 1.00 97.81 162 LYS A CA 1
ATOM 1211 C C . LYS A 1 162 ? 10.700 2.664 15.113 1.00 97.81 162 LYS A C 1
ATOM 1213 O O . LYS A 1 162 ? 10.006 2.843 16.109 1.00 97.81 162 LYS A O 1
ATOM 1218 N N . ARG A 1 163 ? 10.258 3.001 13.896 1.00 97.38 163 ARG A N 1
ATOM 1219 C CA . ARG A 1 163 ? 8.877 3.479 13.683 1.00 97.38 163 ARG A CA 1
ATOM 1220 C C . ARG A 1 163 ? 7.855 2.372 13.879 1.00 97.38 163 ARG A C 1
ATOM 1222 O O . ARG A 1 163 ? 6.787 2.621 14.427 1.00 97.38 163 ARG A O 1
ATOM 1229 N N . LEU A 1 164 ? 8.194 1.154 13.472 1.00 97.94 164 LEU A N 1
ATOM 1230 C CA . LEU A 1 164 ? 7.331 0.005 13.680 1.00 97.94 164 LEU A CA 1
ATOM 1231 C C . LEU A 1 164 ? 7.176 -0.330 15.170 1.00 97.94 164 LEU A C 1
ATOM 1233 O O . LEU A 1 164 ? 6.077 -0.659 15.596 1.00 97.94 164 LEU A O 1
ATOM 1237 N N . GLU A 1 165 ? 8.231 -0.175 15.974 1.00 98.12 165 GLU A N 1
ATOM 1238 C CA . GLU A 1 165 ? 8.156 -0.249 17.443 1.00 98.12 165 GLU A CA 1
ATOM 1239 C C . GLU A 1 165 ? 7.222 0.833 18.030 1.00 98.12 165 GLU A C 1
ATOM 1241 O O . GLU A 1 165 ? 6.456 0.568 18.959 1.00 98.12 165 GLU A O 1
ATOM 1246 N N . GLY A 1 166 ? 7.223 2.043 17.456 1.00 97.75 166 GLY A N 1
ATOM 1247 C CA . GLY A 1 166 ? 6.252 3.105 17.768 1.00 97.75 166 GLY A CA 1
ATOM 1248 C C . GLY A 1 166 ? 4.798 2.705 17.475 1.00 97.75 166 GLY A C 1
ATOM 1249 O O . GLY A 1 166 ? 3.913 2.880 18.317 1.00 97.75 166 GLY A O 1
ATOM 1250 N N . ALA A 1 167 ? 4.560 2.061 16.330 1.00 98.25 167 ALA A N 1
ATOM 1251 C CA . ALA A 1 167 ? 3.250 1.505 16.003 1.00 98.25 167 ALA A CA 1
ATOM 1252 C C . ALA A 1 167 ? 2.843 0.378 16.970 1.00 98.25 167 ALA A C 1
ATOM 1254 O O . ALA A 1 167 ? 1.695 0.329 17.405 1.00 98.25 167 ALA A O 1
ATOM 1255 N N . GLU A 1 168 ? 3.769 -0.512 17.340 1.00 98.44 168 GLU A N 1
ATOM 1256 C CA . GLU A 1 168 ? 3.505 -1.614 18.274 1.00 98.44 168 GLU A CA 1
ATOM 1257 C C . GLU A 1 168 ? 3.169 -1.128 19.677 1.00 98.44 168 GLU A C 1
ATOM 1259 O O . GLU A 1 168 ? 2.176 -1.573 20.247 1.00 98.44 168 GLU A O 1
ATOM 1264 N N . SER A 1 169 ? 3.941 -0.181 20.212 1.00 98.31 169 SER A N 1
ATOM 1265 C CA . SER A 1 169 ? 3.634 0.448 21.502 1.00 98.31 169 SER A CA 1
ATOM 1266 C C . SER A 1 169 ? 2.269 1.146 21.488 1.00 98.31 169 SER A C 1
ATOM 1268 O O . SER A 1 169 ? 1.478 0.960 2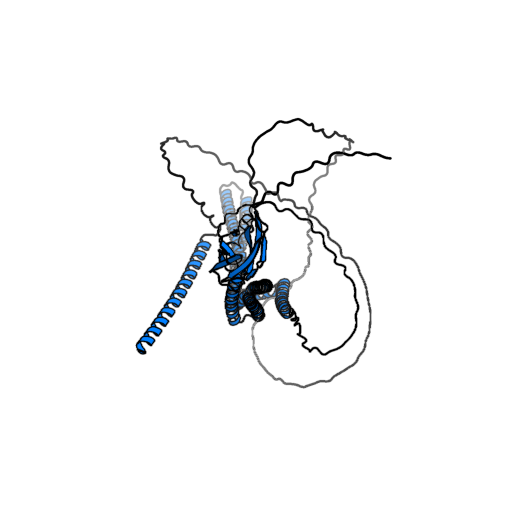2.409 1.00 98.31 169 SER A O 1
ATOM 1270 N N . SER A 1 170 ? 1.926 1.851 20.404 1.00 98.44 170 SER A N 1
ATOM 1271 C CA . SER A 1 170 ? 0.594 2.450 20.238 1.00 98.44 170 SER A CA 1
ATOM 1272 C C . SER A 1 170 ? -0.520 1.393 20.190 1.00 98.44 170 SER A C 1
ATOM 1274 O O . SER A 1 170 ? -1.588 1.597 20.758 1.00 98.44 170 SER A O 1
ATOM 1276 N N . LEU A 1 171 ? -0.285 0.234 19.566 1.00 98.44 171 LEU A N 1
ATOM 1277 C CA . LEU A 1 171 ? -1.245 -0.877 19.565 1.00 98.44 171 LEU A CA 1
ATOM 1278 C C . LEU A 1 171 ? -1.383 -1.548 20.939 1.00 98.44 171 LEU A C 1
ATOM 1280 O O . LEU A 1 171 ? -2.479 -1.998 21.267 1.00 98.44 171 LEU A O 1
ATOM 1284 N N . ILE A 1 172 ? -0.317 -1.606 21.742 1.00 98.38 172 ILE A N 1
ATOM 1285 C CA . ILE A 1 172 ? -0.377 -2.075 23.136 1.00 98.38 172 ILE A CA 1
ATOM 1286 C C . ILE A 1 172 ? -1.251 -1.122 23.961 1.00 98.38 172 ILE A C 1
ATOM 1288 O O . ILE A 1 172 ? -2.222 -1.577 24.559 1.00 98.38 172 ILE A O 1
ATOM 1292 N N . ASN A 1 173 ? -1.005 0.190 23.883 1.00 98.19 173 ASN A N 1
ATOM 1293 C CA . ASN A 1 173 ? -1.828 1.204 24.556 1.00 98.19 173 ASN A CA 1
ATOM 1294 C C . ASN A 1 173 ? -3.295 1.153 24.099 1.00 98.19 173 ASN A C 1
ATOM 1296 O O . ASN A 1 173 ? -4.209 1.348 24.894 1.00 98.19 173 ASN A O 1
ATOM 1300 N N . ALA A 1 174 ? -3.542 0.865 22.815 1.00 98.31 174 ALA A N 1
ATOM 1301 C CA . ALA A 1 174 ? -4.894 0.693 22.293 1.00 98.31 174 ALA A CA 1
ATOM 1302 C C . ALA A 1 174 ? -5.604 -0.524 22.913 1.00 98.31 174 ALA A C 1
ATOM 1304 O O . ALA A 1 174 ? -6.793 -0.445 23.201 1.00 98.31 174 ALA A O 1
ATOM 1305 N N . ARG A 1 175 ? -4.895 -1.638 23.141 1.00 98.38 175 ARG A N 1
ATOM 1306 C CA . ARG A 1 175 ? -5.458 -2.823 23.813 1.00 98.38 175 ARG A CA 1
ATOM 1307 C C . ARG A 1 175 ? -5.733 -2.552 25.288 1.00 98.38 175 ARG A C 1
ATOM 1309 O O . ARG A 1 175 ? -6.827 -2.843 25.752 1.00 98.38 175 ARG A O 1
ATOM 1316 N N . GLU A 1 176 ? -4.802 -1.906 25.977 1.00 98.25 176 GLU A N 1
ATOM 1317 C CA . GLU A 1 176 ? -4.994 -1.475 27.365 1.00 98.25 176 GLU A CA 1
ATOM 1318 C C . GLU A 1 176 ? -6.176 -0.493 27.494 1.00 98.25 176 GLU A C 1
ATOM 1320 O O . GLU A 1 176 ? -6.958 -0.556 28.439 1.00 98.25 176 GLU A O 1
ATOM 1325 N N . ALA A 1 177 ? -6.385 0.383 26.507 1.00 98.00 177 ALA A N 1
ATOM 1326 C CA . ALA A 1 177 ? -7.544 1.272 26.468 1.00 98.00 177 ALA A CA 1
ATOM 1327 C C . ALA A 1 177 ? -8.879 0.530 26.267 1.00 98.00 177 ALA A C 1
ATOM 1329 O O . ALA A 1 177 ? -9.906 1.009 26.746 1.00 98.00 177 ALA A O 1
ATOM 1330 N N . VAL A 1 178 ? -8.882 -0.623 25.586 1.00 97.94 178 VAL A N 1
ATOM 1331 C CA . VAL A 1 178 ? -10.061 -1.505 25.493 1.00 97.94 178 VAL A CA 1
ATOM 1332 C C . VAL A 1 178 ? -10.351 -2.146 26.849 1.00 97.94 178 VAL A C 1
ATOM 1334 O O . VAL A 1 178 ? -11.503 -2.148 27.276 1.00 97.94 178 VAL A O 1
ATOM 1337 N N . GLU A 1 179 ? -9.321 -2.639 27.541 1.00 97.50 179 GLU A N 1
ATOM 1338 C CA . GLU A 1 179 ? -9.451 -3.246 28.874 1.00 97.50 179 GLU A CA 1
ATOM 1339 C C . GLU A 1 179 ? -9.966 -2.242 29.916 1.00 97.50 179 GLU A C 1
ATOM 1341 O O . GLU A 1 179 ? -10.848 -2.574 30.705 1.00 97.50 179 GLU A O 1
ATOM 1346 N N . ASN A 1 180 ? -9.487 -0.998 29.850 1.00 97.44 180 ASN A N 1
ATOM 1347 C CA . ASN A 1 180 ? -9.866 0.098 30.746 1.00 97.44 180 ASN A CA 1
ATOM 1348 C C . ASN A 1 180 ? -11.125 0.879 30.307 1.00 97.44 180 ASN A C 1
ATOM 1350 O O . ASN A 1 180 ? -11.422 1.927 30.881 1.00 97.44 180 ASN A O 1
ATOM 1354 N N . ASP A 1 181 ? -11.839 0.427 29.270 1.00 97.00 181 ASP A N 1
ATOM 1355 C CA . ASP A 1 181 ? -13.023 1.090 28.694 1.00 97.00 181 ASP A CA 1
ATOM 1356 C C . ASP A 1 181 ? -12.835 2.601 28.385 1.00 97.00 181 ASP A C 1
ATOM 1358 O O . ASP A 1 181 ? -13.716 3.441 28.605 1.00 97.00 181 ASP A O 1
ATOM 1362 N N . ASN A 1 182 ? -11.660 2.973 27.859 1.00 97.56 182 ASN A N 1
ATOM 1363 C CA . ASN A 1 182 ? -11.297 4.354 27.535 1.00 97.56 182 ASN A CA 1
ATOM 1364 C C . ASN A 1 182 ? -11.282 4.610 26.018 1.00 97.56 182 ASN A C 1
ATOM 1366 O O . ASN A 1 182 ? -10.263 4.476 25.334 1.00 97.56 182 ASN A O 1
ATOM 1370 N N . ILE A 1 183 ? -12.424 5.060 25.493 1.00 96.25 183 ILE A N 1
ATOM 1371 C CA . ILE A 1 183 ? -12.636 5.310 24.057 1.00 96.25 183 ILE A CA 1
ATOM 1372 C C . ILE A 1 183 ? -11.705 6.400 23.504 1.00 96.25 183 ILE A C 1
ATOM 1374 O O . ILE A 1 183 ? -11.254 6.299 22.362 1.00 96.25 183 ILE A O 1
ATOM 1378 N N . GLN A 1 184 ? -11.394 7.438 24.287 1.00 97.31 184 GLN A N 1
ATOM 1379 C CA . GLN A 1 184 ? -10.544 8.538 23.822 1.00 97.31 184 GLN A CA 1
ATOM 1380 C C . GLN A 1 184 ? -9.101 8.068 23.619 1.00 97.31 184 GLN A C 1
ATOM 1382 O O . GLN A 1 184 ? -8.527 8.293 22.552 1.00 97.31 184 GLN A O 1
ATOM 1387 N N . THR A 1 185 ? -8.538 7.359 24.601 1.00 97.88 185 THR A N 1
ATOM 1388 C CA . THR A 1 185 ? -7.193 6.770 24.496 1.00 97.88 185 THR A CA 1
ATOM 1389 C C . THR A 1 185 ? -7.127 5.721 23.390 1.00 97.88 185 THR A C 1
ATOM 1391 O O . THR A 1 185 ? -6.135 5.649 22.664 1.00 97.88 185 THR A O 1
ATOM 1394 N N . LEU A 1 186 ? -8.198 4.947 23.197 1.00 97.75 186 LEU A N 1
ATOM 1395 C CA . LEU A 1 186 ? -8.304 3.988 22.101 1.00 97.75 186 LEU A CA 1
ATOM 1396 C C . LEU A 1 186 ? -8.204 4.680 20.732 1.00 97.75 186 LEU A C 1
ATOM 1398 O O . LEU A 1 186 ? -7.411 4.272 19.883 1.00 97.75 186 LEU A O 1
ATOM 1402 N N . GLN A 1 187 ? -8.981 5.742 20.511 1.00 97.69 187 GLN A N 1
ATOM 1403 C CA . GLN A 1 187 ? -8.986 6.470 19.240 1.00 97.69 187 GLN A CA 1
ATOM 1404 C C . GLN A 1 187 ? -7.631 7.118 18.934 1.00 97.69 187 GLN A C 1
ATOM 1406 O O . GLN A 1 187 ? -7.133 6.982 17.814 1.00 97.69 187 GLN A O 1
ATOM 1411 N N . THR A 1 188 ? -7.020 7.785 19.917 1.00 98.25 188 THR A N 1
ATOM 1412 C CA . THR A 1 188 ? -5.712 8.436 19.742 1.00 98.25 188 THR A CA 1
ATOM 1413 C C . THR A 1 188 ? -4.609 7.413 19.476 1.00 98.25 188 THR A C 1
ATOM 1415 O O . THR A 1 188 ? -3.808 7.607 18.560 1.00 98.25 188 THR A O 1
ATOM 1418 N N . SER A 1 189 ? -4.617 6.285 20.189 1.00 98.31 189 SER A N 1
ATOM 1419 C CA . SER A 1 189 ? -3.646 5.198 20.012 1.00 98.31 189 SER A CA 1
ATOM 1420 C C . SER A 1 189 ? -3.790 4.503 18.652 1.00 98.31 189 SER A C 1
ATOM 1422 O O . SER A 1 189 ? -2.792 4.260 17.974 1.00 98.31 189 SER A O 1
ATOM 1424 N N . ILE A 1 190 ? -5.023 4.257 18.186 1.00 98.44 190 ILE A N 1
ATOM 1425 C CA . ILE A 1 190 ? -5.279 3.732 16.832 1.00 98.44 190 ILE A CA 1
ATOM 1426 C C . ILE A 1 190 ? -4.794 4.717 15.766 1.00 98.44 190 ILE A C 1
ATOM 1428 O O . ILE A 1 190 ? -4.198 4.301 14.773 1.00 98.44 190 ILE A O 1
ATOM 1432 N N . GLN A 1 191 ? -5.044 6.018 15.938 1.00 98.25 191 GLN A N 1
ATOM 1433 C CA . GLN A 1 191 ? -4.622 7.031 14.971 1.00 98.25 191 GLN A CA 1
ATOM 1434 C C . GLN A 1 191 ? -3.093 7.151 14.897 1.00 98.25 191 GLN A C 1
ATOM 1436 O O . GLN A 1 191 ? -2.549 7.248 13.794 1.00 98.25 191 GLN A O 1
ATOM 1441 N N . ALA A 1 192 ? -2.405 7.099 16.041 1.00 98.12 192 ALA A N 1
ATOM 1442 C CA . ALA A 1 192 ? -0.945 7.068 16.107 1.00 98.12 192 ALA A CA 1
ATOM 1443 C C . ALA A 1 192 ? -0.383 5.826 15.397 1.00 98.12 192 ALA A C 1
ATOM 1445 O O . ALA A 1 192 ? 0.415 5.960 14.467 1.00 98.12 192 ALA A O 1
ATOM 1446 N N . ALA A 1 193 ? -0.895 4.634 15.729 1.00 98.44 193 ALA A N 1
ATOM 1447 C CA . ALA A 1 193 ? -0.495 3.384 15.084 1.00 98.44 193 ALA A CA 1
ATOM 1448 C C . ALA A 1 193 ? -0.739 3.408 13.564 1.00 98.44 193 ALA A C 1
ATOM 1450 O O . ALA A 1 193 ? 0.134 3.032 12.784 1.00 98.44 193 ALA A O 1
ATOM 1451 N N . ALA A 1 194 ? -1.904 3.889 13.120 1.00 98.31 194 ALA A N 1
ATOM 1452 C CA . ALA A 1 194 ? -2.233 3.994 11.700 1.00 98.31 194 ALA A CA 1
ATOM 1453 C C . ALA A 1 194 ? -1.298 4.960 10.955 1.00 98.31 194 ALA A C 1
ATOM 1455 O O . ALA A 1 194 ? -0.862 4.660 9.839 1.00 98.31 194 ALA A O 1
ATOM 1456 N N . SER A 1 195 ? -0.963 6.101 11.568 1.00 97.94 195 SER A N 1
ATOM 1457 C CA . SER A 1 195 ? 0.010 7.049 11.020 1.00 97.94 195 SER A CA 1
ATOM 1458 C C . SER A 1 195 ? 1.376 6.385 10.848 1.00 97.94 195 SER A C 1
ATOM 1460 O O . SER A 1 195 ? 1.913 6.393 9.739 1.00 97.94 195 SER A O 1
ATOM 1462 N N . ASP A 1 196 ? 1.900 5.742 11.890 1.00 97.81 196 ASP A N 1
ATOM 1463 C CA . ASP A 1 196 ? 3.218 5.101 11.854 1.00 97.81 196 ASP A CA 1
ATOM 1464 C C . ASP A 1 196 ? 3.277 3.950 10.843 1.00 97.81 196 ASP A C 1
ATOM 1466 O O . ASP A 1 196 ? 4.224 3.867 10.055 1.00 97.81 196 ASP A O 1
ATOM 1470 N N . VAL A 1 197 ? 2.237 3.111 10.776 1.00 98.25 197 VAL A N 1
ATOM 1471 C CA . VAL A 1 197 ? 2.108 2.045 9.767 1.00 98.25 197 VAL A CA 1
ATOM 1472 C C . VAL A 1 197 ? 2.102 2.629 8.356 1.00 98.25 197 VAL A C 1
ATOM 1474 O O . VAL A 1 197 ? 2.845 2.160 7.493 1.00 98.25 197 VAL A O 1
ATOM 1477 N N . SER A 1 198 ? 1.313 3.679 8.111 1.00 97.75 198 SER A N 1
ATOM 1478 C CA . SER A 1 198 ? 1.219 4.299 6.785 1.00 97.75 198 SER A CA 1
ATOM 1479 C C . SER A 1 198 ? 2.541 4.936 6.340 1.00 97.75 198 SER A C 1
ATOM 1481 O O . SER A 1 198 ? 2.967 4.745 5.199 1.00 97.75 198 SER A O 1
ATOM 1483 N N . GLN A 1 199 ? 3.240 5.632 7.241 1.00 96.69 199 GLN A N 1
ATOM 1484 C CA . GLN A 1 199 ? 4.540 6.233 6.952 1.00 96.69 199 GLN A CA 1
ATOM 1485 C C . GLN A 1 199 ? 5.607 5.163 6.709 1.00 96.69 199 GLN A C 1
ATOM 1487 O O . GLN A 1 199 ? 6.393 5.276 5.768 1.00 96.69 199 GLN A O 1
ATOM 1492 N N . THR A 1 200 ? 5.605 4.099 7.515 1.00 97.50 200 THR A N 1
ATOM 1493 C CA . THR A 1 200 ? 6.523 2.963 7.357 1.00 97.50 200 THR A CA 1
ATOM 1494 C C . THR A 1 200 ? 6.291 2.263 6.017 1.00 97.50 200 THR A C 1
ATOM 1496 O O . THR A 1 200 ? 7.250 1.988 5.298 1.00 97.50 200 THR A O 1
ATOM 1499 N N . ALA A 1 201 ? 5.033 2.062 5.612 1.00 96.81 201 ALA A N 1
ATOM 1500 C CA . ALA A 1 201 ? 4.689 1.474 4.317 1.00 96.81 201 ALA A CA 1
ATOM 1501 C C . ALA A 1 201 ? 5.208 2.306 3.127 1.00 96.81 201 ALA A C 1
ATOM 1503 O O . ALA A 1 201 ? 5.698 1.746 2.144 1.00 96.81 201 ALA A O 1
ATOM 1504 N N . VAL A 1 202 ? 5.157 3.641 3.212 1.00 96.38 202 VAL A N 1
ATOM 1505 C CA . VAL A 1 202 ? 5.708 4.526 2.170 1.00 96.38 202 VAL A CA 1
ATOM 1506 C C . VAL A 1 202 ? 7.236 4.452 2.127 1.00 96.38 202 VAL A C 1
ATOM 1508 O O . VAL A 1 202 ? 7.817 4.344 1.045 1.00 96.38 202 VAL A O 1
ATOM 1511 N N . GLU A 1 203 ? 7.909 4.477 3.278 1.00 95.69 203 GLU A N 1
ATOM 1512 C CA . GLU A 1 203 ? 9.376 4.424 3.333 1.00 95.69 203 GLU A CA 1
ATOM 1513 C C . GLU A 1 203 ? 9.946 3.058 2.920 1.00 95.69 203 GLU A C 1
ATOM 1515 O O . GLU A 1 203 ? 11.026 2.993 2.322 1.00 95.69 203 GLU A O 1
ATOM 1520 N N . ILE A 1 204 ? 9.191 1.974 3.130 1.00 96.19 204 ILE A N 1
ATOM 1521 C CA . ILE A 1 204 ? 9.531 0.632 2.642 1.00 96.19 204 ILE A CA 1
ATOM 1522 C C . ILE A 1 204 ? 9.725 0.603 1.128 1.00 96.19 204 ILE A C 1
ATOM 1524 O O . ILE A 1 204 ? 10.614 -0.100 0.653 1.00 96.19 204 ILE A O 1
ATOM 1528 N N . LEU A 1 205 ? 8.978 1.395 0.350 1.00 94.50 205 LEU A N 1
ATOM 1529 C CA . LEU A 1 205 ? 9.181 1.464 -1.103 1.00 94.50 205 LEU A CA 1
ATOM 1530 C C . LEU A 1 205 ? 10.597 1.938 -1.459 1.00 94.50 205 LEU A C 1
ATOM 1532 O O . LEU A 1 205 ? 11.213 1.408 -2.385 1.00 94.50 205 LEU A O 1
ATOM 1536 N N . GLY A 1 206 ? 11.139 2.896 -0.702 1.00 93.94 206 GLY A N 1
ATOM 1537 C CA . GLY A 1 206 ? 12.509 3.373 -0.880 1.00 93.94 206 GLY A CA 1
ATOM 1538 C C . GLY A 1 206 ? 13.539 2.287 -0.568 1.00 93.94 206 GLY A C 1
ATOM 1539 O O . GLY A 1 206 ? 14.467 2.062 -1.349 1.00 93.94 206 GLY A O 1
ATOM 1540 N N . VAL A 1 207 ? 13.340 1.564 0.535 1.00 95.69 207 VAL A N 1
ATOM 1541 C CA . VAL A 1 207 ? 14.210 0.450 0.946 1.00 95.69 207 VAL A CA 1
ATOM 1542 C C . VAL A 1 207 ? 14.126 -0.719 -0.037 1.00 95.69 207 VAL A C 1
ATOM 1544 O O . VAL A 1 207 ? 15.154 -1.293 -0.391 1.00 95.69 207 VAL A O 1
ATOM 1547 N N . ARG A 1 208 ? 12.940 -1.010 -0.575 1.00 95.81 208 ARG A N 1
ATOM 1548 C CA . ARG A 1 208 ? 12.727 -2.031 -1.605 1.00 95.81 208 ARG A CA 1
ATOM 1549 C C . ARG A 1 208 ? 13.526 -1.740 -2.870 1.00 95.81 208 ARG A C 1
ATOM 1551 O O . ARG A 1 208 ? 14.133 -2.651 -3.424 1.00 95.81 208 ARG A O 1
ATOM 1558 N N . ILE A 1 209 ? 13.563 -0.485 -3.320 1.00 92.75 209 ILE A N 1
ATOM 1559 C CA . ILE A 1 209 ? 14.379 -0.089 -4.477 1.00 92.75 209 ILE A CA 1
ATOM 1560 C C . ILE A 1 209 ? 15.867 -0.271 -4.163 1.00 92.75 209 ILE A C 1
ATOM 1562 O O . ILE A 1 209 ? 16.604 -0.790 -4.996 1.00 92.75 209 ILE A O 1
ATOM 1566 N N . GLN A 1 210 ? 16.321 0.111 -2.966 1.00 92.00 210 GLN A N 1
ATOM 1567 C CA . GLN A 1 210 ? 17.719 -0.089 -2.568 1.00 92.00 210 GLN A CA 1
ATOM 1568 C C . GLN A 1 210 ? 18.102 -1.571 -2.519 1.00 92.00 210 GLN A C 1
ATOM 1570 O O . GLN A 1 210 ? 19.159 -1.933 -3.032 1.00 92.00 210 GLN A O 1
ATOM 1575 N N . ALA A 1 211 ? 17.246 -2.416 -1.940 1.00 93.75 211 ALA A N 1
ATOM 1576 C CA . ALA A 1 211 ? 17.436 -3.860 -1.906 1.00 93.75 211 ALA A CA 1
ATOM 1577 C C . ALA A 1 211 ? 17.482 -4.436 -3.329 1.00 93.75 211 ALA A C 1
ATOM 1579 O O . ALA A 1 211 ? 18.444 -5.112 -3.673 1.00 93.75 211 ALA A O 1
ATOM 1580 N N . PHE A 1 212 ? 16.533 -4.057 -4.193 1.00 93.56 212 PHE A N 1
ATOM 1581 C CA . PHE A 1 212 ? 16.507 -4.475 -5.596 1.00 93.56 212 PHE A CA 1
ATOM 1582 C C . PHE A 1 212 ? 17.786 -4.082 -6.349 1.00 93.56 212 PHE A C 1
ATOM 1584 O O . PHE A 1 212 ? 18.360 -4.909 -7.052 1.00 93.56 212 PHE A O 1
ATOM 1591 N N . LEU A 1 213 ? 18.266 -2.843 -6.186 1.00 92.56 213 LEU A N 1
ATOM 1592 C CA . LEU A 1 213 ? 19.500 -2.371 -6.826 1.00 92.56 213 LEU A CA 1
ATOM 1593 C C . LEU A 1 213 ? 20.748 -3.106 -6.324 1.00 92.56 213 LEU A C 1
ATOM 1595 O O . LEU A 1 213 ? 21.696 -3.271 -7.090 1.00 92.56 213 LEU A O 1
ATOM 1599 N N . LYS A 1 214 ? 20.773 -3.509 -5.049 1.00 92.12 214 LYS A N 1
ATOM 1600 C CA . LYS A 1 214 ? 21.882 -4.279 -4.476 1.00 92.12 214 LYS A CA 1
ATOM 1601 C C . LYS A 1 214 ? 21.862 -5.727 -4.948 1.00 92.12 214 LYS A C 1
ATOM 1603 O O . LYS A 1 214 ? 22.887 -6.207 -5.418 1.00 92.12 214 LYS A O 1
ATOM 1608 N N . GLU A 1 215 ? 20.707 -6.377 -4.862 1.00 93.00 215 GLU A N 1
ATOM 1609 C CA . GLU A 1 215 ? 20.508 -7.775 -5.253 1.00 93.00 215 GLU A CA 1
ATOM 1610 C C . GLU A 1 215 ? 20.738 -7.974 -6.757 1.00 93.00 215 GLU A C 1
ATOM 1612 O O . GLU A 1 215 ? 21.388 -8.926 -7.168 1.00 93.00 215 GLU A O 1
ATOM 1617 N N . ASN A 1 216 ? 20.303 -7.016 -7.582 1.00 93.75 216 ASN A N 1
ATOM 1618 C CA . ASN A 1 216 ? 20.401 -7.090 -9.042 1.00 93.75 216 ASN A CA 1
ATOM 1619 C C . ASN A 1 216 ? 21.536 -6.217 -9.602 1.00 93.75 216 ASN A C 1
ATOM 1621 O O . ASN A 1 216 ? 21.495 -5.815 -10.766 1.00 93.75 216 ASN A O 1
ATOM 1625 N N . ARG A 1 217 ? 22.551 -5.873 -8.794 1.00 92.12 217 ARG A N 1
ATOM 1626 C CA . ARG A 1 217 ? 23.629 -4.953 -9.206 1.00 92.12 217 ARG A C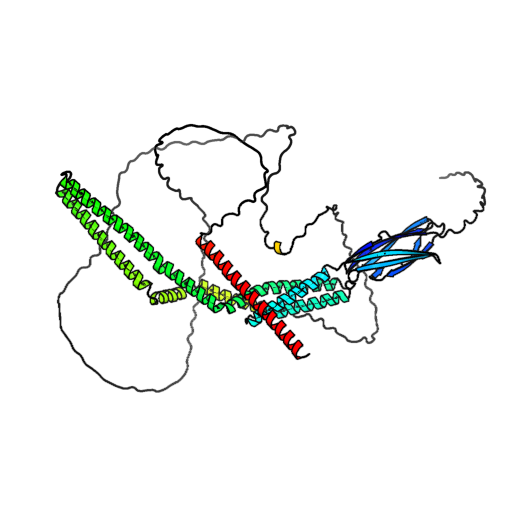A 1
ATOM 1627 C C . ARG A 1 217 ? 24.319 -5.413 -10.492 1.00 92.12 217 ARG A C 1
ATOM 1629 O O . ARG A 1 217 ? 24.592 -4.594 -11.369 1.00 92.12 217 ARG A O 1
ATOM 1636 N N . GLU A 1 218 ? 24.602 -6.706 -10.593 1.00 92.25 218 GLU A N 1
ATOM 1637 C CA . GLU A 1 218 ? 25.310 -7.305 -11.727 1.00 92.25 218 GLU A CA 1
ATOM 1638 C C . GLU A 1 218 ? 24.429 -7.387 -12.977 1.00 92.25 218 GLU A C 1
ATOM 1640 O O . GLU A 1 218 ? 24.877 -7.044 -14.076 1.00 92.25 218 GLU A O 1
ATOM 1645 N N . GLU A 1 219 ? 23.152 -7.741 -12.812 1.00 93.94 219 GLU A N 1
ATOM 1646 C CA . GLU A 1 219 ? 22.182 -7.781 -13.910 1.00 93.94 219 GLU A CA 1
ATOM 1647 C C . GLU A 1 219 ? 21.930 -6.385 -14.488 1.00 93.94 219 GLU A C 1
ATOM 1649 O O . GLU A 1 219 ? 21.930 -6.199 -15.706 1.00 93.94 219 GLU A O 1
ATOM 1654 N N . ILE A 1 220 ? 21.776 -5.377 -13.623 1.00 91.62 220 ILE A N 1
ATOM 1655 C CA . ILE A 1 220 ? 21.584 -3.984 -14.037 1.00 91.62 220 ILE A CA 1
ATOM 1656 C C . ILE A 1 220 ? 22.838 -3.460 -14.742 1.00 91.62 220 ILE A C 1
ATOM 1658 O O . ILE A 1 220 ? 22.720 -2.810 -15.783 1.00 91.62 220 ILE A O 1
ATOM 1662 N N . ALA A 1 221 ? 24.034 -3.753 -14.220 1.00 91.25 221 ALA A N 1
ATOM 1663 C CA . ALA A 1 221 ? 25.290 -3.354 -14.852 1.00 91.25 221 ALA A CA 1
ATOM 1664 C C . ALA A 1 221 ? 25.450 -3.986 -16.244 1.00 91.25 221 ALA A C 1
ATOM 1666 O O . ALA A 1 221 ? 25.766 -3.288 -17.211 1.00 91.25 221 ALA A O 1
ATOM 1667 N N . THR A 1 222 ? 25.156 -5.282 -16.365 1.00 93.62 222 THR A N 1
ATOM 1668 C CA . THR A 1 222 ? 25.193 -6.015 -17.638 1.00 93.62 222 THR A CA 1
ATOM 1669 C C . THR A 1 222 ? 24.160 -5.472 -18.625 1.00 93.62 222 THR A C 1
ATOM 1671 O O . THR A 1 222 ? 24.481 -5.206 -19.785 1.00 93.62 222 THR A O 1
ATOM 1674 N N . GLY A 1 223 ? 22.931 -5.222 -18.166 1.00 93.44 223 GLY A N 1
ATOM 1675 C CA . GLY A 1 223 ? 21.873 -4.622 -18.977 1.00 93.44 223 GLY A CA 1
ATOM 1676 C C . GLY A 1 223 ? 22.242 -3.225 -19.479 1.00 93.44 223 GLY A C 1
ATOM 1677 O O . GLY A 1 223 ? 22.069 -2.925 -20.661 1.00 93.44 223 GLY A O 1
ATOM 1678 N N . ALA A 1 224 ? 22.818 -2.383 -18.618 1.00 90.56 224 ALA A N 1
ATOM 1679 C CA . ALA A 1 224 ? 23.299 -1.058 -19.000 1.00 90.56 224 ALA A CA 1
ATOM 1680 C C . ALA A 1 224 ? 24.433 -1.134 -20.037 1.00 90.56 224 ALA A C 1
ATOM 1682 O O . ALA A 1 224 ? 24.418 -0.383 -21.015 1.00 90.56 224 ALA A O 1
ATOM 1683 N N . ALA A 1 225 ? 25.378 -2.066 -19.872 1.00 89.19 225 ALA A N 1
ATOM 1684 C CA . ALA A 1 225 ? 26.440 -2.305 -20.846 1.00 89.19 225 ALA A CA 1
ATOM 1685 C C . ALA A 1 225 ? 25.874 -2.729 -22.212 1.00 89.19 225 ALA A C 1
ATOM 1687 O O . ALA A 1 225 ? 26.295 -2.199 -23.242 1.00 89.19 225 ALA A O 1
ATOM 1688 N N . PHE A 1 226 ? 24.867 -3.610 -22.230 1.00 93.69 226 PHE A N 1
ATOM 1689 C CA . PHE A 1 226 ? 24.198 -4.031 -23.461 1.00 93.69 226 PHE A CA 1
ATOM 1690 C C . PHE A 1 226 ? 23.462 -2.876 -24.151 1.00 93.69 226 PHE A C 1
ATOM 1692 O O . PHE A 1 226 ? 23.595 -2.698 -25.361 1.00 93.69 226 PHE A O 1
ATOM 1699 N N . VAL A 1 227 ? 22.731 -2.047 -23.397 1.00 93.75 227 VAL A N 1
ATOM 1700 C CA . VAL A 1 227 ? 22.045 -0.862 -23.944 1.00 93.75 227 VAL A CA 1
ATOM 1701 C C . VAL A 1 227 ? 23.047 0.121 -24.552 1.00 93.75 227 VAL A C 1
ATOM 1703 O O . VAL A 1 227 ? 22.815 0.633 -25.647 1.00 93.75 227 VAL A O 1
ATOM 1706 N N . LEU A 1 228 ? 24.180 0.358 -23.888 1.00 90.12 228 LEU A N 1
ATOM 1707 C CA . LEU A 1 228 ? 25.245 1.216 -24.413 1.00 90.12 228 LEU A CA 1
ATOM 1708 C C . LEU A 1 228 ? 25.882 0.642 -25.683 1.00 90.12 228 LEU A C 1
ATOM 1710 O O . LEU A 1 228 ? 26.137 1.386 -26.631 1.00 90.12 228 LEU A O 1
ATOM 1714 N N . LEU A 1 229 ? 26.102 -0.672 -25.729 1.00 90.88 229 LEU A N 1
ATOM 1715 C CA . LEU A 1 229 ? 26.627 -1.355 -26.907 1.00 90.88 229 LEU A CA 1
ATOM 1716 C C . LEU A 1 229 ? 25.639 -1.297 -28.079 1.00 90.88 229 LEU A C 1
ATOM 1718 O O . LEU A 1 229 ? 26.034 -0.972 -29.197 1.00 90.88 229 LEU A O 1
ATOM 1722 N N . ALA A 1 230 ? 24.349 -1.523 -27.827 1.00 93.56 230 ALA A N 1
ATOM 1723 C CA . ALA A 1 230 ? 23.298 -1.385 -28.831 1.00 93.56 230 ALA A CA 1
ATOM 1724 C C . ALA A 1 230 ? 23.206 0.058 -29.350 1.00 93.56 230 ALA A C 1
ATOM 1726 O O . ALA A 1 230 ? 23.137 0.287 -30.557 1.00 93.56 230 ALA A O 1
ATOM 1727 N N . PHE A 1 231 ? 23.280 1.046 -28.455 1.00 93.06 231 PHE A N 1
ATOM 1728 C CA . PHE A 1 231 ? 23.297 2.458 -28.827 1.00 93.06 231 PHE A CA 1
ATOM 1729 C C . PHE A 1 231 ? 24.511 2.808 -29.700 1.00 93.06 231 PHE A C 1
ATOM 1731 O O . PHE A 1 231 ? 24.369 3.500 -30.712 1.00 93.06 231 PHE A O 1
ATOM 1738 N N . TYR A 1 232 ? 25.695 2.293 -29.360 1.00 92.44 232 TYR A N 1
ATOM 1739 C CA . TYR A 1 232 ? 26.892 2.435 -30.189 1.00 92.44 232 TYR A CA 1
ATOM 1740 C C . TYR A 1 232 ? 26.705 1.802 -31.570 1.00 92.44 232 TYR A C 1
ATOM 1742 O O . TYR A 1 232 ? 26.937 2.464 -32.580 1.00 92.44 232 TYR A O 1
ATOM 1750 N N . ALA A 1 233 ? 26.234 0.554 -31.628 1.00 93.06 233 ALA A N 1
ATOM 1751 C CA . ALA A 1 233 ? 26.019 -0.160 -32.881 1.00 93.06 233 ALA A CA 1
ATOM 1752 C C . ALA A 1 233 ? 25.034 0.587 -33.794 1.00 93.06 233 ALA A C 1
ATOM 1754 O O . ALA A 1 233 ? 25.284 0.748 -34.988 1.00 93.06 233 ALA A O 1
ATOM 1755 N N . VAL A 1 234 ? 23.945 1.123 -33.239 1.00 94.88 234 VAL A N 1
ATOM 1756 C CA . VAL A 1 234 ? 22.972 1.899 -34.016 1.00 94.88 234 VAL A CA 1
ATOM 1757 C C . VAL A 1 234 ? 23.586 3.205 -34.524 1.00 94.88 234 VAL A C 1
ATOM 1759 O O . VAL A 1 234 ? 23.518 3.495 -35.720 1.00 94.88 234 VAL A O 1
ATOM 1762 N N . THR A 1 235 ? 24.199 3.993 -33.639 1.00 92.50 235 THR A N 1
ATOM 1763 C CA . THR A 1 235 ? 24.640 5.357 -33.972 1.00 92.50 235 THR A CA 1
ATOM 1764 C C . THR A 1 235 ? 25.920 5.407 -34.800 1.00 92.50 235 THR A C 1
ATOM 1766 O O . THR A 1 235 ? 26.021 6.230 -35.705 1.00 92.50 235 THR A O 1
ATOM 1769 N N . GLN A 1 236 ? 26.893 4.540 -34.515 1.00 92.56 236 GLN A N 1
ATOM 1770 C CA . GLN A 1 236 ? 28.218 4.573 -35.141 1.00 92.56 236 GLN A CA 1
ATOM 1771 C C . GLN A 1 236 ? 28.367 3.594 -36.309 1.00 92.56 236 GLN A C 1
ATOM 1773 O O . GLN A 1 236 ? 29.279 3.772 -37.114 1.00 92.56 236 GLN A O 1
ATOM 1778 N N . ILE A 1 237 ? 27.500 2.579 -36.415 1.00 93.31 237 ILE A N 1
ATOM 1779 C CA . ILE A 1 237 ? 27.579 1.563 -37.475 1.00 93.31 237 ILE A CA 1
ATOM 1780 C C . ILE A 1 237 ? 26.335 1.623 -38.358 1.00 93.31 237 ILE A C 1
ATOM 1782 O O . ILE A 1 237 ? 26.438 1.966 -39.532 1.00 93.31 237 ILE A O 1
ATOM 1786 N N . ALA A 1 238 ? 25.151 1.342 -37.810 1.00 94.94 238 ALA A N 1
ATOM 1787 C CA . ALA A 1 238 ? 23.950 1.134 -38.618 1.00 94.94 238 ALA A CA 1
ATOM 1788 C C . ALA A 1 238 ? 23.503 2.393 -39.383 1.00 94.94 238 ALA A C 1
ATOM 1790 O O . ALA A 1 238 ? 23.207 2.315 -40.576 1.00 94.94 238 ALA A O 1
ATOM 1791 N N . LEU A 1 239 ? 23.471 3.556 -38.721 1.00 95.06 239 LEU A N 1
ATOM 1792 C CA . LEU A 1 239 ? 23.086 4.824 -39.352 1.00 95.06 239 LEU A CA 1
ATOM 1793 C C . LEU A 1 239 ? 24.023 5.251 -40.495 1.00 95.06 239 LEU A C 1
ATOM 1795 O O . LEU A 1 239 ? 23.521 5.431 -41.609 1.00 95.06 239 LEU A O 1
ATOM 1799 N N . PRO A 1 240 ? 25.349 5.390 -40.292 1.00 95.44 240 PRO A N 1
ATOM 1800 C CA . PRO A 1 240 ? 26.237 5.807 -41.374 1.00 95.44 240 PRO A CA 1
ATOM 1801 C C . PRO A 1 240 ? 26.321 4.752 -42.483 1.00 95.44 240 PRO A C 1
ATOM 1803 O O . PRO A 1 240 ? 26.339 5.108 -43.659 1.00 95.44 240 PRO A O 1
ATOM 1806 N N . TYR A 1 241 ? 26.260 3.459 -42.143 1.00 96.56 241 TYR A N 1
ATOM 1807 C CA . TYR A 1 241 ? 26.178 2.387 -43.136 1.00 96.56 241 TYR A CA 1
ATOM 1808 C C . TYR A 1 241 ? 24.948 2.532 -44.038 1.00 96.56 241 TYR A C 1
ATOM 1810 O O . TYR A 1 241 ? 25.044 2.422 -45.262 1.00 96.56 241 TYR A O 1
ATOM 1818 N N . ARG A 1 242 ? 23.779 2.816 -43.449 1.00 97.38 242 ARG A N 1
ATOM 1819 C CA . ARG A 1 242 ? 22.542 3.040 -44.204 1.00 97.38 242 ARG A CA 1
ATOM 1820 C C . ARG A 1 242 ? 22.651 4.271 -45.102 1.00 97.38 242 ARG A C 1
ATOM 1822 O O . ARG A 1 242 ? 22.227 4.197 -46.250 1.00 97.38 242 ARG A O 1
ATOM 1829 N N . GLN A 1 243 ? 23.209 5.373 -44.601 1.00 96.81 243 GLN A N 1
ATOM 1830 C CA . GLN A 1 243 ? 23.409 6.593 -45.389 1.00 96.81 243 GLN A CA 1
ATOM 1831 C C . GLN A 1 243 ? 24.316 6.330 -46.600 1.00 96.81 243 GLN A C 1
ATOM 1833 O O . GLN A 1 243 ? 23.909 6.623 -47.721 1.00 96.81 243 GLN A O 1
ATOM 1838 N N . LEU A 1 244 ? 25.467 5.680 -46.397 1.00 96.31 244 LEU A N 1
ATOM 1839 C CA . LEU A 1 244 ? 26.395 5.292 -47.469 1.00 96.31 244 LEU A CA 1
ATOM 1840 C C . LEU A 1 244 ? 25.763 4.328 -48.484 1.00 96.31 244 LEU A C 1
ATOM 1842 O O . LEU A 1 244 ? 25.971 4.454 -49.687 1.00 96.31 244 LEU A O 1
ATOM 1846 N N . ARG A 1 245 ? 24.951 3.364 -48.036 1.00 96.94 245 ARG A N 1
ATOM 1847 C CA . ARG A 1 245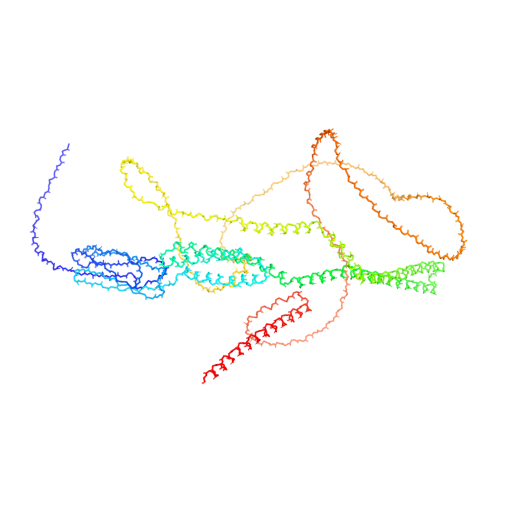 ? 24.236 2.473 -48.964 1.00 96.94 245 ARG A CA 1
ATOM 1848 C C . ARG A 1 245 ? 23.211 3.211 -49.819 1.00 96.94 245 ARG A C 1
ATOM 1850 O O . ARG A 1 245 ? 23.047 2.866 -50.987 1.00 96.94 245 ARG A O 1
ATOM 1857 N N . LEU A 1 246 ? 22.506 4.189 -49.251 1.00 97.44 246 LEU A N 1
ATOM 1858 C CA . LEU A 1 246 ? 21.535 4.987 -49.999 1.00 97.44 246 LEU A CA 1
ATOM 1859 C C . LEU A 1 246 ? 22.230 5.860 -51.047 1.00 97.44 246 LEU A C 1
ATOM 1861 O O . LEU A 1 246 ? 21.781 5.880 -52.191 1.00 97.44 246 LEU A O 1
ATOM 1865 N N . THR A 1 247 ? 23.346 6.507 -50.698 1.00 97.06 247 THR A N 1
ATOM 1866 C CA . THR A 1 247 ? 24.119 7.311 -51.657 1.00 97.06 247 THR A CA 1
ATOM 1867 C C . THR A 1 247 ? 24.718 6.451 -52.767 1.00 97.06 247 THR A C 1
ATOM 1869 O O . THR A 1 247 ? 24.617 6.818 -53.933 1.00 97.06 247 THR A O 1
ATOM 1872 N N . LEU A 1 248 ? 25.256 5.268 -52.450 1.00 97.50 248 LEU A N 1
ATOM 1873 C CA . LEU A 1 248 ? 25.752 4.326 -53.460 1.00 97.50 248 LEU A CA 1
ATOM 1874 C C . LEU A 1 248 ? 24.648 3.838 -54.402 1.00 97.50 248 LEU A C 1
ATOM 1876 O O . LEU A 1 248 ? 24.882 3.711 -55.602 1.00 97.50 248 LEU A O 1
ATOM 1880 N N . LYS A 1 249 ? 23.443 3.572 -53.882 1.00 98.12 249 LYS A N 1
ATOM 1881 C CA . LYS A 1 249 ? 22.299 3.175 -54.713 1.00 98.12 249 LYS A CA 1
ATOM 1882 C C . LYS A 1 249 ? 21.897 4.293 -55.676 1.00 98.12 249 LYS A C 1
ATOM 1884 O O . LYS A 1 249 ? 21.634 4.012 -56.841 1.00 98.12 249 LYS A O 1
ATOM 1889 N N . GLU A 1 250 ? 21.886 5.536 -55.201 1.00 97.94 250 GLU A N 1
ATOM 1890 C CA . GLU A 1 250 ? 21.583 6.701 -56.035 1.00 97.94 250 GLU A CA 1
ATOM 1891 C C . GLU A 1 250 ? 22.656 6.920 -57.110 1.00 97.94 250 GLU A C 1
ATOM 1893 O O . GLU A 1 250 ? 22.325 7.075 -58.280 1.00 97.94 250 GLU A O 1
ATOM 1898 N N . LEU A 1 251 ? 23.942 6.825 -56.758 1.00 97.94 251 LEU A N 1
ATOM 1899 C CA . LEU A 1 251 ? 25.039 6.948 -57.723 1.00 97.94 251 LEU A CA 1
ATOM 1900 C C . LEU A 1 251 ? 25.004 5.848 -58.796 1.00 97.94 251 LEU A C 1
ATOM 1902 O O . LEU A 1 251 ? 25.216 6.143 -59.967 1.00 97.94 251 LEU A O 1
ATOM 1906 N N . LYS A 1 252 ? 24.685 4.597 -58.436 1.00 97.62 252 LYS A N 1
ATOM 1907 C CA . LYS A 1 252 ? 24.524 3.496 -59.410 1.00 97.62 252 LYS A CA 1
ATOM 1908 C C . LYS A 1 252 ? 23.330 3.718 -60.344 1.00 97.62 252 LYS A C 1
ATOM 1910 O O . LYS A 1 252 ? 23.388 3.389 -61.530 1.00 97.62 252 LYS A O 1
ATOM 1915 N N . LYS A 1 253 ? 22.251 4.313 -59.829 1.00 98.00 253 LYS A N 1
ATOM 1916 C CA . LYS A 1 253 ? 21.105 4.727 -60.646 1.00 98.00 253 LYS A CA 1
ATOM 1917 C C . LYS A 1 253 ? 21.479 5.862 -61.611 1.00 98.00 253 LYS A C 1
ATOM 1919 O O . LYS A 1 253 ? 21.064 5.847 -62.762 1.00 98.00 253 LYS A O 1
ATOM 1924 N N . GLN A 1 254 ? 22.294 6.817 -61.169 1.00 97.25 254 GLN A N 1
ATOM 1925 C CA . GLN A 1 254 ? 22.807 7.884 -62.034 1.00 97.25 254 GLN A CA 1
ATOM 1926 C C . GLN A 1 254 ? 23.762 7.346 -63.105 1.00 97.25 254 GLN A C 1
ATOM 1928 O O . GLN A 1 254 ? 23.661 7.742 -64.260 1.00 97.25 254 GLN A O 1
ATOM 1933 N N . GLU A 1 255 ? 24.648 6.411 -62.751 1.00 97.44 255 GLU A N 1
ATOM 1934 C CA . GLU A 1 255 ? 25.547 5.759 -63.708 1.00 97.44 255 GLU A CA 1
ATOM 1935 C C . GLU A 1 255 ? 24.763 5.057 -64.822 1.00 97.44 255 GLU A C 1
ATOM 1937 O O . GLU A 1 255 ? 25.045 5.289 -65.995 1.00 97.44 255 GLU A O 1
ATOM 1942 N N . SER A 1 256 ? 23.763 4.243 -64.467 1.00 97.31 256 SER A N 1
ATOM 1943 C CA . SER A 1 256 ? 22.909 3.564 -65.454 1.00 97.31 256 SER A CA 1
ATOM 1944 C C . SER A 1 256 ? 22.176 4.557 -66.358 1.00 97.31 256 SER A C 1
ATOM 1946 O O . SER A 1 256 ? 22.211 4.387 -67.572 1.00 97.31 256 SER A O 1
ATOM 1948 N N . ALA A 1 257 ? 21.635 5.649 -65.808 1.00 97.38 257 ALA A N 1
ATOM 1949 C CA . ALA A 1 257 ? 21.007 6.702 -66.608 1.00 97.38 257 ALA A CA 1
ATOM 1950 C C . ALA A 1 257 ? 21.987 7.395 -67.581 1.00 97.38 257 ALA A C 1
ATOM 1952 O O . ALA A 1 257 ? 21.622 7.683 -68.720 1.00 97.38 257 ALA A O 1
ATOM 1953 N N . PHE A 1 258 ? 23.239 7.649 -67.176 1.00 97.19 258 PHE A N 1
ATOM 1954 C CA . PHE A 1 258 ? 24.252 8.211 -68.080 1.00 97.19 258 PHE A CA 1
ATOM 1955 C C . PHE A 1 258 ? 24.688 7.216 -69.161 1.00 97.19 258 PHE A C 1
ATOM 1957 O O . PHE A 1 258 ? 24.901 7.616 -70.303 1.00 97.19 258 PHE A O 1
ATOM 1964 N N . VAL A 1 259 ? 24.788 5.925 -68.831 1.00 97.19 259 VAL A N 1
ATOM 1965 C CA . VAL A 1 259 ? 25.079 4.869 -69.814 1.00 97.19 259 VAL A CA 1
ATOM 1966 C C . VAL A 1 259 ? 23.945 4.758 -70.833 1.00 97.19 259 VAL A C 1
ATOM 1968 O O . VAL A 1 259 ? 24.216 4.751 -72.029 1.00 97.19 259 VAL A O 1
ATOM 1971 N N . GLU A 1 260 ? 22.688 4.754 -70.390 1.00 97.31 260 GLU A N 1
ATOM 1972 C CA . GLU A 1 260 ? 21.520 4.772 -71.279 1.00 97.31 260 GLU A CA 1
ATOM 1973 C C . GLU A 1 260 ? 21.501 6.026 -72.161 1.00 97.31 260 GLU A C 1
ATOM 1975 O O . GLU A 1 260 ? 21.324 5.920 -73.373 1.00 97.31 260 GLU A O 1
ATOM 1980 N N . SER A 1 261 ? 21.765 7.208 -71.588 1.00 95.94 261 SER A N 1
ATOM 1981 C CA . SER A 1 261 ? 21.881 8.459 -72.349 1.00 95.94 261 SER A CA 1
ATOM 1982 C C . SER A 1 261 ? 22.991 8.405 -73.400 1.00 95.94 261 SER A C 1
ATOM 1984 O O . SER A 1 261 ? 22.832 8.992 -74.470 1.00 95.94 261 SER A O 1
ATOM 1986 N N . ARG A 1 262 ? 24.110 7.729 -73.111 1.00 97.00 262 ARG A N 1
ATOM 1987 C CA . ARG A 1 262 ? 25.204 7.538 -74.069 1.00 97.00 262 ARG A CA 1
ATOM 1988 C C . ARG A 1 262 ? 24.767 6.634 -75.221 1.00 97.00 262 ARG A C 1
ATOM 1990 O O . ARG A 1 262 ? 24.916 7.016 -76.375 1.00 97.00 262 ARG A O 1
ATOM 1997 N N . VAL A 1 263 ? 24.152 5.492 -74.907 1.00 97.38 263 VAL A N 1
ATOM 1998 C CA . VAL A 1 263 ? 23.629 4.538 -75.903 1.00 97.38 263 VAL A CA 1
ATOM 1999 C C . VAL A 1 263 ? 22.552 5.183 -76.786 1.00 97.38 263 VAL A C 1
ATOM 2001 O O . VAL A 1 263 ? 22.515 4.959 -77.994 1.00 97.38 263 VAL A O 1
ATOM 2004 N N . GLN A 1 264 ? 21.694 6.037 -76.221 1.00 96.62 264 GLN A N 1
ATOM 2005 C CA . GLN A 1 264 ? 20.706 6.792 -76.996 1.00 96.62 264 GLN A CA 1
ATOM 2006 C C . GLN A 1 264 ? 21.356 7.798 -77.954 1.00 96.62 264 GLN A C 1
ATOM 2008 O O . GLN A 1 264 ? 20.914 7.900 -79.098 1.00 96.62 264 GLN A O 1
ATOM 2013 N N . ALA A 1 265 ? 22.402 8.510 -77.519 1.00 95.81 265 ALA A N 1
ATOM 2014 C CA . ALA A 1 265 ? 23.152 9.426 -78.380 1.00 95.81 265 ALA A CA 1
ATOM 2015 C C . ALA A 1 265 ? 23.863 8.679 -79.524 1.00 95.81 265 ALA A C 1
ATOM 2017 O O . ALA A 1 265 ? 23.795 9.120 -80.669 1.00 95.81 265 ALA A O 1
ATOM 2018 N N . GLU A 1 266 ? 24.464 7.516 -79.240 1.00 96.12 266 GLU A N 1
ATOM 2019 C CA . GLU A 1 266 ? 25.032 6.612 -80.255 1.00 96.12 266 GLU A CA 1
ATOM 2020 C C . GLU A 1 266 ? 23.964 6.215 -81.287 1.00 96.12 266 GLU A C 1
ATOM 2022 O O . GLU A 1 266 ? 24.156 6.380 -82.491 1.00 96.12 266 GLU A O 1
ATOM 2027 N N . HIS A 1 267 ? 22.788 5.778 -80.833 1.00 97.56 267 HIS A N 1
ATOM 2028 C CA . HIS A 1 267 ? 21.690 5.392 -81.717 1.00 97.56 267 HIS A CA 1
ATOM 2029 C C . HIS A 1 267 ? 21.142 6.562 -82.559 1.00 97.56 267 HIS A C 1
ATOM 2031 O O . HIS A 1 267 ? 20.815 6.374 -83.731 1.00 97.56 267 HIS A O 1
ATOM 2037 N N . GLN A 1 268 ? 21.056 7.778 -82.006 1.00 96.44 268 GLN A N 1
ATOM 2038 C CA . GLN A 1 268 ? 20.664 8.979 -82.759 1.00 96.44 268 GLN A CA 1
ATOM 2039 C C . GLN A 1 268 ? 21.693 9.354 -83.832 1.00 96.44 268 GLN A C 1
ATOM 2041 O O . GLN A 1 268 ? 21.306 9.708 -84.948 1.00 96.44 268 GLN A O 1
ATOM 2046 N N . TYR A 1 269 ? 22.985 9.237 -83.516 1.00 97.12 269 TYR A N 1
ATOM 2047 C CA . TYR A 1 269 ? 24.070 9.461 -84.468 1.00 97.12 269 TYR A CA 1
ATOM 2048 C C . TYR A 1 269 ? 24.024 8.455 -85.623 1.00 97.12 269 TYR A C 1
ATOM 2050 O O . TYR A 1 269 ? 24.027 8.856 -86.785 1.00 97.12 269 TYR A O 1
ATOM 2058 N N . PHE A 1 270 ? 23.861 7.158 -85.335 1.00 97.00 270 PHE A N 1
ATOM 2059 C CA . PHE A 1 270 ? 23.740 6.133 -86.383 1.00 97.00 270 PHE A CA 1
ATOM 2060 C C . PHE A 1 270 ? 22.485 6.295 -87.251 1.00 97.00 270 PHE A C 1
ATOM 2062 O O . PHE A 1 270 ? 22.504 5.951 -88.432 1.00 97.00 270 PHE A O 1
ATOM 2069 N N . LYS A 1 271 ? 21.414 6.886 -86.709 1.00 97.44 271 LYS A N 1
ATOM 2070 C CA . LYS A 1 271 ? 20.226 7.292 -87.477 1.00 97.44 271 LYS A CA 1
ATOM 2071 C C . LYS A 1 271 ? 20.406 8.592 -88.269 1.00 97.44 271 LYS A C 1
ATOM 2073 O O . LYS A 1 271 ? 19.455 9.026 -88.911 1.00 97.44 271 LYS A O 1
ATOM 2078 N N . ARG A 1 272 ? 21.595 9.207 -88.230 1.00 96.12 272 ARG A N 1
ATOM 2079 C CA . ARG A 1 272 ? 21.930 10.495 -88.867 1.00 96.12 272 ARG A CA 1
ATOM 2080 C C . ARG A 1 272 ? 21.029 11.652 -88.416 1.00 96.12 272 ARG A C 1
ATOM 2082 O O . ARG A 1 272 ? 20.807 12.592 -89.170 1.00 96.12 272 ARG A O 1
ATOM 2089 N N . ILE A 1 273 ? 20.493 11.578 -87.194 1.00 96.81 273 ILE A N 1
ATOM 2090 C CA . ILE A 1 273 ? 19.645 12.636 -86.616 1.00 96.81 273 ILE A CA 1
ATOM 2091 C C . ILE A 1 273 ? 20.508 13.799 -86.101 1.00 96.81 273 ILE A C 1
ATOM 2093 O O . ILE A 1 273 ? 20.067 14.944 -86.116 1.00 96.81 273 ILE A O 1
ATOM 2097 N N . ILE A 1 274 ? 21.730 13.504 -85.646 1.00 96.06 274 ILE A N 1
ATOM 2098 C CA . ILE A 1 274 ? 22.697 14.477 -85.120 1.00 96.06 274 ILE A CA 1
ATOM 2099 C C . ILE A 1 274 ? 23.997 14.439 -85.928 1.00 96.06 274 ILE A C 1
ATOM 2101 O O . ILE A 1 274 ? 24.369 13.396 -86.467 1.00 96.06 274 ILE A O 1
ATOM 2105 N N . ASP A 1 275 ? 24.688 15.573 -85.993 1.00 97.50 275 ASP A N 1
ATOM 2106 C CA . ASP A 1 275 ? 25.980 15.738 -86.656 1.00 97.50 275 ASP A CA 1
ATOM 2107 C C . ASP A 1 275 ? 27.144 15.189 -85.813 1.00 97.50 275 ASP A C 1
ATOM 2109 O O . ASP A 1 275 ? 27.052 15.004 -84.595 1.00 97.50 275 ASP A O 1
ATOM 2113 N N . GLU A 1 276 ? 28.273 14.926 -86.473 1.00 96.62 276 GLU A N 1
ATOM 2114 C CA . GLU A 1 276 ? 29.442 14.312 -85.842 1.00 96.62 276 GLU A CA 1
ATOM 2115 C C . GLU A 1 276 ? 30.047 15.182 -84.732 1.00 96.62 276 GLU A C 1
ATOM 2117 O O . GLU A 1 276 ? 30.460 14.659 -83.694 1.00 96.62 276 GLU A O 1
ATOM 2122 N N . ALA A 1 277 ? 30.081 16.505 -84.915 1.00 97.06 277 ALA A N 1
ATOM 2123 C CA . ALA A 1 277 ? 30.649 17.414 -83.924 1.00 97.06 277 ALA A CA 1
ATOM 2124 C C . ALA A 1 277 ? 29.822 17.399 -82.629 1.00 97.06 277 ALA A C 1
ATOM 2126 O O . ALA A 1 277 ? 30.380 17.197 -81.542 1.00 97.06 277 ALA A O 1
ATOM 2127 N N . THR A 1 278 ? 28.494 17.507 -82.743 1.00 95.88 278 THR A N 1
ATOM 2128 C CA . THR A 1 278 ? 27.575 17.384 -81.600 1.00 95.88 278 THR A CA 1
ATOM 2129 C C . THR A 1 278 ? 27.668 16.010 -80.940 1.00 95.88 278 THR A C 1
ATOM 2131 O O . THR A 1 278 ? 27.730 15.921 -79.710 1.00 95.88 278 THR A O 1
ATOM 2134 N N . PHE A 1 279 ? 27.735 14.931 -81.727 1.00 97.12 279 PHE A N 1
ATOM 2135 C CA . PHE A 1 279 ? 27.897 13.578 -81.194 1.00 97.12 279 PHE A CA 1
ATOM 2136 C C . PHE A 1 279 ? 29.186 13.441 -80.378 1.00 97.12 279 PHE A C 1
ATOM 2138 O O . PHE A 1 279 ? 29.136 13.000 -79.228 1.00 97.12 279 PHE A O 1
ATOM 2145 N N . ARG A 1 280 ? 30.331 13.877 -80.921 1.00 97.31 280 ARG A N 1
ATOM 2146 C CA . ARG A 1 280 ? 31.618 13.846 -80.209 1.00 97.31 280 ARG A CA 1
ATOM 2147 C C . ARG A 1 280 ? 31.519 14.601 -78.884 1.00 97.31 280 ARG A C 1
ATOM 2149 O O . ARG A 1 280 ? 31.899 14.054 -77.849 1.00 97.31 280 ARG A O 1
ATOM 2156 N N . GLN A 1 281 ? 30.954 15.810 -78.877 1.00 97.06 281 GLN A N 1
ATOM 2157 C CA . GLN A 1 281 ? 30.799 16.599 -77.652 1.00 97.06 281 GLN A CA 1
ATOM 2158 C C . GLN A 1 281 ? 29.910 15.899 -76.609 1.00 97.06 281 GLN A C 1
ATOM 2160 O O . GLN A 1 281 ? 30.284 15.837 -75.434 1.00 97.06 281 GLN A O 1
ATOM 2165 N N . LEU A 1 282 ? 28.767 15.338 -77.021 1.00 96.00 282 LEU A N 1
ATOM 2166 C CA . LEU A 1 282 ? 27.879 14.579 -76.135 1.00 96.00 282 LEU A CA 1
ATOM 2167 C C . LEU A 1 282 ? 28.578 13.339 -75.570 1.00 96.00 282 LEU A C 1
ATOM 2169 O O . LEU A 1 282 ? 28.495 13.090 -74.368 1.00 96.00 282 LEU A O 1
ATOM 2173 N N . MET A 1 283 ? 29.314 12.601 -76.401 1.00 95.19 283 MET A N 1
ATOM 2174 C CA . MET A 1 283 ? 30.062 11.421 -75.972 1.00 95.19 283 MET A CA 1
ATOM 2175 C C . MET A 1 283 ? 31.131 11.767 -74.943 1.00 95.19 283 MET A C 1
ATOM 2177 O O . MET A 1 283 ? 31.195 11.109 -73.906 1.00 95.19 283 MET A O 1
ATOM 2181 N N . PHE A 1 284 ? 31.918 12.823 -75.170 1.00 96.56 284 PHE A N 1
ATOM 2182 C CA . PHE A 1 284 ? 32.910 13.279 -74.195 1.00 96.56 284 PHE A CA 1
ATOM 2183 C C . PHE A 1 284 ? 32.257 13.675 -72.866 1.00 96.56 284 PHE A C 1
ATOM 2185 O O . PHE A 1 284 ? 32.698 13.223 -71.811 1.00 96.56 284 PHE A O 1
ATOM 2192 N N . GLN A 1 285 ? 31.169 14.451 -72.900 1.00 96.12 285 GLN A N 1
ATOM 2193 C CA . GLN A 1 285 ? 30.466 14.868 -71.683 1.00 96.12 285 GLN A CA 1
ATOM 2194 C C . GLN A 1 285 ? 29.852 13.691 -70.917 1.00 96.12 285 GLN A C 1
ATOM 2196 O O . GLN A 1 285 ? 29.918 13.656 -69.687 1.00 96.12 285 GLN A O 1
ATOM 2201 N N . GLN A 1 286 ? 29.235 12.732 -71.612 1.00 96.38 286 GLN A N 1
ATOM 2202 C CA . GLN A 1 286 ? 28.645 11.560 -70.963 1.00 96.38 286 GLN A CA 1
ATOM 2203 C C . GLN A 1 286 ? 29.724 10.624 -70.428 1.00 96.38 286 GLN A C 1
ATOM 2205 O O . GLN A 1 286 ? 29.609 10.139 -69.304 1.00 96.38 286 GLN A O 1
ATOM 2210 N N . GLN A 1 287 ? 30.803 10.411 -71.181 1.00 96.25 287 GLN A N 1
ATOM 2211 C CA . GLN A 1 287 ? 31.915 9.578 -70.742 1.00 96.25 287 GLN A CA 1
ATOM 2212 C C . GLN A 1 287 ? 32.595 10.164 -69.498 1.00 96.25 287 GLN A C 1
ATOM 2214 O O . GLN A 1 287 ? 32.848 9.420 -68.551 1.00 96.25 287 GLN A O 1
ATOM 2219 N N . ASP A 1 288 ? 32.814 11.481 -69.446 1.00 97.31 288 ASP A N 1
ATOM 2220 C CA . ASP A 1 288 ? 33.362 12.153 -68.263 1.00 97.31 288 ASP A CA 1
ATOM 2221 C C . ASP A 1 288 ? 32.438 12.000 -67.039 1.00 97.31 288 ASP A C 1
ATOM 2223 O O . ASP A 1 288 ? 32.873 11.591 -65.958 1.00 97.31 288 ASP A O 1
ATOM 2227 N N . LYS A 1 289 ? 31.120 12.187 -67.216 1.00 97.19 289 LYS A N 1
ATOM 2228 C CA . LYS A 1 289 ? 30.122 11.950 -66.154 1.00 97.19 289 LYS A CA 1
ATOM 2229 C C . LYS A 1 289 ? 30.109 10.500 -65.671 1.00 97.19 289 LYS A C 1
ATOM 2231 O O . LYS A 1 289 ? 30.038 10.269 -64.460 1.00 97.19 289 LYS A O 1
ATOM 2236 N N . ILE A 1 290 ? 30.196 9.526 -66.578 1.00 97.06 290 ILE A N 1
ATOM 2237 C CA . ILE A 1 290 ? 30.257 8.096 -66.242 1.00 97.06 290 ILE A CA 1
ATOM 2238 C C . ILE A 1 290 ? 31.527 7.802 -65.440 1.00 97.06 290 ILE A C 1
ATOM 2240 O O . ILE A 1 290 ? 31.445 7.189 -64.376 1.00 97.06 290 ILE A O 1
ATOM 2244 N N . VAL A 1 291 ? 32.693 8.260 -65.903 1.00 97.56 291 VAL A N 1
ATOM 2245 C CA . VAL A 1 291 ? 33.979 8.035 -65.224 1.00 97.56 291 VAL A CA 1
ATOM 2246 C C . VAL A 1 291 ? 33.989 8.691 -63.840 1.00 97.56 291 VAL A C 1
ATOM 2248 O O . VAL A 1 291 ? 34.347 8.035 -62.860 1.00 97.56 291 VAL A O 1
ATOM 2251 N N . SER A 1 292 ? 33.509 9.932 -63.723 1.00 97.00 292 SER A N 1
ATOM 2252 C CA . SER A 1 292 ? 33.374 10.642 -62.445 1.00 97.00 292 SER A CA 1
ATOM 2253 C C . SER A 1 292 ? 32.429 9.918 -61.476 1.00 97.00 292 SER A C 1
ATOM 2255 O O . SER A 1 292 ? 32.761 9.712 -60.304 1.00 97.00 292 SER A O 1
ATOM 2257 N N . THR A 1 293 ? 31.271 9.456 -61.959 1.00 97.44 293 THR A N 1
ATOM 2258 C CA . THR A 1 293 ? 30.285 8.723 -61.144 1.00 97.44 293 THR A CA 1
ATOM 2259 C C . THR A 1 293 ? 30.835 7.372 -60.691 1.00 97.44 293 THR A C 1
ATOM 2261 O O . THR A 1 293 ? 30.745 7.041 -59.509 1.00 97.44 293 THR A O 1
ATOM 2264 N N . ARG A 1 294 ? 31.505 6.629 -61.582 1.00 97.69 294 ARG A N 1
ATOM 2265 C CA . ARG A 1 294 ? 32.218 5.385 -61.243 1.00 97.69 294 ARG A CA 1
ATOM 2266 C C . ARG A 1 294 ? 33.307 5.614 -60.202 1.00 97.69 294 ARG A C 1
ATOM 2268 O O . ARG A 1 294 ? 33.449 4.804 -59.287 1.00 97.69 294 ARG A O 1
ATOM 2275 N N . GLY A 1 295 ? 34.050 6.715 -60.310 1.00 97.56 295 GLY A N 1
ATOM 2276 C CA . GLY A 1 295 ? 35.029 7.135 -59.307 1.00 97.56 295 GLY A CA 1
ATOM 2277 C C . GLY A 1 295 ? 34.395 7.306 -57.924 1.00 97.56 295 GLY A C 1
ATOM 2278 O O . GLY A 1 295 ? 34.879 6.721 -56.956 1.00 97.56 295 GLY A O 1
ATOM 2279 N N . LYS A 1 296 ? 33.261 8.017 -57.843 1.00 97.62 296 LYS A N 1
ATOM 2280 C CA . LYS A 1 296 ? 32.497 8.218 -56.595 1.00 97.62 296 LYS A CA 1
ATOM 2281 C C . LYS A 1 296 ? 31.900 6.924 -56.034 1.00 97.62 296 LYS A C 1
ATOM 2283 O O . LYS A 1 296 ? 31.860 6.740 -54.821 1.00 97.62 296 LYS A O 1
ATOM 2288 N N . ILE A 1 297 ? 31.442 6.013 -56.895 1.00 97.56 297 ILE A N 1
ATOM 2289 C CA . ILE A 1 297 ? 30.964 4.689 -56.470 1.00 97.56 297 ILE A CA 1
ATOM 2290 C C . ILE A 1 297 ? 32.117 3.907 -55.838 1.00 97.56 297 ILE A C 1
ATOM 2292 O O . ILE A 1 297 ? 31.978 3.416 -54.719 1.00 97.56 297 ILE A O 1
ATOM 2296 N N . LYS A 1 298 ? 33.276 3.850 -56.507 1.00 97.56 298 LYS A N 1
ATOM 2297 C CA . LYS A 1 298 ? 34.465 3.164 -55.982 1.00 97.56 298 LYS A CA 1
ATOM 2298 C C . LYS A 1 298 ? 34.941 3.767 -54.659 1.00 97.56 298 LYS A C 1
ATOM 2300 O O . LYS A 1 298 ? 35.274 3.011 -53.745 1.00 97.56 298 LYS A O 1
ATOM 2305 N N . SER A 1 299 ? 34.949 5.097 -54.526 1.00 97.25 299 SER A N 1
ATOM 2306 C CA . SER A 1 299 ? 35.324 5.757 -53.268 1.00 97.25 299 SER A CA 1
ATOM 2307 C C . SER A 1 299 ? 34.318 5.463 -52.154 1.00 97.25 299 SER A C 1
ATOM 2309 O O . SER A 1 299 ? 34.729 5.076 -51.064 1.00 97.25 299 SER A O 1
ATOM 2311 N N . GLY A 1 300 ? 33.010 5.524 -52.428 1.00 97.06 300 GLY A N 1
ATOM 2312 C CA . GLY A 1 300 ? 31.972 5.177 -51.452 1.00 97.06 300 GLY A CA 1
ATOM 2313 C C . GLY A 1 300 ? 32.011 3.703 -51.022 1.00 97.06 300 GLY A C 1
ATOM 2314 O O . GLY A 1 300 ? 31.804 3.387 -49.851 1.00 97.06 300 GLY A O 1
ATOM 2315 N N . GLU A 1 301 ? 32.338 2.781 -51.932 1.00 97.00 301 GLU A N 1
ATOM 2316 C CA . GLU A 1 301 ? 32.545 1.361 -51.611 1.00 97.00 301 GLU A CA 1
ATOM 2317 C C . GLU A 1 301 ? 33.813 1.133 -50.768 1.00 97.00 301 GLU A C 1
ATOM 2319 O O . GLU A 1 301 ? 33.835 0.262 -49.890 1.00 97.00 301 GLU A O 1
ATOM 2324 N N . ALA A 1 302 ? 34.872 1.916 -50.995 1.00 97.00 302 ALA A N 1
ATOM 2325 C CA . ALA A 1 302 ? 36.063 1.911 -50.148 1.00 97.00 302 ALA A CA 1
ATOM 2326 C C . ALA A 1 302 ? 35.760 2.475 -48.750 1.00 97.00 302 ALA A C 1
ATOM 2328 O O . ALA A 1 302 ? 36.110 1.842 -47.754 1.00 97.00 302 ALA A O 1
ATOM 2329 N N . GLU A 1 303 ? 35.038 3.595 -48.659 1.00 95.69 303 GLU A N 1
ATOM 2330 C CA . GLU A 1 303 ? 34.582 4.181 -47.394 1.00 95.69 303 GLU A CA 1
ATOM 2331 C C . GLU A 1 303 ? 33.705 3.213 -46.600 1.00 95.69 303 GLU A C 1
ATOM 2333 O O . GLU A 1 303 ? 33.898 3.064 -45.395 1.00 95.69 303 GLU A O 1
ATOM 2338 N N . LEU A 1 304 ? 32.797 2.485 -47.258 1.00 95.62 304 LEU A N 1
ATOM 2339 C CA . LEU A 1 304 ? 31.974 1.461 -46.612 1.00 95.62 304 LEU A CA 1
ATOM 2340 C C . LEU A 1 304 ? 32.839 0.350 -45.994 1.00 95.62 304 LEU A C 1
ATOM 2342 O O . LEU A 1 304 ? 32.607 -0.059 -44.853 1.00 95.62 304 LEU A O 1
ATOM 2346 N N . ARG A 1 305 ? 33.860 -0.127 -46.722 1.00 94.94 305 ARG A N 1
ATOM 2347 C CA . ARG A 1 305 ? 34.806 -1.139 -46.220 1.00 94.94 305 ARG A CA 1
ATOM 2348 C C . ARG A 1 305 ? 35.626 -0.613 -45.045 1.00 94.94 305 ARG A C 1
ATOM 2350 O O . ARG A 1 305 ? 35.770 -1.311 -44.039 1.00 94.94 305 ARG A O 1
ATOM 2357 N N . VAL A 1 306 ? 36.125 0.619 -45.142 1.00 94.88 306 VAL A N 1
ATOM 2358 C CA . VAL A 1 306 ? 36.865 1.282 -44.060 1.00 94.88 306 VAL A CA 1
ATOM 2359 C C . VAL A 1 306 ? 35.969 1.490 -42.841 1.00 94.88 306 VAL A C 1
ATOM 2361 O O . VAL A 1 306 ? 36.409 1.243 -41.719 1.00 94.88 306 VAL A O 1
ATOM 2364 N N . LEU A 1 307 ? 34.705 1.875 -43.027 1.00 93.50 307 LEU A N 1
ATOM 2365 C CA . LEU A 1 307 ? 33.738 2.048 -41.946 1.00 93.50 307 LEU A CA 1
ATOM 2366 C C . LEU A 1 307 ? 33.489 0.732 -41.212 1.00 93.50 307 LEU A C 1
ATOM 2368 O O . LEU A 1 307 ? 33.577 0.704 -39.988 1.00 93.50 307 LEU A O 1
ATOM 2372 N N . MET A 1 308 ? 33.258 -0.365 -41.936 1.00 91.12 308 MET A N 1
ATOM 2373 C CA . MET A 1 308 ? 33.069 -1.681 -41.318 1.00 91.12 308 MET A CA 1
ATOM 2374 C C . MET A 1 308 ? 34.323 -2.126 -40.558 1.00 91.12 308 MET A C 1
ATOM 2376 O O . MET A 1 308 ? 34.228 -2.524 -39.401 1.00 91.12 308 MET A O 1
ATOM 2380 N N . ARG A 1 309 ? 35.513 -1.986 -41.155 1.00 92.88 309 ARG A N 1
ATOM 2381 C CA . ARG A 1 309 ? 36.773 -2.412 -40.523 1.00 92.88 309 ARG A CA 1
ATOM 2382 C C . ARG A 1 309 ? 37.153 -1.561 -39.309 1.00 92.88 309 ARG A C 1
ATOM 2384 O O . ARG A 1 309 ? 37.651 -2.092 -38.320 1.00 92.88 309 ARG A O 1
ATOM 2391 N N . SER A 1 310 ? 36.934 -0.250 -39.378 1.00 90.50 310 SER A N 1
ATOM 2392 C CA . SER A 1 310 ? 37.271 0.668 -38.286 1.00 90.50 310 SER A CA 1
ATOM 2393 C C . SER A 1 310 ? 36.239 0.611 -37.162 1.00 90.50 310 SER A C 1
ATOM 2395 O O . SER A 1 310 ? 36.611 0.473 -36.005 1.00 90.50 310 SER A O 1
ATOM 2397 N N . ARG A 1 311 ? 34.937 0.659 -37.463 1.00 88.94 311 ARG A N 1
ATOM 2398 C CA . ARG A 1 311 ? 33.891 0.787 -36.434 1.00 88.94 311 ARG A CA 1
ATOM 2399 C C . ARG A 1 311 ? 33.515 -0.523 -35.746 1.00 88.94 311 ARG A C 1
ATOM 2401 O O . ARG A 1 311 ? 32.990 -0.470 -34.641 1.00 88.94 311 ARG A O 1
ATOM 2408 N N . LEU A 1 312 ? 33.811 -1.680 -36.343 1.00 88.38 312 LEU A N 1
ATOM 2409 C CA . LEU A 1 312 ? 33.659 -2.977 -35.667 1.00 88.38 312 LEU A CA 1
ATOM 2410 C C . LEU A 1 312 ? 34.846 -3.329 -34.763 1.00 88.38 312 LEU A C 1
ATOM 2412 O O . LEU A 1 312 ? 34.749 -4.262 -33.971 1.00 88.38 312 LEU A O 1
ATOM 2416 N N . ASN A 1 313 ? 35.965 -2.604 -34.852 1.00 90.19 313 ASN A N 1
ATOM 2417 C CA . ASN A 1 313 ? 37.108 -2.884 -33.996 1.00 90.19 313 ASN A CA 1
ATOM 2418 C C . ASN A 1 313 ? 36.809 -2.418 -32.550 1.00 90.19 313 ASN A C 1
ATOM 2420 O O . ASN A 1 313 ? 36.524 -1.231 -32.336 1.00 90.19 313 ASN A O 1
ATOM 2424 N N . PRO A 1 314 ? 36.912 -3.310 -31.543 1.00 85.69 314 PRO A N 1
ATOM 2425 C CA . PRO A 1 314 ? 36.553 -3.014 -30.152 1.00 85.69 314 PRO A CA 1
ATOM 2426 C C . PRO A 1 314 ? 37.317 -1.820 -29.561 1.00 85.69 314 PRO A C 1
ATOM 2428 O O . PRO A 1 314 ? 36.805 -1.132 -28.676 1.00 85.69 314 PRO A O 1
ATOM 2431 N N . LYS A 1 315 ? 38.500 -1.488 -30.096 1.00 91.19 315 LYS A N 1
ATOM 2432 C CA . LYS A 1 315 ? 39.263 -0.296 -29.696 1.00 91.19 315 LYS A CA 1
ATOM 2433 C C . LYS A 1 315 ? 38.464 1.000 -29.879 1.00 91.19 315 LYS A C 1
ATOM 2435 O O . LYS A 1 315 ? 38.527 1.886 -29.028 1.00 91.19 315 LYS A O 1
ATOM 2440 N N . TYR A 1 316 ? 37.681 1.120 -30.951 1.00 89.25 316 TYR A N 1
ATOM 2441 C CA . TYR A 1 316 ? 36.879 2.320 -31.205 1.00 89.25 316 TYR A CA 1
ATOM 2442 C C . TYR A 1 316 ? 35.632 2.387 -30.327 1.00 89.25 316 TYR A C 1
ATOM 2444 O O . TYR A 1 316 ? 35.196 3.488 -29.991 1.00 89.25 316 TYR A O 1
ATOM 2452 N N . PHE A 1 317 ? 35.087 1.240 -29.915 1.00 86.31 317 PHE A N 1
ATOM 2453 C CA . PHE A 1 317 ? 34.043 1.198 -28.895 1.00 86.31 317 PHE A CA 1
ATOM 2454 C C . PHE A 1 317 ? 34.571 1.720 -27.555 1.00 86.31 317 PHE A C 1
ATOM 2456 O O . PHE A 1 317 ? 33.938 2.579 -26.948 1.00 86.31 317 PHE A O 1
ATOM 2463 N N . LEU A 1 318 ? 35.770 1.301 -27.135 1.00 88.81 318 LEU A N 1
ATOM 2464 C CA . LEU A 1 318 ? 36.404 1.799 -25.907 1.00 88.81 318 LEU A CA 1
ATOM 2465 C C . LEU A 1 318 ? 36.706 3.304 -25.968 1.00 88.81 318 LEU A C 1
ATOM 2467 O O . LEU A 1 318 ? 36.457 4.029 -25.003 1.00 88.81 318 LEU A O 1
ATOM 2471 N N . LEU A 1 319 ? 37.195 3.806 -27.107 1.00 89.50 319 LEU A N 1
ATOM 2472 C CA . LEU A 1 319 ? 37.409 5.245 -27.312 1.00 89.50 319 LEU A CA 1
ATOM 2473 C C . LEU A 1 319 ? 36.092 6.031 -27.287 1.00 89.50 319 LEU A C 1
ATOM 2475 O O . LEU A 1 319 ? 36.019 7.100 -26.681 1.00 89.50 319 LEU A O 1
ATOM 2479 N N . PHE A 1 320 ? 35.034 5.494 -27.897 1.00 88.06 320 PHE A N 1
ATOM 2480 C CA . PHE A 1 320 ? 33.704 6.089 -27.823 1.00 88.06 320 PHE A CA 1
ATOM 2481 C C . PHE A 1 320 ? 33.172 6.087 -26.392 1.00 88.06 320 PHE A C 1
ATOM 2483 O O . PHE A 1 320 ? 32.690 7.116 -25.936 1.00 88.06 320 PHE A O 1
ATOM 2490 N N . TYR A 1 321 ? 33.294 4.974 -25.670 1.00 86.06 321 TYR A N 1
ATOM 2491 C CA . TYR A 1 321 ? 32.833 4.845 -24.292 1.00 86.06 321 TYR A CA 1
ATOM 2492 C C . TYR A 1 321 ? 33.568 5.818 -23.369 1.00 86.06 321 TYR A C 1
ATOM 2494 O O . TYR A 1 321 ? 32.934 6.603 -22.672 1.00 86.06 321 TYR A O 1
ATOM 2502 N N . THR A 1 322 ? 34.900 5.851 -23.413 1.00 87.62 322 THR A N 1
ATOM 2503 C CA . THR A 1 322 ? 35.699 6.798 -22.616 1.00 87.62 322 THR A CA 1
ATOM 2504 C C . THR A 1 322 ? 35.407 8.253 -22.990 1.00 87.62 322 THR A C 1
ATOM 2506 O O . THR A 1 322 ? 35.306 9.107 -22.108 1.00 87.62 322 THR A O 1
ATOM 2509 N N . GLY A 1 323 ? 35.196 8.545 -24.277 1.00 85.69 323 GLY A N 1
ATOM 2510 C CA . GLY A 1 323 ? 34.759 9.855 -24.753 1.00 85.69 323 GLY A CA 1
ATOM 2511 C C . GLY A 1 323 ? 33.355 10.233 -24.273 1.00 85.69 323 GLY A C 1
ATOM 2512 O O . GLY A 1 323 ? 33.149 11.356 -23.818 1.00 85.69 323 GLY A O 1
ATOM 2513 N N . ALA A 1 324 ? 32.403 9.300 -24.322 1.00 80.56 324 ALA A N 1
ATOM 2514 C CA . ALA A 1 324 ? 31.031 9.481 -23.864 1.00 80.56 324 ALA A CA 1
ATOM 2515 C C . ALA A 1 324 ? 30.988 9.695 -22.350 1.00 80.56 324 ALA A C 1
ATOM 2517 O O . ALA A 1 324 ? 30.389 10.667 -21.910 1.00 80.56 324 ALA A O 1
ATOM 2518 N N . VAL A 1 325 ? 31.706 8.878 -21.570 1.00 80.19 325 VAL A N 1
ATOM 2519 C CA . VAL A 1 325 ? 31.845 9.010 -20.110 1.00 80.19 325 VAL A CA 1
ATOM 2520 C C . VAL A 1 325 ? 32.483 10.349 -19.726 1.00 80.19 325 VAL A C 1
ATOM 2522 O O . VAL A 1 325 ? 32.036 10.992 -18.780 1.00 80.19 325 VAL A O 1
ATOM 2525 N N . ARG A 1 326 ? 33.484 10.830 -20.478 1.00 80.69 326 ARG A N 1
ATOM 2526 C CA . ARG A 1 326 ? 34.071 12.167 -20.259 1.00 80.69 326 ARG A CA 1
ATOM 2527 C C . ARG A 1 326 ? 33.106 13.300 -20.602 1.00 80.69 326 ARG A C 1
ATOM 2529 O O . ARG A 1 326 ? 33.129 14.328 -19.930 1.00 80.69 326 ARG A O 1
ATOM 2536 N N . LYS A 1 327 ? 32.273 13.112 -21.629 1.00 75.81 327 LYS A N 1
ATOM 2537 C CA . LYS A 1 327 ? 31.263 14.077 -22.085 1.00 75.81 327 LYS A CA 1
ATOM 2538 C C . LYS A 1 327 ? 29.927 13.964 -21.355 1.00 75.81 327 LYS A C 1
ATOM 2540 O O . LYS A 1 327 ? 29.035 14.745 -21.676 1.00 75.81 327 LYS A O 1
ATOM 2545 N N . VAL A 1 328 ? 29.788 13.049 -20.388 1.00 69.94 328 VAL A N 1
ATOM 2546 C CA . VAL A 1 328 ? 28.650 13.000 -19.460 1.00 69.94 328 VAL A CA 1
ATOM 2547 C C . VAL A 1 328 ? 28.503 14.412 -18.888 1.00 69.94 328 VAL A C 1
ATOM 2549 O O . VAL A 1 328 ? 29.403 14.872 -18.173 1.00 69.94 328 VAL A O 1
ATOM 2552 N N . PRO A 1 329 ? 27.455 15.151 -19.290 1.00 68.69 329 PRO A N 1
ATOM 2553 C CA . PRO A 1 329 ? 27.413 16.591 -19.114 1.00 68.69 329 PRO A CA 1
ATOM 2554 C C . PRO A 1 329 ? 27.525 16.954 -17.633 1.00 68.69 329 PRO A C 1
ATOM 2556 O O . PRO A 1 329 ? 27.133 16.188 -16.744 1.00 68.69 329 PRO A O 1
ATOM 2559 N N . ALA A 1 330 ? 28.054 18.143 -17.342 1.00 71.31 330 ALA A N 1
ATOM 2560 C CA . ALA A 1 330 ? 28.143 18.646 -15.971 1.00 71.31 330 ALA A CA 1
ATOM 2561 C C . ALA A 1 330 ? 26.785 18.573 -15.243 1.00 71.31 330 ALA A C 1
ATOM 2563 O O . ALA A 1 330 ? 26.756 18.356 -14.038 1.00 71.31 330 ALA A O 1
ATOM 2564 N N . SER A 1 331 ? 25.670 18.628 -15.983 1.00 57.78 331 SER A N 1
ATOM 2565 C CA . SER A 1 331 ? 24.309 18.413 -15.481 1.00 57.78 331 SER A CA 1
ATOM 2566 C C . SER A 1 331 ? 24.065 17.017 -14.901 1.00 57.78 331 SER A C 1
ATOM 2568 O O . SER A 1 331 ? 23.420 16.906 -13.868 1.00 57.78 331 SER A O 1
ATOM 2570 N N . THR A 1 332 ? 24.602 15.947 -15.489 1.00 68.81 332 THR A N 1
ATOM 2571 C CA . THR A 1 332 ? 24.509 14.584 -14.932 1.00 68.81 332 THR A CA 1
ATOM 2572 C C . THR A 1 332 ? 25.425 14.379 -13.728 1.00 68.81 332 THR A C 1
ATOM 2574 O O . THR A 1 332 ? 25.040 13.694 -12.784 1.00 68.81 332 THR A O 1
ATOM 2577 N N . LYS A 1 333 ? 26.598 15.029 -13.691 1.00 73.81 333 LYS A N 1
ATOM 2578 C CA . LYS A 1 333 ? 27.421 15.083 -12.469 1.00 73.81 333 LYS A CA 1
ATOM 2579 C C . LYS A 1 333 ? 26.715 15.868 -11.363 1.00 73.81 333 LYS A C 1
ATOM 2581 O O . LYS A 1 333 ? 26.689 15.407 -10.228 1.00 73.81 333 LYS A O 1
ATOM 2586 N N . ALA A 1 334 ? 26.092 16.997 -11.700 1.00 72.25 334 ALA A N 1
ATOM 2587 C CA . ALA A 1 334 ? 25.271 17.783 -10.786 1.00 72.25 334 ALA A CA 1
ATOM 2588 C C . ALA A 1 334 ? 24.038 16.998 -10.325 1.00 72.25 334 ALA A C 1
ATOM 2590 O O . ALA A 1 334 ? 23.706 17.040 -9.151 1.00 72.25 334 ALA A O 1
ATOM 2591 N N . PHE A 1 335 ? 23.404 16.215 -11.201 1.00 72.50 335 PHE A N 1
ATOM 2592 C CA . PHE A 1 335 ? 22.308 15.321 -10.839 1.00 72.50 335 PHE A CA 1
ATOM 2593 C C . PHE A 1 335 ? 22.771 14.232 -9.873 1.00 72.50 335 PHE A C 1
ATOM 2595 O O . PHE A 1 335 ? 22.143 14.051 -8.842 1.00 72.50 335 PHE A O 1
ATOM 2602 N N . MET A 1 336 ? 23.889 13.551 -10.143 1.00 71.19 336 MET A N 1
ATOM 2603 C CA . MET A 1 336 ? 24.435 12.538 -9.230 1.00 71.19 336 MET A CA 1
ATOM 2604 C C . MET A 1 336 ? 24.880 13.150 -7.896 1.00 71.19 336 MET A C 1
ATOM 2606 O O . MET A 1 336 ? 24.663 12.550 -6.846 1.00 71.19 336 MET A O 1
ATOM 2610 N N . ALA A 1 337 ? 25.449 14.358 -7.911 1.00 77.69 337 ALA A N 1
ATOM 2611 C CA . ALA A 1 337 ? 25.790 15.106 -6.704 1.00 77.69 337 ALA A CA 1
ATOM 2612 C C . ALA A 1 337 ? 24.537 15.520 -5.920 1.00 77.69 337 ALA A C 1
ATOM 2614 O O . ALA A 1 337 ? 24.498 15.337 -4.708 1.00 77.69 337 ALA A O 1
ATOM 2615 N N . ASN A 1 338 ? 23.493 15.998 -6.602 1.00 77.38 338 ASN A N 1
ATOM 2616 C CA . ASN A 1 338 ? 22.209 16.354 -6.004 1.00 77.38 338 ASN A CA 1
ATOM 2617 C C . ASN A 1 338 ? 21.463 15.126 -5.491 1.00 77.38 338 ASN A C 1
ATOM 2619 O O . ASN A 1 338 ? 20.873 15.195 -4.425 1.00 77.38 338 ASN A O 1
ATOM 2623 N N . PHE A 1 339 ? 21.524 13.995 -6.191 1.00 72.62 339 PHE A N 1
ATOM 2624 C CA . PHE A 1 339 ? 20.962 12.725 -5.748 1.00 72.62 339 PHE A CA 1
ATOM 2625 C C . PHE A 1 339 ? 21.691 12.234 -4.498 1.00 72.62 339 PHE A C 1
ATOM 2627 O O . PHE A 1 339 ? 21.056 11.934 -3.491 1.00 72.62 339 PHE A O 1
ATOM 2634 N N . LYS A 1 340 ? 23.030 12.259 -4.499 1.00 77.62 340 LYS A N 1
ATOM 2635 C CA . LYS A 1 340 ? 23.839 11.933 -3.318 1.00 77.62 340 LYS A CA 1
ATOM 2636 C C . LYS A 1 340 ? 23.527 12.883 -2.157 1.00 77.62 340 LYS A C 1
ATOM 2638 O O . LYS A 1 340 ? 23.273 12.420 -1.052 1.00 77.62 340 LYS A O 1
ATOM 2643 N N . ALA A 1 341 ? 23.441 14.188 -2.405 1.00 79.94 341 ALA A N 1
ATOM 2644 C CA . ALA A 1 341 ? 23.065 15.179 -1.400 1.00 79.94 341 ALA A CA 1
ATOM 2645 C C . ALA A 1 341 ? 21.624 14.989 -0.897 1.00 79.94 341 ALA A C 1
ATOM 2647 O O . ALA A 1 341 ? 21.388 15.122 0.297 1.00 79.94 341 ALA A O 1
ATOM 2648 N N . ALA A 1 342 ? 20.675 14.636 -1.765 1.00 72.12 342 ALA A N 1
ATOM 2649 C CA . ALA A 1 342 ? 19.286 14.364 -1.408 1.00 72.12 342 ALA A CA 1
ATOM 2650 C C . ALA A 1 342 ? 19.177 13.101 -0.552 1.00 72.12 342 ALA A C 1
ATOM 2652 O O . ALA A 1 342 ? 18.548 13.151 0.498 1.00 72.12 342 ALA A O 1
ATOM 2653 N N . THR A 1 343 ? 19.861 12.013 -0.923 1.00 69.31 343 THR A N 1
ATOM 2654 C CA . THR A 1 343 ? 19.939 10.809 -0.079 1.00 69.31 343 THR A CA 1
ATOM 2655 C C . THR A 1 343 ? 20.562 11.124 1.281 1.00 69.31 343 THR A C 1
ATOM 2657 O O . THR A 1 343 ? 20.033 10.692 2.300 1.00 69.31 343 THR A O 1
ATOM 2660 N N . HIS A 1 344 ? 21.604 11.963 1.326 1.00 72.50 344 HIS A N 1
ATOM 2661 C CA . HIS A 1 344 ? 22.252 12.366 2.574 1.00 72.50 344 HIS A CA 1
ATOM 2662 C C . HIS A 1 344 ? 21.364 13.277 3.442 1.00 72.50 344 HIS A C 1
ATOM 2664 O O . HIS A 1 344 ? 21.292 13.093 4.658 1.00 72.50 344 HIS A O 1
ATOM 2670 N N . ARG A 1 345 ? 20.650 14.240 2.838 1.00 73.56 345 ARG A N 1
ATOM 2671 C CA . ARG A 1 345 ? 19.670 15.096 3.531 1.00 73.56 345 ARG A CA 1
ATOM 2672 C C . ARG A 1 345 ? 18.498 14.278 4.053 1.00 73.56 345 ARG A C 1
ATOM 2674 O O . ARG A 1 345 ? 18.087 14.497 5.184 1.00 73.56 345 ARG A O 1
ATOM 2681 N N . TRP A 1 346 ? 18.006 13.319 3.273 1.00 64.81 346 TRP A N 1
ATOM 2682 C CA . TRP A 1 346 ? 16.929 12.422 3.687 1.00 64.81 346 TRP A CA 1
ATOM 2683 C C . TRP A 1 346 ? 17.352 11.585 4.903 1.00 64.81 346 TRP A C 1
ATOM 2685 O O . TRP A 1 346 ? 16.635 11.548 5.899 1.00 64.81 346 TRP A O 1
ATOM 2695 N N . THR A 1 347 ? 18.580 11.047 4.901 1.00 63.03 347 THR A N 1
ATOM 2696 C CA . THR A 1 347 ? 19.134 10.341 6.071 1.00 63.03 347 THR A CA 1
ATOM 2697 C C . THR A 1 347 ? 19.405 11.243 7.279 1.00 63.03 347 THR A C 1
ATOM 2699 O O . THR A 1 347 ? 19.308 10.776 8.408 1.00 63.03 347 THR A O 1
ATOM 2702 N N . GLN A 1 348 ? 19.744 12.524 7.079 1.00 69.06 348 GLN A N 1
ATOM 2703 C CA . GLN A 1 348 ? 19.971 13.466 8.185 1.00 69.06 348 GLN A CA 1
ATOM 2704 C C . GLN A 1 348 ? 18.668 14.002 8.788 1.00 69.06 348 GLN A C 1
ATOM 2706 O O . GLN A 1 348 ? 18.595 14.214 9.997 1.00 69.06 348 GLN A O 1
ATOM 2711 N N . HIS A 1 349 ? 17.630 14.214 7.977 1.00 59.59 349 HIS A N 1
ATOM 2712 C CA . HIS A 1 349 ? 16.324 14.642 8.477 1.00 59.59 349 HIS A CA 1
ATOM 2713 C C . HIS A 1 349 ? 15.632 13.537 9.281 1.00 59.59 349 HIS A C 1
ATOM 2715 O O . HIS A 1 349 ? 15.037 13.845 10.313 1.00 59.59 349 HIS A O 1
ATOM 2721 N N . SER A 1 350 ? 15.792 12.263 8.900 1.00 53.19 350 SER A N 1
ATOM 2722 C CA . SER A 1 350 ? 15.258 11.143 9.687 1.00 53.19 350 SER A CA 1
ATOM 2723 C C . SER A 1 350 ? 15.961 10.962 11.039 1.00 53.19 350 SER A C 1
ATOM 2725 O O . SER A 1 350 ? 15.339 10.501 11.992 1.00 53.19 350 SER A O 1
ATOM 2727 N N . THR A 1 351 ? 17.227 11.378 11.174 1.00 52.16 351 THR A N 1
ATOM 2728 C CA . THR A 1 351 ? 17.957 11.331 12.457 1.00 52.16 351 THR A CA 1
ATOM 2729 C C . THR A 1 351 ? 17.733 12.560 13.340 1.00 52.16 351 THR A C 1
ATOM 2731 O O . THR A 1 351 ? 17.807 12.439 14.564 1.00 52.16 351 THR A O 1
ATOM 2734 N N . LYS A 1 352 ? 17.449 13.736 12.761 1.00 51.34 352 LYS A N 1
ATOM 2735 C CA . LYS A 1 352 ? 17.246 14.985 13.520 1.00 51.34 352 LYS A CA 1
ATOM 2736 C C . LYS A 1 352 ? 15.809 15.230 13.989 1.00 51.34 352 LYS A C 1
ATOM 2738 O O . LYS A 1 352 ? 15.635 16.014 14.914 1.00 51.34 352 LYS A O 1
ATOM 2743 N N . GLN A 1 353 ? 14.799 14.521 13.478 1.00 45.28 353 GLN A N 1
ATOM 2744 C CA . GLN A 1 353 ? 13.451 14.492 14.077 1.00 45.28 353 GLN A CA 1
ATOM 2745 C C . GLN A 1 353 ? 13.365 13.573 15.316 1.00 45.28 353 GLN A C 1
ATOM 2747 O O . GLN A 1 353 ? 12.386 12.861 15.527 1.00 45.28 353 GLN A O 1
ATOM 2752 N N . LYS A 1 354 ? 14.376 13.615 16.196 1.00 45.31 354 LYS A N 1
ATOM 2753 C CA . LYS A 1 354 ? 14.170 13.275 17.607 1.00 45.31 354 LYS A CA 1
ATOM 2754 C C . LYS A 1 354 ? 13.316 14.395 18.208 1.00 45.31 354 LYS A C 1
ATOM 2756 O O . LYS A 1 354 ? 13.846 15.357 18.753 1.00 45.31 354 LYS A O 1
ATOM 2761 N N . ILE A 1 355 ? 11.996 14.278 18.084 1.00 43.75 355 ILE A N 1
ATOM 2762 C CA . ILE A 1 355 ? 11.087 14.897 19.047 1.00 43.75 355 ILE A CA 1
ATOM 2763 C C . ILE A 1 355 ? 11.472 14.253 20.378 1.00 43.75 355 ILE A C 1
ATOM 2765 O O . ILE A 1 355 ? 11.320 13.044 20.554 1.00 43.75 355 ILE A O 1
ATOM 2769 N N . GLY A 1 356 ? 12.121 15.025 21.249 1.00 32.88 356 GLY A N 1
ATOM 2770 C CA . GLY A 1 356 ? 12.404 14.572 22.601 1.00 32.88 356 GLY A CA 1
ATOM 2771 C C . GLY A 1 356 ? 11.079 14.171 23.248 1.00 32.88 356 GLY A C 1
ATOM 2772 O O . GLY A 1 356 ? 10.105 14.914 23.099 1.00 32.88 356 GLY A O 1
ATOM 2773 N N . PRO A 1 357 ? 10.995 13.017 23.926 1.00 39.09 357 PRO A N 1
ATOM 2774 C CA . PRO A 1 357 ? 9.822 12.738 24.725 1.00 39.09 357 PRO A CA 1
ATOM 2775 C C . PRO A 1 357 ? 9.756 13.841 25.784 1.00 39.09 357 PRO A C 1
ATOM 2777 O O . PRO A 1 357 ? 10.673 13.983 26.596 1.00 39.09 357 PRO A O 1
ATOM 2780 N N . GLN A 1 358 ? 8.697 14.652 25.768 1.00 34.81 358 GLN A N 1
ATOM 2781 C CA . GLN A 1 358 ? 8.300 15.364 26.975 1.00 34.81 358 GLN A CA 1
ATOM 2782 C C . GLN A 1 358 ? 7.815 14.297 27.956 1.00 34.81 358 GLN A C 1
ATOM 2784 O O . GLN A 1 358 ? 6.634 13.983 28.044 1.00 34.81 358 GLN A O 1
ATOM 2789 N N . VAL A 1 359 ? 8.774 13.674 28.638 1.00 34.47 359 VAL A N 1
ATOM 2790 C CA . VAL A 1 359 ? 8.528 12.876 29.830 1.00 34.47 359 VAL A CA 1
ATOM 2791 C C . VAL A 1 359 ? 8.120 13.876 30.902 1.00 34.47 359 VAL A C 1
ATOM 2793 O O . VAL A 1 359 ? 8.964 14.571 31.472 1.00 34.47 359 VAL A O 1
ATOM 2796 N N . ALA A 1 360 ? 6.817 13.978 31.150 1.00 33.12 360 ALA A N 1
ATOM 2797 C CA . ALA A 1 360 ? 6.314 14.532 32.392 1.00 33.12 360 ALA A CA 1
ATOM 2798 C C . ALA A 1 360 ? 6.875 13.663 33.527 1.00 33.12 360 ALA A C 1
ATOM 2800 O O . ALA A 1 360 ? 6.489 12.509 33.696 1.00 33.12 360 ALA A O 1
ATOM 2801 N N . LYS A 1 361 ? 7.857 14.194 34.260 1.00 32.62 361 LYS A N 1
ATOM 2802 C CA . LYS A 1 361 ? 8.337 13.583 35.500 1.00 32.62 361 LYS A CA 1
ATOM 2803 C C . LYS A 1 361 ? 7.206 13.666 36.534 1.00 32.62 361 LYS A C 1
ATOM 2805 O O . LYS A 1 361 ? 6.756 14.781 36.800 1.00 32.62 361 LYS A O 1
ATOM 2810 N N . PRO A 1 362 ? 6.781 12.562 37.168 1.00 33.78 362 PRO A N 1
ATOM 2811 C CA . PRO A 1 362 ? 5.984 12.654 38.378 1.00 33.78 362 PRO A CA 1
ATOM 2812 C C . PRO A 1 362 ? 6.908 13.103 39.516 1.00 33.78 362 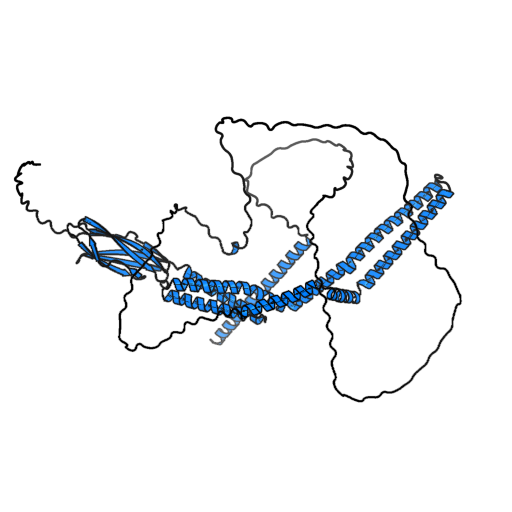PRO A C 1
ATOM 2814 O O . PRO A 1 362 ? 7.798 12.371 39.947 1.00 33.78 362 PRO A O 1
ATOM 2817 N N . VAL A 1 363 ? 6.733 14.339 39.984 1.00 32.53 363 VAL A N 1
ATOM 2818 C CA . VAL A 1 363 ? 7.316 14.787 41.253 1.00 32.53 363 VAL A CA 1
ATOM 2819 C C . VAL A 1 363 ? 6.405 14.270 42.359 1.00 32.53 363 VAL A C 1
ATOM 2821 O O . VAL A 1 363 ? 5.395 14.883 42.686 1.00 32.53 363 VAL A O 1
ATOM 2824 N N . ALA A 1 364 ? 6.762 13.119 42.919 1.00 35.53 364 ALA A N 1
ATOM 2825 C CA . ALA A 1 364 ? 6.272 12.689 44.216 1.00 35.53 364 ALA A CA 1
ATOM 2826 C C . ALA A 1 364 ? 7.114 13.374 45.302 1.00 35.53 364 ALA A C 1
ATOM 2828 O O . ALA A 1 364 ? 8.312 13.109 45.402 1.00 35.53 364 ALA A O 1
ATOM 2829 N N . LYS A 1 365 ? 6.496 14.235 46.119 1.00 31.83 365 LYS A N 1
ATOM 2830 C CA . LYS A 1 365 ? 6.928 14.516 47.497 1.00 31.83 365 LYS A CA 1
ATOM 2831 C C . LYS A 1 365 ? 5.706 14.763 48.394 1.00 31.83 365 LYS A C 1
ATOM 2833 O O . LYS A 1 365 ? 4.684 15.225 47.888 1.00 31.83 365 LYS A O 1
ATOM 2838 N N . PRO A 1 366 ? 5.796 14.402 49.687 1.00 41.81 366 PRO A N 1
ATOM 2839 C CA . PRO A 1 366 ? 4.645 14.195 50.548 1.00 41.81 366 PRO A CA 1
ATOM 2840 C C . PRO A 1 366 ? 4.175 15.478 51.235 1.00 41.81 366 PRO A C 1
ATOM 2842 O O . PRO A 1 366 ? 4.926 16.433 51.426 1.00 41.81 366 PRO A O 1
ATOM 2845 N N . ILE A 1 367 ? 2.902 15.439 51.615 1.00 31.03 367 ILE A N 1
ATOM 2846 C CA . ILE A 1 367 ? 2.175 16.437 52.392 1.00 31.03 367 ILE A CA 1
ATOM 2847 C C . ILE A 1 367 ? 2.770 16.509 53.805 1.00 31.03 367 ILE A C 1
ATOM 2849 O O . ILE A 1 367 ? 2.801 15.509 54.518 1.00 31.03 367 ILE A O 1
ATOM 2853 N N . ALA A 1 368 ? 3.182 17.707 54.216 1.00 28.30 368 ALA A N 1
ATOM 2854 C CA . ALA A 1 368 ? 3.364 18.083 55.611 1.00 28.30 368 ALA A CA 1
ATOM 2855 C C . ALA A 1 368 ? 2.699 19.448 55.848 1.00 28.30 368 ALA A C 1
ATOM 2857 O O . ALA A 1 368 ? 2.723 20.329 54.990 1.00 28.30 368 ALA A O 1
ATOM 2858 N N . PHE A 1 369 ? 2.058 19.548 57.010 1.00 31.27 369 PHE A N 1
ATOM 2859 C CA . PHE A 1 369 ? 1.235 20.635 57.538 1.00 31.27 369 PHE A CA 1
ATOM 2860 C C . PHE A 1 369 ? 1.795 22.057 57.352 1.00 31.27 369 PHE A C 1
ATOM 2862 O O . PHE A 1 369 ? 2.983 22.298 57.547 1.00 31.27 369 PHE A O 1
ATOM 2869 N N . GLY A 1 370 ? 0.898 23.022 57.112 1.00 26.69 370 GLY A N 1
ATOM 2870 C CA . GLY A 1 370 ? 1.238 24.446 57.105 1.00 26.69 370 GLY A CA 1
ATOM 2871 C C . GLY A 1 370 ? 0.050 25.375 56.853 1.00 26.69 370 GLY A C 1
ATOM 2872 O O . GLY A 1 370 ? -0.217 25.765 55.727 1.00 26.69 370 GLY A O 1
ATOM 2873 N N . LEU A 1 371 ? -0.659 25.680 57.937 1.00 32.00 371 LEU A N 1
ATOM 2874 C CA . LEU A 1 371 ? -1.466 26.867 58.245 1.00 32.00 371 LEU A CA 1
ATOM 2875 C C . LEU A 1 371 ? -1.467 28.084 57.275 1.00 32.00 371 LEU A C 1
ATOM 2877 O O . LEU A 1 371 ? -0.430 28.576 56.848 1.00 32.00 371 LEU A O 1
ATOM 2881 N N . PHE A 1 372 ? -2.666 28.685 57.198 1.00 28.73 372 PHE A N 1
ATOM 2882 C CA . PHE A 1 372 ? -2.998 30.118 57.044 1.00 28.73 372 PHE A CA 1
ATOM 2883 C C . PHE A 1 372 ? -3.387 30.726 55.668 1.00 28.73 372 PHE A C 1
ATOM 2885 O O . PHE A 1 372 ? -2.600 30.858 54.742 1.00 28.73 372 PHE A O 1
ATOM 2892 N N . ARG A 1 373 ? -4.602 31.311 55.716 1.00 29.05 373 ARG A N 1
ATOM 2893 C CA . ARG A 1 373 ? -5.110 32.569 55.117 1.00 29.05 373 ARG A CA 1
ATOM 2894 C C . ARG A 1 373 ? -5.717 32.610 53.697 1.00 29.05 373 ARG A C 1
ATOM 2896 O O . ARG A 1 373 ? -5.045 32.669 52.680 1.00 29.05 373 ARG A O 1
ATOM 2903 N N . ARG A 1 374 ? -7.054 32.757 53.732 1.00 31.09 374 ARG A N 1
ATOM 2904 C CA . ARG A 1 374 ? -7.971 33.580 52.910 1.00 31.09 374 ARG A CA 1
ATOM 2905 C C . ARG A 1 374 ? -7.344 34.444 51.800 1.00 31.09 374 ARG A C 1
ATOM 2907 O O . ARG A 1 374 ? -6.623 35.386 52.106 1.00 31.09 374 ARG A O 1
ATOM 2914 N N . ALA A 1 375 ? -7.880 34.300 50.587 1.00 31.59 375 ALA A N 1
ATOM 2915 C CA . ALA A 1 375 ? -8.341 35.430 49.774 1.00 31.59 375 ALA A CA 1
ATOM 2916 C C . ALA A 1 375 ? -9.396 34.958 48.757 1.00 31.59 375 ALA A C 1
ATOM 2918 O O . ALA A 1 375 ? -9.142 34.131 47.889 1.00 31.59 375 ALA A O 1
ATOM 2919 N N . THR A 1 376 ? -10.603 35.492 48.900 1.00 34.47 376 THR A N 1
ATOM 2920 C CA . THR A 1 376 ? -11.723 35.423 47.959 1.00 34.47 376 THR A CA 1
ATOM 2921 C C . THR A 1 376 ? -11.422 36.240 46.706 1.00 34.47 376 THR A C 1
ATOM 2923 O O . THR A 1 376 ? -11.156 37.431 46.855 1.00 34.47 376 THR A O 1
ATOM 2926 N N . GLN A 1 377 ? -11.589 35.691 45.498 1.00 32.84 377 GLN A N 1
ATOM 2927 C CA . GLN A 1 377 ? -11.921 36.503 44.319 1.00 32.84 377 GLN A CA 1
ATOM 2928 C C . GLN A 1 377 ? -12.910 35.800 43.385 1.00 32.84 377 GLN A C 1
ATOM 2930 O O . GLN A 1 377 ? -12.938 34.581 43.244 1.00 32.84 377 GLN A O 1
ATOM 2935 N N . LYS A 1 378 ? -13.784 36.648 42.845 1.00 31.36 378 LYS A N 1
ATOM 2936 C CA . LYS A 1 378 ? -15.073 36.389 42.215 1.00 31.36 378 LYS A CA 1
ATOM 2937 C C . LYS A 1 378 ? -14.950 35.897 40.769 1.00 31.36 378 LYS A C 1
ATOM 2939 O O . LYS A 1 378 ? -14.109 36.348 40.003 1.00 31.36 378 LYS A O 1
ATOM 2944 N N . THR A 1 379 ? -15.911 35.048 40.427 1.00 31.94 379 THR A N 1
ATOM 2945 C CA . THR A 1 379 ? -16.502 34.744 39.116 1.00 31.94 379 THR A CA 1
ATOM 2946 C C . THR A 1 379 ? -16.424 35.836 38.044 1.00 31.94 379 THR A C 1
ATOM 2948 O O . THR A 1 379 ? -16.845 36.969 38.269 1.00 31.94 379 THR A O 1
ATOM 2951 N N . THR A 1 380 ? -16.121 35.430 36.806 1.00 29.17 380 THR A N 1
ATOM 2952 C CA . THR A 1 380 ? -16.866 35.887 35.618 1.00 29.17 380 THR A CA 1
ATOM 2953 C C . THR A 1 380 ? -16.819 34.810 34.529 1.00 29.17 380 THR A C 1
ATOM 2955 O O . THR A 1 380 ? -15.786 34.559 33.919 1.00 29.17 380 THR A O 1
ATOM 2958 N N . VAL A 1 381 ? -17.950 34.131 34.325 1.00 31.81 381 VAL A N 1
ATOM 2959 C CA . VAL A 1 381 ? -18.164 33.112 33.288 1.00 31.81 381 VAL A CA 1
ATOM 2960 C C . VAL A 1 381 ? -18.780 33.801 32.072 1.00 31.81 381 VAL A C 1
ATOM 2962 O O . VAL A 1 381 ? -19.887 34.327 32.163 1.00 31.81 381 VAL A O 1
ATOM 2965 N N . GLN A 1 382 ? -18.086 33.793 30.933 1.00 31.08 382 GLN A N 1
ATOM 2966 C CA . GLN A 1 382 ? -18.658 34.181 29.641 1.00 31.08 382 GLN A CA 1
ATOM 2967 C C . GLN A 1 382 ? -19.253 32.944 28.949 1.00 31.08 382 GLN A C 1
ATOM 2969 O O . GLN A 1 382 ? -18.544 31.987 28.644 1.00 31.08 382 GLN A O 1
ATOM 2974 N N . LYS A 1 383 ? -20.569 32.969 28.704 1.00 33.50 383 LYS A N 1
ATOM 2975 C CA . LYS A 1 383 ? -21.285 32.016 27.840 1.00 33.50 383 LYS A CA 1
ATOM 2976 C C . LYS A 1 383 ? -21.128 32.429 26.369 1.00 33.50 383 LYS A C 1
ATOM 2978 O O . LYS A 1 383 ? -21.429 33.582 26.062 1.00 33.50 383 LYS A O 1
ATOM 2983 N N . PRO A 1 384 ? -20.794 31.521 25.438 1.00 41.75 384 PRO A N 1
ATOM 2984 C CA . PRO A 1 384 ? -21.057 31.748 24.024 1.00 41.75 384 PRO A CA 1
ATOM 2985 C C . PRO A 1 384 ? -22.465 31.270 23.633 1.00 41.75 384 PRO A C 1
ATOM 2987 O O . PRO A 1 384 ? -22.881 30.147 23.913 1.00 41.75 384 PRO A O 1
ATOM 2990 N N . VAL A 1 385 ? -23.185 32.166 22.961 1.00 33.81 385 VAL A N 1
ATOM 2991 C CA . VAL A 1 385 ? -24.478 31.953 22.302 1.00 33.81 385 VAL A CA 1
ATOM 2992 C C . VAL A 1 385 ? -24.255 31.148 21.017 1.00 33.81 385 VAL A C 1
ATOM 2994 O O . VAL A 1 385 ? -23.538 31.602 20.128 1.00 33.81 385 VAL A O 1
ATOM 2997 N N . VAL A 1 386 ? -24.888 29.978 20.889 1.00 34.94 386 VAL A N 1
ATOM 2998 C CA . VAL A 1 386 ? -24.904 29.181 19.650 1.00 34.94 386 VAL A CA 1
ATOM 2999 C C . VAL A 1 386 ? -26.329 29.158 19.097 1.00 34.94 386 VAL A C 1
ATOM 3001 O O . VAL A 1 386 ? -27.258 28.713 19.767 1.00 34.94 386 VAL A O 1
ATOM 3004 N N . LYS A 1 387 ? -26.501 29.660 17.867 1.00 35.00 387 LYS A N 1
ATOM 3005 C CA . LYS A 1 387 ? -27.742 29.553 17.081 1.00 35.00 387 LYS A CA 1
ATOM 3006 C C . LYS A 1 387 ? -27.847 28.151 16.453 1.00 35.00 387 LYS A C 1
ATOM 3008 O O . LYS A 1 387 ? -26.831 27.656 15.963 1.00 35.00 387 LYS A O 1
ATOM 3013 N N . PRO A 1 388 ? -29.037 27.527 16.398 1.00 36.75 388 PRO A N 1
ATOM 3014 C CA . PRO A 1 388 ? -29.207 26.223 15.766 1.00 36.75 388 PRO A CA 1
ATOM 3015 C C . PRO A 1 388 ? -29.275 26.340 14.236 1.00 36.75 388 PRO A C 1
ATOM 3017 O O . PRO A 1 388 ? -30.037 27.137 13.690 1.00 36.75 388 PRO A O 1
ATOM 3020 N N . ILE A 1 389 ? -28.487 25.510 13.550 1.00 33.84 389 ILE A N 1
ATOM 3021 C CA . ILE A 1 389 ? -28.584 25.253 12.110 1.00 33.84 389 ILE A CA 1
ATOM 3022 C C . ILE A 1 389 ? -29.476 24.022 11.926 1.00 33.84 389 ILE A C 1
ATOM 3024 O O . ILE A 1 389 ? -29.221 22.965 12.501 1.00 33.84 389 ILE A O 1
ATOM 3028 N N . SER A 1 390 ? -30.531 24.173 11.132 1.00 31.78 390 SER A N 1
ATOM 3029 C CA . SER A 1 390 ? -31.449 23.113 10.725 1.00 31.78 390 SER A CA 1
ATOM 3030 C C . SER A 1 390 ? -30.792 22.161 9.715 1.00 31.78 390 SER A C 1
ATOM 3032 O O . SER A 1 390 ? -30.175 22.592 8.742 1.00 31.78 390 SER A O 1
ATOM 3034 N N . LEU A 1 391 ? -30.951 20.850 9.925 1.00 34.66 391 LEU A N 1
ATOM 3035 C CA . LEU A 1 391 ? -30.576 19.803 8.968 1.00 34.66 391 LEU A CA 1
ATOM 3036 C C . LEU A 1 391 ? -31.833 19.213 8.305 1.00 34.66 391 LEU A C 1
ATOM 3038 O O . LEU A 1 391 ? -32.800 18.912 9.010 1.00 34.66 391 LEU A O 1
ATOM 3042 N N . PRO A 1 392 ? -31.843 19.011 6.973 1.00 38.34 392 PRO A N 1
ATOM 3043 C CA . PRO A 1 392 ? -32.934 18.338 6.285 1.00 38.34 392 PRO A CA 1
ATOM 3044 C C . PRO A 1 392 ? -32.830 16.803 6.324 1.00 38.34 392 PRO A C 1
ATOM 3046 O O . PRO A 1 392 ? -31.786 16.205 6.581 1.00 38.34 392 PRO A O 1
ATOM 3049 N N . LYS A 1 393 ? -33.996 16.208 6.056 1.00 31.12 393 LYS A N 1
ATOM 3050 C CA . LYS A 1 393 ? -34.414 14.804 6.153 1.00 31.12 393 LYS A CA 1
ATOM 3051 C C . LYS A 1 393 ? -33.548 13.778 5.400 1.00 31.12 393 LYS A C 1
ATOM 3053 O O . LYS A 1 393 ? -32.986 14.043 4.343 1.00 31.12 393 LYS A O 1
ATOM 3058 N N . LYS A 1 394 ? -33.577 12.565 5.969 1.00 33.31 394 LYS A N 1
ATOM 3059 C CA . LYS A 1 394 ? -33.073 11.270 5.483 1.00 33.31 394 LYS A CA 1
ATOM 3060 C C . LYS A 1 394 ? -33.381 11.005 4.000 1.00 33.31 394 LYS A C 1
ATOM 3062 O O . LYS A 1 394 ? -34.524 11.138 3.575 1.00 33.31 394 LYS A O 1
ATOM 3067 N N . ALA A 1 395 ? -32.382 10.491 3.283 1.00 31.14 395 ALA A N 1
ATOM 3068 C CA . ALA A 1 395 ? -32.562 9.698 2.072 1.00 31.14 395 ALA A CA 1
ATOM 3069 C C . ALA A 1 395 ? -31.870 8.339 2.266 1.00 31.14 395 ALA A C 1
ATOM 3071 O O . ALA A 1 395 ? -30.702 8.267 2.651 1.00 31.14 395 ALA A O 1
ATOM 3072 N N . GLU A 1 396 ? -32.634 7.272 2.048 1.00 34.56 396 GLU A N 1
ATOM 3073 C CA . GLU A 1 396 ? -32.223 5.872 2.118 1.00 34.56 396 GLU A CA 1
ATOM 3074 C C . GLU A 1 396 ? -31.172 5.541 1.048 1.00 34.56 396 GLU A C 1
ATOM 3076 O O . GLU A 1 396 ? -31.302 5.929 -0.113 1.00 34.56 396 GLU A O 1
ATOM 3081 N N . LEU A 1 397 ? -30.142 4.775 1.420 1.00 28.47 397 LEU A N 1
ATOM 3082 C CA . LEU A 1 397 ? -29.116 4.288 0.497 1.00 28.47 397 LEU A CA 1
ATOM 3083 C C . LEU A 1 397 ? -28.976 2.767 0.624 1.00 28.47 397 LEU A C 1
ATOM 3085 O O . LEU A 1 397 ? -28.410 2.243 1.584 1.00 28.47 397 LEU A O 1
ATOM 3089 N N . LYS A 1 398 ? -29.491 2.064 -0.391 1.00 31.59 398 LYS A N 1
ATOM 3090 C CA . LYS A 1 398 ? -29.201 0.654 -0.684 1.00 31.59 398 LYS A CA 1
ATOM 3091 C C . LYS A 1 398 ? -27.720 0.518 -1.072 1.00 31.59 398 LYS A C 1
ATOM 3093 O O . LYS A 1 398 ? -27.240 1.228 -1.953 1.00 31.59 398 LYS A O 1
ATOM 3098 N N . LYS A 1 399 ? -26.996 -0.394 -0.415 1.00 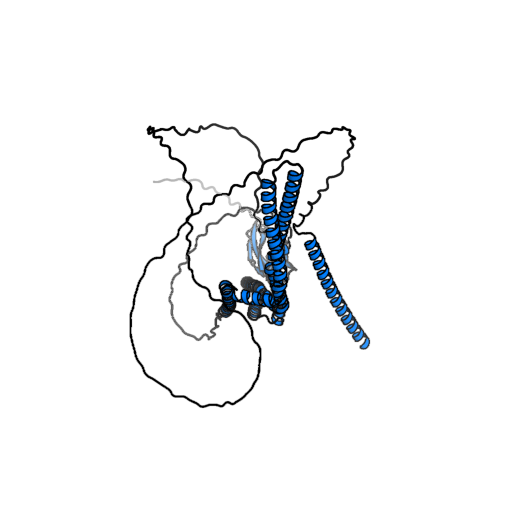39.94 399 LYS A N 1
ATOM 3099 C CA . LYS A 1 399 ? -25.591 -0.735 -0.720 1.00 39.94 399 LYS A CA 1
ATOM 3100 C C . LYS A 1 399 ? -25.491 -1.606 -1.980 1.00 39.94 399 LYS A C 1
ATOM 3102 O O . LYS A 1 399 ? -26.409 -2.373 -2.267 1.00 39.94 399 LYS A O 1
ATOM 3107 N N . PRO A 1 400 ? -24.320 -1.598 -2.638 1.00 44.06 400 PRO A N 1
ATOM 3108 C CA . PRO A 1 400 ? -23.611 -2.871 -2.733 1.00 44.06 400 PRO A CA 1
ATOM 3109 C C . PRO A 1 400 ? -22.143 -2.794 -2.291 1.00 44.06 400 PRO A C 1
ATOM 3111 O O . PRO A 1 400 ? -21.477 -1.762 -2.349 1.00 44.06 400 PRO A O 1
ATOM 3114 N N . VAL A 1 401 ? -21.680 -3.949 -1.822 1.00 39.72 401 VAL A N 1
ATOM 3115 C CA . VAL A 1 401 ? -20.333 -4.286 -1.356 1.00 39.72 401 VAL A CA 1
ATOM 3116 C C . VAL A 1 401 ? -19.309 -4.111 -2.486 1.00 39.72 401 VAL A C 1
ATOM 3118 O O . VAL A 1 401 ? -19.499 -4.644 -3.577 1.00 39.72 401 VAL A O 1
ATOM 3121 N N . LEU A 1 402 ? -18.203 -3.407 -2.221 1.00 32.09 402 LEU A N 1
ATOM 3122 C CA . LEU A 1 402 ? -17.025 -3.360 -3.095 1.00 32.09 402 LEU A CA 1
ATOM 3123 C C . LEU A 1 402 ? -15.742 -3.536 -2.274 1.00 32.09 402 LEU A C 1
ATOM 3125 O O . LEU A 1 402 ? -15.591 -2.956 -1.202 1.00 32.09 402 LEU A O 1
ATOM 3129 N N . SER A 1 403 ? -14.829 -4.358 -2.798 1.00 36.81 403 SER A N 1
ATOM 3130 C CA . SER A 1 403 ? -13.558 -4.742 -2.185 1.00 36.81 403 SER A CA 1
ATOM 3131 C C . SER A 1 403 ? -12.443 -3.709 -2.412 1.00 36.81 403 SER A C 1
ATOM 3133 O O . SER A 1 403 ? -12.410 -2.980 -3.407 1.00 36.81 403 SER A O 1
ATOM 3135 N N . ILE A 1 404 ? -11.481 -3.691 -1.484 1.00 37.91 404 ILE A N 1
ATOM 3136 C CA . ILE A 1 404 ? -10.370 -2.726 -1.356 1.00 37.91 404 ILE A CA 1
ATOM 3137 C C . ILE A 1 404 ? -9.447 -2.669 -2.599 1.00 37.91 404 ILE A C 1
ATOM 3139 O O . ILE A 1 404 ? -8.759 -1.674 -2.820 1.00 37.91 404 ILE A O 1
ATOM 3143 N N . GLY A 1 405 ? -9.499 -3.657 -3.498 1.00 33.53 405 GLY A N 1
ATOM 3144 C CA . GLY A 1 405 ? -8.713 -3.676 -4.741 1.00 33.53 405 GLY A CA 1
ATOM 3145 C C . GLY A 1 405 ? -9.111 -2.639 -5.808 1.00 33.53 405 GLY A C 1
ATOM 3146 O O . GLY A 1 405 ? -8.369 -2.452 -6.770 1.00 33.53 405 GLY A O 1
ATOM 3147 N N . GLN A 1 406 ? -10.253 -1.949 -5.675 1.00 38.09 406 GLN A N 1
ATOM 3148 C CA . GLN A 1 406 ? -10.764 -1.019 -6.701 1.00 38.09 406 GLN A CA 1
ATOM 3149 C C . GLN A 1 406 ? -10.513 0.478 -6.422 1.00 38.09 406 GLN A C 1
ATOM 3151 O O . GLN A 1 406 ? -10.797 1.312 -7.286 1.00 38.09 406 GLN A O 1
ATOM 3156 N N . LEU A 1 407 ? -9.944 0.841 -5.267 1.00 37.19 407 LEU A N 1
ATOM 3157 C CA . LEU A 1 407 ? -9.778 2.245 -4.849 1.00 37.19 407 LEU A CA 1
ATOM 3158 C C . LEU A 1 407 ? -8.583 2.987 -5.483 1.00 37.19 407 LEU A C 1
ATOM 3160 O O . LEU A 1 407 ? -8.497 4.203 -5.355 1.00 37.19 407 LEU A O 1
ATOM 3164 N N . LEU A 1 408 ? -7.704 2.313 -6.235 1.00 37.50 408 LEU A N 1
ATOM 3165 C CA . LEU A 1 408 ? -6.503 2.938 -6.820 1.00 37.50 408 LEU A CA 1
ATOM 3166 C C . LEU A 1 408 ? -6.590 3.275 -8.323 1.00 37.50 408 LEU A C 1
ATOM 3168 O O . LEU A 1 408 ? -5.585 3.661 -8.909 1.00 37.50 408 LEU A O 1
ATOM 3172 N N . ASN A 1 409 ? -7.763 3.177 -8.968 1.00 35.28 409 ASN A N 1
ATOM 3173 C CA . ASN A 1 409 ? -7.860 3.316 -10.436 1.00 35.28 409 ASN A CA 1
ATOM 3174 C C . ASN A 1 409 ? -8.918 4.299 -10.985 1.00 35.28 409 ASN A C 1
ATOM 3176 O O . ASN A 1 409 ? -9.303 4.199 -12.151 1.00 35.28 409 ASN A O 1
ATOM 3180 N N . LYS A 1 410 ? -9.389 5.283 -10.206 1.00 34.25 410 LYS A N 1
ATOM 3181 C CA . LYS A 1 410 ? -10.387 6.263 -10.687 1.00 34.25 410 LYS A CA 1
ATOM 3182 C C . LYS A 1 410 ? -10.003 7.721 -10.408 1.00 34.25 410 LYS A C 1
ATOM 3184 O O . LYS A 1 410 ? -10.545 8.353 -9.517 1.00 34.25 410 LYS A O 1
ATOM 3189 N N . PHE A 1 411 ? -9.159 8.285 -11.271 1.00 34.94 411 PHE A N 1
ATOM 3190 C CA . PHE A 1 411 ? -9.207 9.714 -11.609 1.00 34.94 411 PHE A CA 1
ATOM 3191 C C . PHE A 1 411 ? -9.448 9.851 -13.116 1.00 34.94 411 PHE A C 1
ATOM 3193 O O . PHE A 1 411 ? -8.518 9.884 -13.918 1.00 34.94 411 PHE A O 1
ATOM 3200 N N . LYS A 1 412 ? -10.724 9.897 -13.512 1.00 34.06 412 LYS A N 1
ATOM 3201 C CA . LYS A 1 412 ? -11.164 10.426 -14.810 1.00 34.06 412 LYS A CA 1
ATOM 3202 C C . LYS A 1 412 ? -12.426 11.255 -14.591 1.00 34.06 412 LYS A C 1
ATOM 3204 O O . LYS A 1 412 ? -13.420 10.746 -14.085 1.00 34.06 412 LYS A O 1
ATOM 3209 N N . LEU A 1 413 ? -12.326 12.530 -14.958 1.00 36.94 413 LEU A N 1
ATOM 3210 C CA . LEU A 1 413 ? -13.386 13.539 -14.936 1.00 36.94 413 LEU A CA 1
ATOM 3211 C C . LEU A 1 413 ? -14.614 13.080 -15.747 1.00 36.94 413 LEU A C 1
ATOM 3213 O O . LEU A 1 413 ? -14.428 12.498 -16.823 1.00 36.94 413 LEU A O 1
ATOM 3217 N N . PRO A 1 414 ? -15.851 13.359 -15.297 1.00 34.97 414 PRO A N 1
ATOM 3218 C CA . PRO A 1 414 ? -17.040 13.056 -16.077 1.00 34.97 414 PRO A CA 1
ATOM 3219 C C . PRO A 1 414 ? -17.257 14.088 -17.195 1.00 34.97 414 PRO A C 1
ATOM 3221 O O . PRO A 1 414 ? -17.189 15.299 -16.989 1.00 34.97 414 PRO A O 1
ATOM 3224 N N . LYS A 1 415 ? -17.535 13.570 -18.395 1.00 29.50 415 LYS A N 1
ATOM 3225 C CA . LYS A 1 415 ? -18.088 14.292 -19.547 1.00 29.50 415 LYS A CA 1
ATOM 3226 C C . LYS A 1 415 ? -19.600 14.423 -19.339 1.00 29.50 415 LYS A C 1
ATOM 3228 O O . LYS A 1 415 ? -20.247 13.424 -19.044 1.00 29.50 415 LYS A O 1
ATOM 3233 N N . ALA A 1 416 ? -20.133 15.630 -19.494 1.00 32.62 416 ALA A N 1
ATOM 3234 C CA . ALA A 1 416 ? -21.565 15.903 -19.437 1.00 32.62 416 ALA A CA 1
ATOM 3235 C C . ALA A 1 416 ? -22.290 15.333 -20.672 1.00 32.62 416 ALA A C 1
ATOM 3237 O O . ALA A 1 416 ? -21.829 15.527 -21.798 1.00 32.62 416 ALA A O 1
ATOM 3238 N N . GLU A 1 417 ? -23.426 14.672 -20.448 1.00 33.50 417 GLU A N 1
ATOM 3239 C CA . GLU A 1 417 ? -24.422 14.334 -21.472 1.00 33.50 417 GLU A CA 1
ATOM 3240 C C . GLU A 1 417 ? -25.699 15.180 -21.280 1.00 33.50 417 GLU A C 1
ATOM 3242 O O . GLU A 1 417 ? -25.968 15.643 -20.165 1.00 33.50 417 GLU A O 1
ATOM 3247 N N . PRO A 1 418 ? -26.454 15.448 -22.365 1.00 43.25 418 PRO A N 1
ATOM 3248 C CA . PRO A 1 418 ? -27.450 16.512 -22.424 1.00 43.25 418 PRO A CA 1
ATOM 3249 C C . PRO A 1 418 ? -28.834 16.055 -21.939 1.00 43.25 418 PRO A C 1
ATOM 3251 O O . PRO A 1 418 ? -29.247 14.919 -22.160 1.00 43.25 418 PRO A O 1
ATOM 3254 N N . LYS A 1 419 ? -29.578 16.970 -21.306 1.00 36.25 419 LYS A N 1
ATOM 3255 C CA . LYS A 1 419 ? -30.975 16.753 -20.902 1.00 36.25 419 LYS A CA 1
ATOM 3256 C C . LYS A 1 419 ? -31.939 16.960 -22.075 1.00 36.25 419 LYS A C 1
ATOM 3258 O O . LYS A 1 419 ? -31.770 17.876 -22.875 1.00 36.25 419 LYS A O 1
ATOM 3263 N N . ALA A 1 420 ? -32.948 16.092 -22.118 1.00 34.94 420 ALA A N 1
ATOM 3264 C CA . ALA A 1 420 ? -34.056 16.065 -23.063 1.00 34.94 420 ALA A CA 1
ATOM 3265 C C . ALA A 1 420 ? -35.098 17.180 -22.823 1.00 34.94 420 ALA A C 1
ATOM 3267 O O . ALA A 1 420 ? -35.237 17.693 -21.713 1.00 34.94 420 ALA A O 1
ATOM 3268 N N . ALA A 1 421 ? -35.815 17.509 -23.904 1.00 34.19 421 ALA A N 1
ATOM 3269 C CA . ALA A 1 421 ? -36.939 18.444 -24.021 1.00 34.19 421 ALA A CA 1
ATOM 3270 C C . ALA A 1 421 ? -38.171 18.019 -23.187 1.00 34.19 421 ALA A C 1
ATOM 3272 O O . ALA A 1 421 ? -38.312 16.840 -22.873 1.00 34.19 421 ALA A O 1
ATOM 3273 N N . VAL A 1 422 ? -39.056 18.939 -22.768 1.00 32.62 422 VAL A N 1
ATOM 3274 C CA . VAL A 1 422 ? -40.358 19.365 -23.380 1.00 32.62 422 VAL A CA 1
ATOM 3275 C C . VAL A 1 422 ? -41.120 20.174 -22.271 1.00 32.62 422 VAL A C 1
ATOM 3277 O O . VAL A 1 422 ? -40.756 19.957 -21.113 1.00 32.62 422 VAL A O 1
ATOM 3280 N N . PRO A 1 423 ? -42.178 21.018 -22.468 1.00 44.44 423 PRO A N 1
ATOM 3281 C CA . PRO A 1 423 ? -42.766 21.700 -23.639 1.00 44.44 423 PRO A CA 1
ATOM 3282 C C . PRO A 1 423 ? -42.826 23.252 -23.527 1.00 44.44 423 PRO A C 1
ATOM 3284 O O . PRO A 1 423 ? -42.493 23.867 -22.520 1.00 44.44 423 PRO A O 1
ATOM 3287 N N . LYS A 1 424 ? -43.308 23.861 -24.621 1.00 34.19 424 LYS A N 1
ATOM 3288 C CA . LYS A 1 424 ? -43.590 25.284 -24.874 1.00 34.19 424 LYS A CA 1
ATOM 3289 C C . LYS A 1 424 ? -44.696 25.874 -23.980 1.00 34.19 424 LYS A C 1
ATOM 3291 O O . LYS A 1 424 ? -45.752 25.265 -23.851 1.00 34.19 424 LYS A O 1
ATOM 3296 N N . ALA A 1 425 ? -44.520 27.132 -23.567 1.00 31.25 425 ALA A N 1
ATOM 3297 C CA . ALA A 1 425 ? -45.614 28.066 -23.303 1.00 31.25 425 ALA A CA 1
ATOM 3298 C C . ALA A 1 425 ? -45.235 29.499 -23.746 1.00 31.25 425 ALA A C 1
ATOM 3300 O O . ALA A 1 425 ? -44.180 30.020 -23.401 1.00 31.25 425 ALA A O 1
ATOM 3301 N N . VAL A 1 426 ? -46.111 30.019 -24.606 1.00 33.97 426 VAL A N 1
ATOM 3302 C CA . VAL A 1 426 ? -46.446 31.365 -25.113 1.00 33.97 426 VAL A CA 1
ATOM 3303 C C . VAL A 1 426 ? -45.634 32.609 -24.666 1.00 33.97 426 VAL A C 1
ATOM 3305 O O . VAL A 1 426 ? -45.350 32.838 -23.499 1.00 33.97 426 VAL A O 1
ATOM 3308 N N . VAL A 1 427 ? -45.341 33.437 -25.680 1.00 36.06 427 VAL A N 1
ATOM 3309 C CA . VAL A 1 427 ? -44.567 34.700 -25.757 1.00 36.06 427 VAL A CA 1
ATOM 3310 C C . VAL A 1 427 ? -45.364 35.916 -25.233 1.00 36.06 427 VAL A C 1
ATOM 3312 O O . VAL A 1 427 ? -46.587 35.927 -25.360 1.00 36.06 427 VAL A O 1
ATOM 3315 N N . PRO A 1 428 ? -44.695 36.999 -24.778 1.00 38.91 428 PRO A N 1
ATOM 3316 C CA . PRO A 1 428 ? -44.811 38.254 -25.533 1.00 38.91 428 PRO A CA 1
ATOM 3317 C C . PRO A 1 428 ? -43.469 38.960 -25.824 1.00 38.91 428 PRO A C 1
ATOM 3319 O O . PRO A 1 428 ? -42.468 38.808 -25.129 1.00 38.91 428 PRO A O 1
ATOM 3322 N N . LYS A 1 429 ? -43.497 39.717 -26.927 1.00 30.30 429 LYS A N 1
ATOM 3323 C CA . LYS A 1 429 ? -42.438 40.505 -27.581 1.00 30.30 429 LYS A CA 1
ATOM 3324 C C . LYS A 1 429 ? -41.741 41.512 -26.658 1.00 30.30 429 LYS A C 1
ATOM 3326 O O . LYS A 1 429 ? -42.418 42.234 -25.938 1.00 30.30 429 LYS A O 1
ATOM 3331 N N . LEU A 1 430 ? -40.435 41.711 -26.870 1.00 29.22 430 LEU A N 1
ATOM 3332 C CA . LEU A 1 430 ? -39.779 43.010 -26.680 1.00 29.22 430 LEU A CA 1
ATOM 3333 C C . LEU A 1 430 ? -38.609 43.195 -27.661 1.00 29.22 430 LEU A C 1
ATOM 3335 O O . LEU A 1 430 ? -37.809 42.300 -27.917 1.00 29.22 430 LEU A O 1
ATOM 3339 N N . THR A 1 431 ? -38.616 44.377 -28.259 1.00 30.83 431 THR A N 1
ATOM 3340 C CA . THR A 1 431 ? -37.815 44.921 -29.358 1.00 30.83 431 THR A CA 1
ATOM 3341 C C . THR A 1 431 ? -36.363 45.221 -28.975 1.00 30.83 431 THR A C 1
ATOM 3343 O O . THR A 1 431 ? -36.107 45.802 -27.925 1.00 30.83 431 THR A O 1
ATOM 3346 N N . LEU A 1 432 ? -35.421 44.909 -29.873 1.00 32.50 432 LEU A N 1
ATOM 3347 C CA . LEU A 1 432 ? -34.015 45.340 -29.817 1.00 32.50 432 LEU A CA 1
ATOM 3348 C C . LEU A 1 432 ? -33.786 46.576 -30.711 1.00 32.50 432 LEU A C 1
ATOM 3350 O O . LEU A 1 432 ? -34.265 46.578 -31.850 1.00 32.50 432 LEU A O 1
ATOM 3354 N N . PRO A 1 433 ? -33.019 47.590 -30.265 1.00 40.12 433 PRO A N 1
ATOM 3355 C CA . PRO A 1 433 ? -32.581 48.690 -31.116 1.00 40.12 433 PRO A CA 1
ATOM 3356 C C . PRO A 1 433 ? -31.252 48.402 -31.845 1.00 40.12 433 PRO A C 1
ATOM 3358 O O . PRO A 1 433 ? -30.373 47.689 -31.361 1.00 40.12 433 PRO A O 1
ATOM 3361 N N . LYS A 1 434 ? -31.141 49.007 -33.034 1.00 35.94 434 LYS A N 1
ATOM 3362 C CA . LYS A 1 434 ? -29.988 49.062 -33.951 1.00 35.94 434 LYS A CA 1
ATOM 3363 C C . LYS A 1 434 ? -28.824 49.894 -33.375 1.00 35.94 434 LYS A C 1
ATOM 3365 O O . LYS A 1 434 ? -29.101 50.892 -32.713 1.00 35.94 434 LYS A O 1
ATOM 3370 N N . PRO A 1 435 ? -27.556 49.617 -33.735 1.00 38.16 435 PRO A N 1
ATOM 3371 C CA . PRO A 1 435 ? -26.480 50.597 -33.622 1.00 38.16 435 PRO A CA 1
ATOM 3372 C C . PRO A 1 435 ? -26.290 51.424 -34.907 1.00 38.16 435 PRO A C 1
ATOM 3374 O O . PRO A 1 435 ? -26.536 50.963 -36.024 1.00 38.16 435 PRO A O 1
ATOM 3377 N N . LEU A 1 436 ? -25.869 52.671 -34.684 1.00 33.03 436 LEU A N 1
ATOM 3378 C CA . LEU A 1 436 ? -25.780 53.788 -35.617 1.00 33.03 436 LEU A CA 1
ATOM 3379 C C . LEU A 1 436 ? -24.571 53.774 -36.573 1.00 33.03 436 LEU A C 1
ATOM 3381 O O . LEU A 1 436 ? -23.501 53.234 -36.313 1.00 33.03 436 LEU A O 1
ATOM 3385 N N . VAL A 1 437 ? -24.845 54.476 -37.667 1.00 30.02 437 VAL A N 1
ATOM 3386 C CA . VAL A 1 437 ? -24.105 54.948 -38.845 1.00 30.02 437 VAL A CA 1
ATOM 3387 C C . VAL A 1 437 ? -22.978 55.964 -38.522 1.00 30.02 437 VAL A C 1
ATOM 3389 O O . VAL A 1 437 ? -23.238 56.876 -37.751 1.00 30.02 437 VAL A O 1
ATOM 3392 N N . MET A 1 438 ? -21.790 55.782 -39.152 1.00 32.25 438 MET A N 1
ATOM 3393 C CA . MET A 1 438 ? -20.877 56.712 -39.911 1.00 32.25 438 MET A CA 1
ATOM 3394 C C . MET A 1 438 ? -20.584 58.162 -39.388 1.00 32.25 438 MET A C 1
ATOM 3396 O O . MET A 1 438 ? -21.369 58.658 -38.595 1.00 32.25 438 MET A O 1
ATOM 3400 N N . PRO A 1 439 ? -19.519 58.911 -39.828 1.00 47.16 439 PRO A N 1
ATOM 3401 C CA . PRO A 1 439 ? -19.049 58.992 -41.221 1.00 47.16 439 PRO A CA 1
ATOM 3402 C C . PRO A 1 439 ? -17.564 59.276 -41.537 1.00 47.16 439 PRO A C 1
ATOM 3404 O O . PRO A 1 439 ? -16.675 59.356 -40.697 1.00 47.16 439 PRO A O 1
ATOM 3407 N N . ALA A 1 440 ? -17.367 59.334 -42.857 1.00 32.94 440 ALA A N 1
ATOM 3408 C CA . ALA A 1 440 ? -16.168 59.412 -43.673 1.00 32.94 440 ALA A CA 1
ATOM 3409 C C . ALA A 1 440 ? -15.362 60.719 -43.578 1.00 32.94 440 ALA A C 1
ATOM 3411 O O . ALA A 1 440 ? -15.894 61.785 -43.273 1.00 32.94 440 ALA A O 1
ATOM 3412 N N . ARG A 1 441 ? -14.099 60.655 -44.029 1.00 29.91 441 ARG A N 1
ATOM 3413 C CA . ARG A 1 441 ? -13.400 61.806 -44.618 1.00 29.91 441 ARG A CA 1
ATOM 3414 C C . ARG A 1 441 ? -12.428 61.362 -45.718 1.00 29.91 441 ARG A C 1
ATOM 3416 O O . ARG A 1 441 ? -11.542 60.545 -45.501 1.00 29.91 441 ARG A O 1
ATOM 3423 N N . THR A 1 442 ? -12.646 61.907 -46.908 1.00 34.81 442 THR A N 1
ATOM 3424 C CA . THR A 1 442 ? -11.853 61.803 -48.142 1.00 34.81 442 THR A CA 1
ATOM 3425 C C . THR A 1 442 ? -10.713 62.822 -48.171 1.00 34.81 442 THR A C 1
ATOM 3427 O O . THR A 1 442 ? -10.975 63.963 -47.805 1.00 34.81 442 THR A O 1
ATOM 3430 N N . GLN A 1 443 ? -9.551 62.491 -48.754 1.00 31.88 443 GLN A N 1
ATOM 3431 C CA . GLN A 1 443 ? -8.740 63.421 -49.568 1.00 31.88 443 GLN A CA 1
ATOM 3432 C C . GLN A 1 443 ? -7.959 62.671 -50.668 1.00 31.88 443 GLN A C 1
ATOM 3434 O O . GLN A 1 443 ? -7.649 61.489 -50.542 1.00 31.88 443 GLN A O 1
ATOM 3439 N N . LYS A 1 444 ? -7.748 63.379 -51.783 1.00 32.78 444 LYS A N 1
ATOM 3440 C CA . LYS A 1 444 ? -7.358 62.932 -53.129 1.00 32.78 444 LYS A CA 1
ATOM 3441 C C . LYS A 1 444 ? -5.855 63.121 -53.426 1.00 32.78 444 LYS A C 1
ATOM 3443 O O . LYS A 1 444 ? -5.238 64.025 -52.885 1.00 32.78 444 LYS A O 1
ATOM 3448 N N . ALA A 1 445 ? -5.424 62.386 -54.462 1.00 32.56 445 ALA A N 1
ATOM 3449 C CA . ALA A 1 445 ? -4.501 62.745 -55.557 1.00 32.56 445 ALA A CA 1
ATOM 3450 C C . ALA A 1 445 ? -2.975 62.814 -55.332 1.00 32.56 445 ALA A C 1
ATOM 3452 O O . ALA A 1 445 ? -2.474 63.437 -54.407 1.00 32.56 445 ALA A O 1
ATOM 3453 N N . GLY A 1 446 ? -2.247 62.241 -56.304 1.00 27.88 446 GLY A N 1
ATOM 3454 C CA . GLY A 1 446 ? -0.815 62.466 -56.525 1.00 27.88 446 GLY A CA 1
ATOM 3455 C C . GLY A 1 446 ? -0.143 61.385 -57.380 1.00 27.88 446 GLY A C 1
ATOM 3456 O O . GLY A 1 446 ? 0.412 60.428 -56.857 1.00 27.88 446 GLY A O 1
ATOM 3457 N N . THR A 1 447 ? -0.202 61.526 -58.702 1.00 42.31 447 THR A N 1
ATOM 3458 C CA . THR A 1 447 ? 0.465 60.690 -59.717 1.00 42.31 447 THR A CA 1
ATOM 3459 C C . THR A 1 447 ? 1.984 60.900 -59.761 1.00 42.31 447 THR A C 1
ATOM 3461 O O . THR A 1 447 ? 2.409 62.051 -59.780 1.00 42.31 447 THR A O 1
ATOM 3464 N N . ASN A 1 448 ? 2.791 59.844 -59.957 1.00 29.27 448 ASN A N 1
ATOM 3465 C CA . ASN A 1 448 ? 3.917 59.909 -60.907 1.00 29.27 448 ASN A CA 1
ATOM 3466 C C . ASN A 1 448 ? 4.498 58.533 -61.292 1.00 29.27 448 ASN A C 1
ATOM 3468 O O . ASN A 1 448 ? 4.863 57.726 -60.441 1.00 29.27 448 ASN A O 1
ATOM 3472 N N . LYS A 1 449 ? 4.603 58.299 -62.606 1.00 36.59 449 LYS A N 1
ATOM 3473 C CA . LYS A 1 449 ? 5.311 57.186 -63.265 1.00 36.59 449 LYS A CA 1
ATOM 3474 C C . LYS A 1 449 ? 6.805 57.513 -63.339 1.00 36.59 449 LYS A C 1
ATOM 3476 O O . LYS A 1 449 ? 7.094 58.623 -63.758 1.00 36.59 449 LYS A O 1
ATOM 3481 N N . ARG A 1 450 ? 7.721 56.556 -63.116 1.00 32.94 450 ARG A N 1
ATOM 3482 C CA . ARG A 1 450 ? 9.039 56.474 -63.800 1.00 32.94 450 ARG A CA 1
ATOM 3483 C C . ARG A 1 450 ? 9.557 55.025 -63.829 1.00 32.94 450 ARG A C 1
ATOM 3485 O O . ARG A 1 450 ? 9.611 54.357 -62.803 1.00 32.94 450 ARG A O 1
ATOM 3492 N N . HIS A 1 451 ? 9.912 54.572 -65.031 1.00 33.75 451 HIS A N 1
ATOM 3493 C CA . HIS A 1 451 ? 10.623 53.329 -65.359 1.00 33.75 451 HIS A CA 1
ATOM 3494 C C . HIS A 1 451 ? 12.038 53.305 -64.785 1.00 33.75 451 HIS A C 1
ATOM 3496 O O . HIS A 1 451 ? 12.676 54.340 -64.889 1.00 33.75 451 HIS A O 1
ATOM 3502 N N . TRP A 1 452 ? 12.561 52.143 -64.361 1.00 29.48 452 TRP A N 1
ATOM 3503 C CA . TRP A 1 452 ? 14.000 51.823 -64.422 1.00 29.48 452 TRP A CA 1
ATOM 3504 C C . TRP A 1 452 ? 14.257 50.318 -64.630 1.00 29.48 452 TRP A C 1
ATOM 3506 O O . TRP A 1 452 ? 13.478 49.462 -64.219 1.00 29.48 452 TRP A O 1
ATOM 3516 N N . PHE A 1 453 ? 15.352 50.069 -65.347 1.00 32.66 453 PHE A N 1
ATOM 3517 C CA . PHE A 1 453 ? 15.817 48.859 -66.026 1.00 32.66 453 PHE A CA 1
ATOM 3518 C C . PHE A 1 453 ? 16.561 47.835 -65.137 1.00 32.66 453 PHE A C 1
ATOM 3520 O O . PHE A 1 453 ? 16.943 48.110 -64.004 1.00 32.66 453 PHE A O 1
ATOM 3527 N N . PHE A 1 454 ? 16.799 46.660 -65.736 1.00 36.19 454 PHE A N 1
ATOM 3528 C CA . PHE A 1 454 ? 17.617 45.517 -65.302 1.00 36.19 454 PHE A CA 1
ATOM 3529 C C . PHE A 1 454 ? 19.033 45.846 -64.779 1.00 36.19 454 PHE A C 1
ATOM 3531 O O . PHE A 1 454 ? 19.745 46.658 -65.361 1.00 36.19 454 PHE A O 1
ATOM 3538 N N . GLY A 1 455 ? 19.509 45.056 -63.805 1.00 28.91 455 GLY A N 1
ATOM 3539 C CA . GLY A 1 455 ? 20.935 44.929 -63.472 1.00 28.91 455 GLY A CA 1
ATOM 3540 C C . GLY A 1 455 ? 21.225 43.769 -62.508 1.00 28.91 455 GLY A C 1
ATOM 3541 O O . GLY A 1 455 ? 20.786 43.786 -61.363 1.00 28.91 455 GLY A O 1
ATOM 3542 N N . LYS A 1 456 ? 21.947 42.741 -62.977 1.00 32.66 456 LYS A N 1
ATOM 3543 C CA . LYS A 1 456 ? 22.415 41.577 -62.192 1.00 32.66 456 LYS A CA 1
ATOM 3544 C C . LYS A 1 456 ? 23.588 41.971 -61.271 1.00 32.66 456 LYS A C 1
ATOM 3546 O O . LYS A 1 456 ? 24.442 42.732 -61.722 1.00 32.66 456 LYS A O 1
ATOM 3551 N N . PRO A 1 457 ? 23.728 41.404 -60.057 1.00 44.22 457 PRO A N 1
ATOM 3552 C CA . PRO A 1 457 ? 24.935 41.592 -59.258 1.00 44.22 457 PRO A CA 1
ATOM 3553 C C . PRO A 1 457 ? 26.045 40.593 -59.628 1.00 44.22 457 PRO A C 1
ATOM 3555 O O . PRO A 1 457 ? 25.841 39.380 -59.691 1.00 44.22 457 PRO A O 1
ATOM 3558 N N . VAL A 1 458 ? 27.239 41.147 -59.842 1.00 33.66 458 VAL A N 1
ATOM 3559 C CA . VAL A 1 458 ? 28.532 40.477 -60.030 1.00 33.66 458 VAL A CA 1
ATOM 3560 C C . VAL A 1 458 ? 29.090 40.047 -58.668 1.00 33.66 458 VAL A C 1
ATOM 3562 O O . VAL A 1 458 ? 29.197 40.865 -57.756 1.00 33.66 458 VAL A O 1
ATOM 3565 N N . VAL A 1 459 ? 29.497 38.781 -58.533 1.00 37.62 459 VAL A N 1
ATOM 3566 C CA . VAL A 1 459 ? 30.253 38.280 -57.373 1.00 37.62 459 VAL A CA 1
ATOM 3567 C C . VAL A 1 459 ? 31.748 38.402 -57.668 1.00 37.62 459 VAL A C 1
ATOM 3569 O O . VAL A 1 459 ? 32.257 37.805 -58.614 1.00 37.62 459 VAL A O 1
ATOM 3572 N N . ARG A 1 460 ? 32.453 39.194 -56.850 1.00 30.75 460 ARG A N 1
ATOM 3573 C CA . ARG A 1 460 ? 33.913 39.354 -56.880 1.00 30.75 460 ARG A CA 1
ATOM 3574 C C . ARG A 1 460 ? 34.611 38.120 -56.303 1.00 30.75 460 ARG A C 1
ATOM 3576 O O . ARG A 1 460 ? 34.410 37.772 -55.143 1.00 30.75 460 ARG A O 1
ATOM 3583 N N . VAL A 1 461 ? 35.500 37.540 -57.103 1.00 29.22 461 VAL A N 1
ATOM 3584 C CA . VAL A 1 461 ? 36.554 36.604 -56.695 1.00 29.22 461 VAL A CA 1
ATOM 3585 C C . VAL A 1 461 ? 37.744 37.419 -56.174 1.00 29.22 461 VAL A C 1
ATOM 3587 O O . VAL A 1 461 ? 38.192 38.345 -56.847 1.00 29.22 461 VAL A O 1
ATOM 3590 N N . LYS A 1 462 ? 38.267 37.086 -54.988 1.00 33.12 462 LYS A N 1
ATOM 3591 C CA . LYS A 1 462 ? 39.597 37.522 -54.534 1.00 33.12 462 LYS A CA 1
ATOM 3592 C C . LYS A 1 462 ? 40.559 36.347 -54.680 1.00 33.12 462 LYS A C 1
ATOM 3594 O O . LYS A 1 462 ? 40.457 35.371 -53.944 1.00 33.12 462 LYS A O 1
ATOM 3599 N N . ALA A 1 463 ? 41.468 36.465 -55.642 1.00 29.80 463 ALA A N 1
ATOM 3600 C CA . ALA A 1 463 ? 42.666 35.650 -55.747 1.00 29.80 463 ALA A CA 1
ATOM 3601 C C . ALA A 1 463 ? 43.751 36.232 -54.827 1.00 29.80 463 ALA A C 1
ATOM 3603 O O . ALA A 1 463 ? 43.926 37.448 -54.772 1.00 29.80 463 ALA A O 1
ATOM 3604 N N . ILE A 1 464 ? 44.477 35.363 -54.125 1.00 35.53 464 ILE A N 1
ATOM 3605 C CA . ILE A 1 464 ? 45.778 35.680 -53.532 1.00 35.53 464 ILE A CA 1
ATOM 3606 C C . ILE A 1 464 ? 46.774 34.723 -54.176 1.00 35.53 464 ILE A C 1
ATOM 3608 O O . ILE A 1 464 ? 46.692 33.508 -54.020 1.00 35.53 464 ILE A O 1
ATOM 3612 N N . THR A 1 465 ? 47.669 35.309 -54.958 1.00 32.78 465 THR A N 1
ATOM 3613 C CA . THR A 1 465 ? 48.850 34.710 -55.570 1.00 32.78 465 THR A CA 1
ATOM 3614 C C . THR A 1 465 ? 50.009 34.707 -54.578 1.00 32.78 465 THR A C 1
ATOM 3616 O O . THR A 1 465 ? 50.302 35.747 -53.992 1.00 32.78 465 THR A O 1
ATOM 3619 N N . ALA A 1 466 ? 50.727 33.590 -54.472 1.00 35.00 466 ALA A N 1
ATOM 3620 C CA . ALA A 1 466 ? 52.132 33.577 -54.077 1.00 35.00 466 ALA A CA 1
ATOM 3621 C C . ALA A 1 466 ? 52.871 32.502 -54.893 1.00 35.00 466 ALA A C 1
ATOM 3623 O O . ALA A 1 466 ? 52.545 31.318 -54.849 1.00 35.00 466 ALA A O 1
ATOM 3624 N N . ARG A 1 467 ? 53.814 32.996 -55.693 1.00 31.23 467 ARG A N 1
ATOM 3625 C CA . ARG A 1 467 ? 54.869 32.335 -56.481 1.00 31.23 467 ARG A CA 1
ATOM 3626 C C . ARG A 1 467 ? 56.075 32.228 -55.517 1.00 31.23 467 ARG A C 1
ATOM 3628 O O . ARG A 1 467 ? 56.224 33.124 -54.697 1.00 31.23 467 ARG A O 1
ATOM 3635 N N . GLN A 1 468 ? 56.873 31.165 -55.459 1.00 30.78 468 GLN A N 1
ATOM 3636 C CA . GLN A 1 468 ? 58.011 30.899 -56.344 1.00 30.78 468 GLN A CA 1
ATOM 3637 C C . GLN A 1 468 ? 58.680 29.565 -55.949 1.00 30.78 468 GLN A C 1
ATOM 3639 O O . GLN A 1 468 ? 58.733 29.242 -54.768 1.00 30.78 468 GLN A O 1
ATOM 3644 N N . GLU A 1 469 ? 59.186 28.875 -56.981 1.00 31.86 469 GLU A N 1
ATOM 3645 C CA . GLU A 1 469 ? 60.467 28.133 -57.071 1.00 31.86 469 GLU A CA 1
ATOM 3646 C C . GLU A 1 469 ? 60.724 26.989 -56.060 1.00 31.86 469 GLU A C 1
ATOM 3648 O O . GLU A 1 469 ? 60.711 27.171 -54.856 1.00 31.86 469 GLU A O 1
ATOM 3653 N N . GLY A 1 470 ? 60.970 25.729 -56.429 1.00 30.28 470 GLY A N 1
ATOM 3654 C CA . GLY A 1 470 ? 61.519 25.170 -57.659 1.00 30.28 470 GLY A CA 1
ATOM 3655 C C . GLY A 1 470 ? 62.999 24.846 -57.464 1.00 30.28 470 GLY A C 1
ATOM 3656 O O . GLY A 1 470 ? 63.818 25.706 -57.730 1.00 30.28 470 GLY A O 1
ATOM 3657 N N . LEU A 1 471 ? 63.337 23.617 -57.050 1.00 31.91 471 LEU A N 1
ATOM 3658 C CA . LEU A 1 471 ? 64.631 22.977 -57.328 1.00 31.91 471 LEU A CA 1
ATOM 3659 C C . LEU A 1 471 ? 64.506 21.451 -57.176 1.00 31.91 471 LEU A C 1
ATOM 3661 O O . LEU A 1 471 ? 64.014 20.929 -56.177 1.00 31.91 471 LEU A O 1
ATOM 3665 N N . ARG A 1 472 ? 64.906 20.757 -58.246 1.00 33.59 472 ARG A N 1
ATOM 3666 C CA . ARG A 1 472 ? 65.055 19.300 -58.370 1.00 33.59 472 ARG A CA 1
ATOM 3667 C C . ARG A 1 472 ? 66.203 18.797 -57.479 1.00 33.59 472 ARG A C 1
ATOM 3669 O O . ARG A 1 472 ? 67.145 19.543 -57.255 1.00 33.59 472 ARG A O 1
ATOM 3676 N N . TRP A 1 473 ? 66.166 17.525 -57.081 1.00 30.86 473 TRP A N 1
ATOM 3677 C CA . TRP A 1 473 ? 67.057 16.427 -57.519 1.00 30.86 473 TRP A CA 1
ATOM 3678 C C . TRP A 1 473 ? 66.652 15.131 -56.774 1.00 30.86 473 TRP A C 1
ATOM 3680 O O . TRP A 1 473 ? 66.066 15.163 -55.697 1.00 30.86 473 TRP A O 1
ATOM 3690 N N . SER A 1 474 ? 66.893 13.993 -57.417 1.00 30.66 474 SER A N 1
ATOM 3691 C CA . SER A 1 474 ? 66.600 12.597 -57.029 1.00 30.66 474 SER A CA 1
ATOM 3692 C C . SER A 1 474 ? 67.946 11.823 -57.076 1.00 30.66 474 SER A C 1
ATOM 3694 O O . SER A 1 474 ? 68.918 12.437 -57.519 1.00 30.66 474 SER A O 1
ATOM 3696 N N . PRO A 1 475 ? 68.042 10.490 -56.890 1.00 53.19 475 PRO A N 1
ATOM 3697 C CA . PRO A 1 475 ? 67.707 9.596 -55.770 1.00 53.19 475 PRO A CA 1
ATOM 3698 C C . PRO A 1 475 ? 68.946 8.821 -55.214 1.00 53.19 475 PRO A C 1
ATOM 3700 O O . PRO A 1 475 ? 70.061 8.985 -55.691 1.00 53.19 475 PRO A O 1
ATOM 3703 N N . ASP A 1 476 ? 68.686 7.918 -54.254 1.00 33.62 476 ASP A N 1
ATOM 3704 C CA . ASP A 1 476 ? 69.464 6.730 -53.829 1.00 33.62 476 ASP A CA 1
ATOM 3705 C C . ASP A 1 476 ? 70.813 6.871 -53.087 1.00 33.62 476 ASP A C 1
ATOM 3707 O O . ASP A 1 476 ? 71.801 7.360 -53.619 1.00 33.62 476 ASP A O 1
ATOM 3711 N N . THR A 1 477 ? 70.911 6.266 -51.886 1.00 35.78 477 THR A N 1
ATOM 3712 C CA . THR A 1 477 ? 71.727 5.047 -51.623 1.00 35.78 477 THR A CA 1
ATOM 3713 C C . THR A 1 477 ? 71.756 4.601 -50.138 1.00 35.78 477 THR A C 1
ATOM 3715 O O . THR A 1 477 ? 72.034 5.363 -49.225 1.00 35.78 477 THR A O 1
ATOM 3718 N N . LYS A 1 478 ? 71.462 3.304 -49.942 1.00 34.75 478 LYS A N 1
ATOM 3719 C CA . LYS A 1 478 ? 72.129 2.267 -49.111 1.00 34.75 478 LYS A CA 1
ATOM 3720 C C . LYS A 1 478 ? 72.722 2.561 -47.701 1.00 34.75 478 LYS A C 1
ATOM 3722 O O . LYS A 1 478 ? 73.766 3.174 -47.573 1.00 34.75 478 LYS A O 1
ATOM 3727 N N . LYS A 1 479 ? 72.203 1.745 -46.758 1.00 34.53 479 LYS A N 1
ATOM 3728 C CA . LYS A 1 479 ? 72.877 0.748 -45.871 1.00 34.53 479 LYS A CA 1
ATOM 3729 C C . LYS A 1 479 ? 73.716 1.164 -44.639 1.00 34.53 479 LYS A C 1
ATOM 3731 O O . LYS A 1 479 ? 74.528 2.068 -44.685 1.00 34.53 479 LYS A O 1
ATOM 3736 N N . GLN A 1 480 ? 73.607 0.252 -43.650 1.00 32.69 480 GLN A N 1
ATOM 3737 C CA . GLN A 1 480 ? 74.464 -0.037 -42.475 1.00 32.69 480 GLN A CA 1
ATOM 3738 C C . GLN A 1 480 ? 74.327 0.952 -41.301 1.00 32.69 480 GLN A C 1
ATOM 3740 O O . GLN A 1 480 ? 74.247 2.147 -41.506 1.00 32.69 480 GLN A O 1
ATOM 3745 N N . GLY A 1 481 ? 74.223 0.553 -40.031 1.00 29.77 481 GLY A N 1
ATOM 3746 C CA . GLY A 1 481 ? 74.490 -0.725 -39.368 1.00 29.77 481 GLY A CA 1
ATOM 3747 C C . GLY A 1 481 ? 75.439 -0.481 -38.185 1.00 29.77 481 GLY A C 1
ATOM 3748 O O . GLY A 1 481 ? 76.439 0.194 -38.373 1.00 29.77 481 GLY A O 1
ATOM 3749 N N . MET A 1 482 ? 75.146 -1.099 -37.029 1.00 31.33 482 MET A N 1
ATOM 3750 C CA . MET A 1 482 ? 75.999 -1.196 -35.817 1.00 31.33 482 MET A CA 1
ATOM 3751 C C . MET A 1 482 ? 76.085 0.090 -34.968 1.00 31.33 482 MET A C 1
ATOM 3753 O O . MET A 1 482 ? 76.020 1.189 -35.492 1.00 31.33 482 MET A O 1
ATOM 3757 N N . SER A 1 483 ? 76.225 0.083 -33.643 1.00 34.12 483 SER A N 1
ATOM 3758 C CA . SER A 1 483 ? 76.190 -0.914 -32.560 1.00 34.12 483 SER A CA 1
ATOM 3759 C C . SER A 1 483 ? 76.361 -0.132 -31.244 1.00 34.12 483 SER A C 1
ATOM 3761 O O . SER A 1 483 ? 76.862 0.983 -31.292 1.00 34.12 483 SER A O 1
ATOM 3763 N N . ALA A 1 484 ? 75.945 -0.734 -30.119 1.00 36.06 484 ALA A N 1
ATOM 3764 C CA . ALA A 1 484 ? 76.534 -0.701 -28.762 1.00 36.06 484 ALA A CA 1
ATOM 3765 C C . ALA A 1 484 ? 77.303 0.573 -28.300 1.00 36.06 484 ALA A C 1
ATOM 3767 O O . ALA A 1 484 ? 78.174 1.081 -28.982 1.00 36.06 484 ALA A O 1
ATOM 3768 N N . GLN A 1 485 ? 77.167 1.079 -27.072 1.00 33.47 485 GLN A N 1
ATOM 3769 C CA . GLN A 1 485 ? 77.467 0.366 -25.827 1.00 33.47 485 GLN A CA 1
ATOM 3770 C C . GLN A 1 485 ? 77.392 1.376 -24.656 1.00 33.47 485 GLN A C 1
ATOM 3772 O O . GLN A 1 485 ? 77.868 2.487 -24.830 1.00 33.47 485 GLN A O 1
ATOM 3777 N N . GLN A 1 486 ? 76.880 0.941 -23.487 1.00 31.94 486 GLN A N 1
ATOM 3778 C CA . GLN A 1 486 ? 77.380 1.223 -22.113 1.00 31.94 486 GLN A CA 1
ATOM 3779 C C . GLN A 1 486 ? 77.538 2.705 -21.649 1.00 31.94 486 GLN A C 1
ATOM 3781 O O . GLN A 1 486 ? 78.007 3.559 -22.369 1.00 31.94 486 GLN A O 1
ATOM 3786 N N . ARG A 1 487 ? 77.257 3.133 -20.410 1.00 31.55 487 ARG A N 1
ATOM 3787 C CA . ARG A 1 487 ? 77.316 2.484 -19.092 1.00 31.55 487 ARG A CA 1
ATOM 3788 C C . ARG A 1 487 ? 76.796 3.478 -18.023 1.00 31.55 487 ARG A C 1
ATOM 3790 O O . ARG A 1 487 ? 76.968 4.682 -18.155 1.00 31.55 487 ARG A O 1
ATOM 3797 N N . SER A 1 488 ? 76.221 2.904 -16.964 1.00 30.59 488 SER A N 1
ATOM 3798 C CA . SER A 1 488 ? 76.328 3.278 -15.537 1.00 30.59 488 SER A CA 1
ATOM 3799 C C . SER A 1 488 ? 75.930 4.681 -15.018 1.00 30.59 488 SER A C 1
ATOM 3801 O O . SER A 1 488 ? 76.655 5.657 -15.156 1.00 30.59 488 SER A O 1
ATOM 3803 N N . LEU A 1 489 ? 74.824 4.679 -14.252 1.00 36.00 489 LEU A N 1
ATOM 3804 C CA . LEU A 1 489 ? 74.620 5.220 -12.880 1.00 36.00 489 LEU A CA 1
ATOM 3805 C C . LEU A 1 489 ? 75.919 5.471 -12.054 1.00 36.00 489 LEU A C 1
ATOM 3807 O O . LEU A 1 489 ? 76.883 4.758 -12.329 1.00 36.00 489 LEU A O 1
ATOM 3811 N N . PRO A 1 490 ? 75.951 6.286 -10.954 1.00 49.50 490 PRO A N 1
ATOM 3812 C CA . PRO A 1 490 ? 74.890 6.337 -9.925 1.00 49.50 490 PRO A CA 1
ATOM 3813 C C . PRO A 1 490 ? 74.691 7.613 -9.042 1.00 49.50 490 PRO A C 1
ATOM 3815 O O . PRO A 1 490 ? 75.557 8.453 -8.871 1.00 49.50 490 PRO A O 1
ATOM 3818 N N . LYS A 1 491 ? 73.510 7.620 -8.391 1.00 35.59 491 LYS A N 1
ATOM 3819 C CA . LYS A 1 491 ? 73.156 7.937 -6.978 1.00 35.59 491 LYS A CA 1
ATOM 3820 C C . LYS A 1 491 ? 73.592 9.242 -6.269 1.00 35.59 491 LYS A C 1
ATOM 3822 O O . LYS A 1 491 ? 74.755 9.413 -5.954 1.00 35.59 491 LYS A O 1
ATOM 3827 N N . LYS A 1 492 ? 72.533 9.873 -5.710 1.00 34.06 492 LYS A N 1
ATOM 3828 C CA . LYS A 1 492 ? 72.357 10.479 -4.357 1.00 34.06 492 LYS A CA 1
ATOM 3829 C C . LYS A 1 492 ? 73.243 11.703 -4.052 1.00 34.06 492 LYS A C 1
ATOM 3831 O O . LYS A 1 492 ? 74.417 11.719 -4.354 1.00 34.06 492 LYS A O 1
ATOM 3836 N N . VAL A 1 493 ? 72.720 12.763 -3.437 1.00 31.44 493 VAL A N 1
ATOM 3837 C CA . VAL A 1 493 ? 72.579 12.886 -1.973 1.00 31.44 493 VAL A CA 1
ATOM 3838 C C . VAL A 1 493 ? 71.757 14.153 -1.627 1.00 31.44 493 VAL A C 1
ATOM 3840 O O . VAL A 1 493 ? 71.711 15.101 -2.402 1.00 31.44 493 VAL A O 1
ATOM 3843 N N . SER A 1 494 ? 71.071 14.060 -0.476 1.00 31.77 494 SER A N 1
ATOM 3844 C CA . SER A 1 494 ? 70.380 15.043 0.398 1.00 31.77 494 SER A CA 1
ATOM 3845 C C . SER A 1 494 ? 70.669 16.538 0.194 1.00 31.77 494 SER A C 1
ATOM 3847 O O . SER A 1 494 ? 71.777 16.903 -0.158 1.00 31.77 494 SER A O 1
ATOM 3849 N N . GLY A 1 495 ? 69.769 17.480 0.478 1.00 30.34 495 GLY A N 1
ATOM 3850 C CA . GLY A 1 495 ? 69.056 17.747 1.741 1.00 30.34 495 GLY A CA 1
ATOM 3851 C C . GLY A 1 495 ? 68.945 19.284 1.852 1.00 30.34 495 GLY A C 1
ATOM 3852 O O . GLY A 1 495 ? 69.859 19.985 1.446 1.00 30.34 495 GLY A O 1
ATOM 3853 N N . LEU A 1 496 ? 67.763 19.855 2.085 1.00 30.11 496 LEU A N 1
ATOM 3854 C CA . LEU A 1 496 ? 67.261 20.285 3.400 1.00 30.11 496 LEU A CA 1
ATOM 3855 C C . LEU A 1 496 ? 67.972 21.535 3.965 1.00 30.11 496 LEU A C 1
ATOM 3857 O O . LEU A 1 496 ? 69.073 21.416 4.476 1.00 30.11 496 LEU A O 1
ATOM 3861 N N . LEU A 1 497 ? 67.299 22.698 3.892 1.00 31.12 497 LEU A N 1
ATOM 3862 C CA . LEU A 1 497 ? 67.307 23.861 4.819 1.00 31.12 497 LEU A CA 1
ATOM 3863 C C . LEU A 1 497 ? 66.443 24.972 4.172 1.00 31.12 497 LEU A C 1
ATOM 3865 O O . LEU A 1 497 ? 66.710 25.418 3.066 1.00 31.12 497 LEU A O 1
ATOM 3869 N N . GLN A 1 498 ? 65.209 25.190 4.631 1.00 32.53 498 GLN A N 1
ATOM 3870 C CA . GLN A 1 498 ? 64.789 26.122 5.691 1.00 32.53 498 GLN A CA 1
ATOM 3871 C C . GLN A 1 498 ? 64.950 27.629 5.395 1.00 32.53 498 GLN A C 1
ATOM 3873 O O . GLN A 1 498 ? 66.035 28.184 5.440 1.00 32.53 498 GLN A O 1
ATOM 3878 N N . ARG A 1 499 ? 63.764 28.259 5.341 1.00 33.47 499 ARG A N 1
ATOM 3879 C CA . ARG A 1 499 ? 63.316 29.415 6.146 1.00 33.47 499 ARG A CA 1
ATOM 3880 C C . ARG A 1 499 ? 63.673 30.856 5.728 1.00 33.47 499 ARG A C 1
ATOM 3882 O O . ARG A 1 499 ? 64.774 31.339 5.921 1.00 33.47 499 ARG A O 1
ATOM 3889 N N . LEU A 1 500 ? 62.560 31.557 5.470 1.00 31.97 500 LEU A N 1
ATOM 3890 C CA . LEU A 1 500 ? 62.112 32.834 6.055 1.00 31.97 500 LEU A CA 1
ATOM 3891 C C . LEU A 1 500 ? 62.664 34.162 5.520 1.00 31.97 500 LEU A C 1
ATOM 3893 O O . LEU A 1 500 ? 63.825 34.498 5.708 1.00 31.97 500 LEU A O 1
ATOM 3897 N N . ARG A 1 501 ? 61.692 34.967 5.060 1.00 30.88 501 ARG A N 1
ATOM 3898 C CA . ARG A 1 501 ? 61.454 36.428 5.187 1.00 30.88 501 ARG A CA 1
ATOM 3899 C C . ARG A 1 501 ? 60.944 36.908 3.824 1.00 30.88 501 ARG A C 1
ATOM 3901 O O . ARG A 1 501 ? 61.513 36.556 2.809 1.00 30.88 501 ARG A O 1
ATOM 3908 N N . GLY A 1 502 ? 59.860 37.651 3.677 1.00 28.33 502 GLY A N 1
ATOM 3909 C CA . GLY A 1 502 ? 59.086 38.461 4.602 1.00 28.33 502 GLY A CA 1
ATOM 3910 C C . GLY A 1 502 ? 58.573 39.661 3.798 1.00 28.33 502 GLY A C 1
ATOM 3911 O O . GLY A 1 502 ? 59.307 40.191 2.976 1.00 28.33 502 GLY A O 1
ATOM 3912 N N . THR A 1 503 ? 57.327 40.062 4.067 1.00 32.47 503 THR A N 1
ATOM 3913 C CA . THR A 1 503 ? 56.747 41.408 3.868 1.00 32.47 503 THR A CA 1
ATOM 3914 C C . THR A 1 503 ? 56.656 42.003 2.454 1.00 32.47 503 THR A C 1
ATOM 3916 O O . THR A 1 503 ? 57.648 42.185 1.762 1.00 32.47 503 THR A O 1
ATOM 3919 N N . GLY A 1 504 ? 55.452 42.448 2.077 1.00 29.52 504 GLY A N 1
ATOM 3920 C CA . GLY A 1 504 ? 55.262 43.325 0.919 1.00 29.52 504 GLY A CA 1
ATOM 3921 C C . GLY A 1 504 ? 53.797 43.577 0.583 1.00 29.52 504 GLY A C 1
ATOM 3922 O O . GLY A 1 504 ? 53.215 42.906 -0.258 1.00 29.52 504 GLY A O 1
ATOM 3923 N N . THR A 1 505 ? 53.199 44.541 1.272 1.00 36.16 505 THR A N 1
ATOM 3924 C CA . THR A 1 505 ? 51.855 45.093 1.063 1.00 36.16 505 THR A CA 1
ATOM 3925 C C . THR A 1 505 ? 51.662 45.705 -0.334 1.00 36.16 505 THR A C 1
ATOM 3927 O O . THR A 1 505 ? 52.553 46.388 -0.833 1.00 36.16 505 THR A O 1
ATOM 3930 N N . ARG A 1 506 ? 50.455 45.595 -0.920 1.00 34.53 506 ARG A N 1
ATOM 3931 C CA . ARG A 1 506 ? 49.761 46.752 -1.533 1.00 34.53 506 ARG A CA 1
ATOM 3932 C C . ARG A 1 506 ? 48.310 46.470 -1.937 1.00 34.53 506 ARG A C 1
ATOM 3934 O O . ARG A 1 506 ? 48.013 45.618 -2.765 1.00 34.53 506 ARG A O 1
ATOM 3941 N N . ASN A 1 507 ? 47.439 47.303 -1.373 1.00 32.81 507 ASN A N 1
ATOM 3942 C CA . ASN A 1 507 ? 46.096 47.642 -1.830 1.00 32.81 507 ASN A CA 1
ATOM 3943 C C . ASN A 1 507 ? 46.047 48.003 -3.323 1.00 32.81 507 ASN A C 1
ATOM 3945 O O . ASN A 1 507 ? 46.918 48.731 -3.801 1.00 32.81 507 ASN A O 1
ATOM 3949 N N . LYS A 1 508 ? 44.931 47.665 -3.982 1.00 34.75 508 LYS A N 1
ATOM 3950 C CA . LYS A 1 508 ? 44.068 48.657 -4.649 1.00 34.75 508 LYS A CA 1
ATOM 3951 C C . LYS A 1 508 ? 42.707 48.059 -5.013 1.00 34.75 508 LYS A C 1
ATOM 3953 O O . LYS A 1 508 ? 42.581 47.111 -5.778 1.00 34.75 508 LYS A O 1
ATOM 3958 N N . SER A 1 509 ? 41.702 48.688 -4.432 1.00 33.06 509 SER A N 1
ATOM 3959 C CA . SER A 1 509 ? 40.289 48.689 -4.770 1.00 33.06 509 SER A CA 1
ATOM 3960 C C . SER A 1 509 ? 40.039 49.133 -6.216 1.00 33.06 509 SER A C 1
ATOM 3962 O O . SER A 1 509 ? 40.685 50.058 -6.709 1.00 33.06 509 SER A O 1
ATOM 3964 N N . LYS A 1 510 ? 39.021 48.550 -6.862 1.00 34.78 510 LYS A N 1
ATOM 3965 C CA . LYS A 1 510 ? 38.159 49.289 -7.793 1.00 34.78 510 LYS A CA 1
ATOM 3966 C C . LYS A 1 510 ? 36.779 48.643 -7.912 1.00 34.78 510 LYS A C 1
ATOM 3968 O O . LYS A 1 510 ? 36.614 47.524 -8.382 1.00 34.78 510 LYS A O 1
ATOM 3973 N N . VAL A 1 511 ? 35.818 49.419 -7.430 1.00 35.75 511 VAL A N 1
ATOM 3974 C CA . VAL A 1 511 ? 34.378 49.361 -7.661 1.00 35.75 511 VAL A CA 1
ATOM 3975 C C . VAL A 1 511 ? 34.096 49.551 -9.152 1.00 35.75 511 VAL A C 1
ATOM 3977 O O . VAL A 1 511 ? 34.723 50.410 -9.766 1.00 35.75 511 VAL A O 1
ATOM 3980 N N . LEU A 1 512 ? 33.125 48.815 -9.697 1.00 32.09 512 LEU A N 1
ATOM 3981 C CA . LEU A 1 512 ? 32.185 49.324 -10.702 1.00 32.09 512 LEU A CA 1
ATOM 3982 C C . LEU A 1 512 ? 30.962 48.398 -10.785 1.00 32.09 512 LEU A C 1
ATOM 3984 O O . LEU A 1 512 ? 31.033 47.251 -11.222 1.00 32.09 512 LEU A O 1
ATOM 3988 N N . HIS A 1 513 ? 29.831 48.939 -10.334 1.00 32.25 513 HIS A N 1
ATOM 3989 C CA . HIS A 1 513 ? 28.504 48.589 -10.827 1.00 32.25 513 HIS A CA 1
ATOM 3990 C C . HIS A 1 513 ? 28.459 48.741 -12.357 1.00 32.25 513 HIS A C 1
ATOM 3992 O O . HIS A 1 513 ? 29.154 49.599 -12.894 1.00 32.25 513 HIS A O 1
ATOM 3998 N N . VAL A 1 514 ? 27.573 47.996 -13.029 1.00 29.94 514 VAL A N 1
ATOM 3999 C CA . VAL A 1 514 ? 26.448 48.542 -13.825 1.00 29.94 514 VAL A CA 1
ATOM 4000 C C . VAL A 1 514 ? 25.877 47.480 -14.795 1.00 29.94 514 VAL A C 1
ATOM 4002 O O . VAL A 1 514 ? 26.592 46.824 -15.539 1.00 29.94 514 VAL A O 1
ATOM 4005 N N . GLN A 1 515 ? 24.544 47.373 -14.728 1.00 30.73 515 GLN A N 1
ATOM 4006 C CA . GLN A 1 515 ? 23.542 46.934 -15.717 1.00 30.73 515 GLN A CA 1
ATOM 4007 C C . GLN A 1 515 ? 23.495 45.487 -16.247 1.00 30.73 515 GLN A C 1
ATOM 4009 O O . GLN A 1 515 ? 24.201 45.061 -17.154 1.00 30.73 515 GLN A O 1
ATOM 4014 N N . LYS A 1 516 ? 22.455 44.796 -15.760 1.00 36.19 516 LYS A N 1
ATOM 4015 C CA . LYS A 1 516 ? 21.675 43.791 -16.496 1.00 36.19 516 LYS A CA 1
ATOM 4016 C C . LYS A 1 516 ? 20.886 44.467 -17.628 1.00 36.19 516 LYS A C 1
ATOM 4018 O O . LYS A 1 516 ? 20.282 45.507 -17.359 1.00 36.19 516 LYS A O 1
ATOM 4023 N N . PRO A 1 517 ? 20.708 43.813 -18.785 1.00 38.31 517 PRO A N 1
ATOM 4024 C CA . PRO A 1 517 ? 19.526 44.021 -19.599 1.00 38.31 517 PRO A CA 1
ATOM 4025 C C . PRO A 1 517 ? 18.497 42.906 -19.381 1.00 38.31 517 PRO A C 1
ATOM 4027 O O . PRO A 1 517 ? 18.785 41.708 -19.389 1.00 38.31 517 PRO A O 1
ATOM 4030 N N . VAL A 1 518 ? 17.276 43.379 -19.166 1.00 33.72 518 VAL A N 1
ATOM 4031 C CA . VAL A 1 518 ? 15.997 42.678 -19.233 1.00 33.72 518 VAL A CA 1
ATOM 4032 C C . VAL A 1 518 ? 15.713 42.337 -20.698 1.00 33.72 518 VAL A C 1
ATOM 4034 O O . VAL A 1 518 ? 15.863 43.196 -21.560 1.00 33.72 518 VAL A O 1
ATOM 4037 N N . ALA A 1 519 ? 15.263 41.114 -20.980 1.00 30.25 519 ALA A N 1
ATOM 4038 C CA . ALA A 1 519 ? 14.642 40.766 -22.255 1.00 30.25 519 ALA A CA 1
ATOM 4039 C C . ALA A 1 519 ? 13.226 40.242 -21.983 1.00 30.25 519 ALA A C 1
ATOM 4041 O O . ALA A 1 519 ? 13.040 39.143 -21.458 1.00 30.25 519 ALA A O 1
ATOM 4042 N N . GLN A 1 520 ? 12.237 41.075 -22.307 1.00 30.75 520 GLN A N 1
ATOM 4043 C CA . GLN A 1 520 ? 10.829 40.716 -22.427 1.00 30.75 520 GLN A CA 1
ATOM 4044 C C . GLN A 1 520 ? 10.523 40.375 -23.891 1.00 30.75 520 GLN A C 1
ATOM 4046 O O . GLN A 1 520 ? 10.928 41.104 -24.784 1.00 30.75 520 GLN A O 1
ATOM 4051 N N . GLN A 1 521 ? 9.794 39.265 -24.047 1.00 30.70 521 GLN A N 1
ATOM 4052 C CA . GLN A 1 521 ? 8.753 38.957 -25.038 1.00 30.70 521 GLN A CA 1
ATOM 4053 C C . GLN A 1 521 ? 9.047 39.157 -26.536 1.00 30.70 521 GLN A C 1
ATOM 4055 O O . GLN A 1 521 ? 9.239 40.265 -26.999 1.00 30.70 521 GLN A O 1
ATOM 4060 N N . ASP A 1 522 ? 8.881 38.078 -27.314 1.00 28.52 522 ASP A N 1
ATOM 4061 C CA . ASP A 1 522 ? 7.790 38.080 -28.294 1.00 28.52 522 ASP A CA 1
ATOM 4062 C C . ASP A 1 522 ? 7.364 36.678 -28.754 1.00 28.52 522 ASP A C 1
ATOM 4064 O O . ASP A 1 522 ? 8.161 35.807 -29.104 1.00 28.52 522 ASP A O 1
ATOM 4068 N N . LYS A 1 523 ? 6.043 36.477 -28.724 1.00 34.38 523 LYS A N 1
ATOM 4069 C CA . LYS A 1 523 ? 5.307 35.367 -29.328 1.00 34.38 523 LYS A CA 1
ATOM 4070 C C . LYS A 1 523 ? 4.857 35.817 -30.716 1.00 34.38 523 LYS A C 1
ATOM 4072 O O . LYS A 1 523 ? 3.989 36.673 -30.782 1.00 34.38 523 LYS A O 1
ATOM 4077 N N . VAL A 1 524 ? 5.285 35.154 -31.792 1.00 33.00 524 VAL A N 1
ATOM 4078 C CA . VAL A 1 524 ? 4.474 35.051 -33.021 1.00 33.00 524 VAL A CA 1
ATOM 4079 C C . VAL A 1 524 ? 4.711 33.689 -33.669 1.00 33.00 524 VAL A C 1
ATOM 4081 O O . VAL A 1 524 ? 5.765 33.413 -34.233 1.00 33.00 524 VAL A O 1
ATOM 4084 N N . ALA A 1 525 ? 3.698 32.829 -33.591 1.00 35.66 525 ALA A N 1
ATOM 4085 C CA . ALA A 1 525 ? 3.584 31.627 -34.402 1.00 35.66 525 ALA A CA 1
ATOM 4086 C C . ALA A 1 525 ? 3.013 32.003 -35.781 1.00 35.66 525 ALA A C 1
ATOM 4088 O O . ALA A 1 525 ? 1.994 32.689 -35.860 1.00 35.66 525 ALA A O 1
ATOM 4089 N N . ARG A 1 526 ? 3.627 31.519 -36.866 1.00 32.97 526 ARG A N 1
ATOM 4090 C CA . ARG A 1 526 ? 2.999 31.435 -38.195 1.00 32.97 526 ARG A CA 1
ATOM 4091 C C . ARG A 1 526 ? 3.049 29.987 -38.698 1.00 32.97 526 ARG A C 1
ATOM 4093 O O . ARG A 1 526 ? 4.079 29.336 -38.527 1.00 32.97 526 ARG A O 1
ATOM 4100 N N . PRO A 1 527 ? 1.968 29.477 -39.312 1.00 36.78 527 PRO A N 1
ATOM 4101 C CA . PRO A 1 527 ? 1.926 28.132 -39.866 1.00 36.78 527 PRO A CA 1
ATOM 4102 C C . PRO A 1 527 ? 2.598 28.086 -41.244 1.00 36.78 527 PRO A C 1
ATOM 4104 O O . PRO A 1 527 ? 2.369 28.944 -42.096 1.00 36.78 527 PRO A O 1
ATOM 4107 N N . VAL A 1 528 ? 3.409 27.053 -41.469 1.00 35.31 528 VAL A N 1
ATOM 4108 C CA . VAL A 1 528 ? 3.976 26.722 -42.781 1.00 35.31 528 VAL A CA 1
ATOM 4109 C C . VAL A 1 528 ? 2.893 26.038 -43.619 1.00 35.31 528 VAL A C 1
ATOM 4111 O O . VAL A 1 528 ? 2.362 24.996 -43.234 1.00 35.31 528 VAL A O 1
ATOM 4114 N N . GLN A 1 529 ? 2.552 26.648 -44.755 1.00 34.25 529 GLN A N 1
ATOM 4115 C CA . GLN A 1 529 ? 1.667 26.088 -45.775 1.00 34.25 529 GLN A CA 1
ATOM 4116 C C . GLN A 1 529 ? 2.335 24.884 -46.458 1.00 34.25 529 GLN A C 1
ATOM 4118 O O . GLN A 1 529 ? 3.494 24.953 -46.865 1.00 34.25 529 GLN A O 1
ATOM 4123 N N . GLN A 1 530 ? 1.595 23.782 -46.595 1.00 37.75 530 GLN A N 1
ATOM 4124 C CA . GLN A 1 530 ? 1.994 22.622 -47.397 1.00 37.75 530 GLN A CA 1
ATOM 4125 C C . GLN A 1 530 ? 1.735 22.894 -48.892 1.00 37.75 530 GLN A C 1
ATOM 4127 O O . GLN A 1 530 ? 0.677 23.439 -49.225 1.00 37.75 530 GLN A O 1
ATOM 4132 N N . PRO A 1 531 ? 2.633 22.497 -49.811 1.00 37.88 531 PRO A N 1
ATOM 4133 C CA . PRO A 1 531 ? 2.371 22.595 -51.242 1.00 37.88 531 PRO A CA 1
ATOM 4134 C C . PRO A 1 531 ? 1.344 21.543 -51.696 1.00 37.88 531 PRO A C 1
ATOM 4136 O O . PRO A 1 531 ? 1.470 20.353 -51.402 1.00 37.88 531 PRO A O 1
ATOM 4139 N N . LYS A 1 532 ? 0.326 22.000 -52.437 1.00 35.16 532 LYS A N 1
ATOM 4140 C CA . LYS A 1 532 ? -0.655 21.167 -53.149 1.00 35.16 532 LYS A CA 1
ATOM 4141 C C . LYS A 1 532 ? 0.040 20.387 -54.272 1.00 35.16 532 LYS A C 1
ATOM 4143 O O . LYS A 1 532 ? 0.643 20.990 -55.155 1.00 35.16 532 LYS A O 1
ATOM 4148 N N . LEU A 1 533 ? -0.089 19.061 -54.254 1.00 40.47 533 LEU A N 1
ATOM 4149 C CA . LEU A 1 533 ? 0.244 18.180 -55.379 1.00 40.47 533 LEU A CA 1
ATOM 4150 C C . LEU A 1 533 ? -0.894 18.193 -56.422 1.00 40.47 533 LEU A C 1
ATOM 4152 O O . LEU A 1 533 ? -2.063 18.258 -56.028 1.00 40.47 533 LEU A O 1
ATOM 4156 N N . PRO A 1 534 ? -0.591 18.127 -57.731 1.00 41.47 534 PRO A N 1
ATOM 4157 C CA . PRO A 1 534 ? -1.606 18.115 -58.779 1.00 41.47 534 PRO A CA 1
ATOM 4158 C C . PRO A 1 534 ? -2.328 16.763 -58.866 1.00 41.47 534 PRO A C 1
ATOM 4160 O O . PRO A 1 534 ? -1.723 15.695 -58.782 1.00 41.47 534 PRO A O 1
ATOM 4163 N N . ALA A 1 535 ? -3.646 16.837 -59.054 1.00 32.12 535 ALA A N 1
ATOM 4164 C CA . ALA A 1 535 ? -4.531 15.699 -59.246 1.00 32.12 535 ALA A CA 1
ATOM 4165 C C . ALA A 1 535 ? -4.306 15.057 -60.625 1.00 32.12 535 ALA A C 1
ATOM 4167 O O . ALA A 1 535 ? -4.521 15.690 -61.658 1.00 32.12 535 ALA A O 1
ATOM 4168 N N . ILE A 1 536 ? -3.916 13.784 -60.630 1.00 34.91 536 ILE A N 1
ATOM 4169 C CA . ILE A 1 536 ? -3.866 12.942 -61.828 1.00 34.91 536 ILE A CA 1
ATOM 4170 C C . ILE A 1 536 ? -5.254 12.316 -62.010 1.00 34.91 536 ILE A C 1
ATOM 4172 O O . ILE A 1 536 ? -5.720 11.558 -61.160 1.00 34.91 536 ILE A O 1
ATOM 4176 N N . LYS A 1 537 ? -5.929 12.665 -63.111 1.00 32.75 537 LYS A N 1
ATOM 4177 C CA . LYS A 1 537 ? -7.168 12.023 -63.572 1.00 32.75 537 LYS A CA 1
ATOM 4178 C C . LYS A 1 537 ? -6.824 10.669 -64.199 1.00 32.75 537 LYS A C 1
ATOM 4180 O O . LYS A 1 537 ? -6.000 10.625 -65.106 1.00 32.75 537 LYS A O 1
ATOM 4185 N N . MET A 1 538 ? -7.482 9.596 -63.762 1.00 38.28 538 MET A N 1
ATOM 4186 C CA . MET A 1 538 ? -7.531 8.326 -64.499 1.00 38.28 538 MET A CA 1
ATOM 4187 C C . MET A 1 538 ? -8.898 8.151 -65.184 1.00 38.28 538 MET A C 1
ATOM 4189 O O . MET A 1 538 ? -9.897 8.652 -64.655 1.00 38.28 538 MET A O 1
ATOM 4193 N N . PRO A 1 539 ? -8.971 7.457 -66.336 1.00 41.56 539 PRO A N 1
ATOM 4194 C CA . PRO A 1 539 ? -10.212 7.277 -67.075 1.00 41.56 539 PRO A CA 1
ATOM 4195 C C . PRO A 1 539 ? -11.075 6.148 -66.499 1.00 41.56 539 PRO A C 1
ATOM 4197 O O . PRO A 1 539 ? -10.583 5.101 -66.084 1.00 41.56 539 PRO A O 1
ATOM 4200 N N . ARG A 1 540 ? -12.392 6.382 -66.517 1.00 35.62 540 ARG A N 1
ATOM 4201 C CA . ARG A 1 540 ? -13.444 5.384 -66.296 1.00 35.62 540 ARG A CA 1
ATOM 4202 C C . ARG A 1 540 ? -13.543 4.475 -67.519 1.00 35.62 540 ARG A C 1
ATOM 4204 O O . ARG A 1 540 ? -13.748 4.980 -68.618 1.00 35.62 540 ARG A O 1
ATOM 4211 N N . LEU A 1 541 ? -13.526 3.164 -67.303 1.00 37.28 541 LEU A N 1
ATOM 4212 C CA . LEU A 1 541 ? -14.116 2.204 -68.228 1.00 37.28 541 LEU A CA 1
ATOM 4213 C C . LEU A 1 541 ? -15.250 1.455 -67.525 1.00 37.28 541 LEU A C 1
ATOM 4215 O O . LEU A 1 541 ? -15.126 1.009 -66.385 1.00 37.28 541 LEU A O 1
ATOM 4219 N N . PHE A 1 542 ? -16.373 1.436 -68.235 1.00 33.91 542 PHE A N 1
ATOM 4220 C CA . PHE A 1 542 ? -17.590 0.670 -68.007 1.00 33.91 542 PHE A CA 1
ATOM 4221 C C . PHE A 1 542 ? -17.299 -0.834 -67.919 1.00 33.91 542 PHE A C 1
ATOM 4223 O O . PHE A 1 542 ? -16.364 -1.293 -68.559 1.00 33.91 542 PHE A O 1
ATOM 4230 N N . TRP A 1 543 ? -18.149 -1.588 -67.215 1.00 35.50 543 TRP A N 1
ATOM 4231 C CA . TRP A 1 543 ? -18.914 -2.705 -67.794 1.00 35.50 543 TRP A CA 1
ATOM 4232 C C . TRP A 1 543 ? -20.067 -3.095 -66.849 1.00 35.50 543 TRP A C 1
ATOM 4234 O O . TRP A 1 543 ? -19.907 -3.185 -65.632 1.00 35.50 543 TRP A O 1
ATOM 4244 N N . GLN A 1 544 ? -21.249 -3.238 -67.447 1.00 34.75 544 GLN A N 1
ATOM 4245 C CA . GLN A 1 544 ? -22.501 -3.741 -66.882 1.00 34.75 544 GLN A CA 1
ATOM 4246 C C . GLN A 1 544 ? -22.456 -5.271 -66.768 1.00 34.75 544 GLN A C 1
ATOM 4248 O O . GLN A 1 544 ? -21.900 -5.916 -67.646 1.00 34.75 544 GLN A O 1
ATOM 4253 N N . HIS A 1 545 ? -23.138 -5.845 -65.772 1.00 35.41 545 HIS A N 1
ATOM 4254 C CA . HIS A 1 545 ? -24.202 -6.834 -66.000 1.00 35.41 545 HIS A CA 1
ATOM 4255 C C . HIS A 1 545 ? -25.076 -7.007 -64.746 1.00 35.41 545 HIS A C 1
ATOM 4257 O O . HIS A 1 545 ? -24.667 -6.733 -63.620 1.00 35.41 545 HIS A O 1
ATOM 4263 N N . GLN A 1 546 ? -26.334 -7.361 -64.999 1.00 31.92 546 GLN A N 1
ATOM 4264 C CA . GLN A 1 546 ? -27.499 -7.314 -64.120 1.00 31.92 546 GLN A CA 1
ATOM 4265 C C . GLN A 1 546 ? -27.811 -8.683 -63.468 1.00 31.92 546 GLN A C 1
ATOM 4267 O O . GLN A 1 546 ? -27.721 -9.684 -64.162 1.00 31.92 546 GLN A O 1
ATOM 4272 N N . LYS A 1 547 ? -28.317 -8.635 -62.213 1.00 35.53 547 LYS A N 1
ATOM 4273 C CA . LYS A 1 547 ? -29.494 -9.344 -61.606 1.00 35.53 547 LYS A CA 1
ATOM 4274 C C . LYS A 1 547 ? -29.552 -10.900 -61.542 1.00 35.53 547 LYS A C 1
ATOM 4276 O O . LYS A 1 547 ? -28.848 -11.544 -62.303 1.00 35.53 547 LYS A O 1
ATOM 4281 N N . PRO A 1 548 ? -30.468 -11.525 -60.741 1.00 51.47 548 PRO A N 1
ATOM 4282 C CA . PRO A 1 548 ? -31.393 -11.007 -59.708 1.00 51.47 548 PRO A CA 1
ATOM 4283 C C . PRO A 1 548 ? -31.398 -11.768 -58.348 1.00 51.47 548 PRO A C 1
ATOM 4285 O O . PRO A 1 548 ? -30.646 -12.701 -58.099 1.00 51.47 548 PRO A O 1
ATOM 4288 N N . ALA A 1 549 ? -32.291 -11.275 -57.484 1.00 35.50 549 ALA A N 1
ATOM 4289 C CA . ALA A 1 549 ? -32.650 -11.609 -56.107 1.00 35.50 549 ALA A CA 1
ATOM 4290 C C . ALA A 1 549 ? -33.106 -13.048 -55.799 1.00 35.50 549 ALA A C 1
ATOM 4292 O O . ALA A 1 549 ? -33.762 -13.667 -56.628 1.00 35.50 549 ALA A O 1
ATOM 4293 N N . VAL A 1 550 ? -32.937 -13.454 -54.529 1.00 31.64 550 VAL A N 1
ATOM 4294 C CA . VAL A 1 550 ? -33.889 -14.303 -53.784 1.00 31.64 550 VAL A CA 1
ATOM 4295 C C . VAL A 1 550 ? -33.945 -13.848 -52.316 1.00 31.64 550 VAL A C 1
ATOM 4297 O O . VAL A 1 550 ? -32.927 -13.685 -51.644 1.00 31.64 550 VAL A O 1
ATOM 4300 N N . THR A 1 551 ? -35.167 -13.599 -51.861 1.00 34.81 551 THR A N 1
ATOM 4301 C CA . THR A 1 551 ? -35.631 -13.298 -50.501 1.00 34.81 551 THR A CA 1
ATOM 4302 C C . THR A 1 551 ? -35.585 -14.550 -49.622 1.00 34.81 551 THR A C 1
ATOM 4304 O O . THR A 1 551 ? -35.883 -15.619 -50.132 1.00 34.81 551 THR A O 1
ATOM 4307 N N . LEU A 1 552 ? -35.306 -14.414 -48.318 1.00 31.06 552 LEU A N 1
ATOM 4308 C CA . LEU A 1 552 ? -36.005 -15.098 -47.209 1.00 31.06 552 LEU A CA 1
ATOM 4309 C C . LEU A 1 552 ? -35.389 -14.679 -45.857 1.00 31.06 552 LEU A C 1
ATOM 4311 O O . LEU A 1 552 ? -34.194 -14.831 -45.614 1.00 31.06 552 LEU A O 1
ATOM 4315 N N . THR A 1 553 ? -36.226 -14.134 -44.976 1.00 36.94 553 THR A N 1
ATOM 4316 C CA . THR A 1 553 ? -36.014 -14.030 -43.523 1.00 36.94 553 THR A CA 1
ATOM 4317 C C . THR A 1 553 ? -36.419 -15.357 -42.860 1.00 36.94 553 THR A C 1
ATOM 4319 O O . THR A 1 553 ? -37.257 -16.075 -43.405 1.00 36.94 553 THR A O 1
ATOM 4322 N N . PRO A 1 554 ? -35.852 -15.702 -41.687 1.00 45.44 554 PRO A N 1
ATOM 4323 C CA . PRO A 1 554 ? -36.593 -15.408 -40.460 1.00 45.44 554 PRO A CA 1
ATOM 4324 C C . PRO A 1 554 ? -35.733 -14.948 -39.269 1.00 45.44 554 PRO A C 1
ATOM 4326 O O . PRO A 1 554 ? -34.514 -15.088 -39.208 1.00 45.44 554 PRO A O 1
ATOM 4329 N N . GLN A 1 555 ? -36.451 -14.350 -38.324 1.00 39.66 555 GLN A N 1
ATOM 4330 C CA . GLN A 1 555 ? -36.047 -13.836 -37.020 1.00 39.66 555 GLN A CA 1
ATOM 4331 C C . GLN A 1 555 ? -35.202 -14.826 -36.202 1.00 39.66 555 GLN A C 1
ATOM 4333 O O . GLN A 1 555 ? -35.648 -15.947 -35.998 1.00 39.66 555 GLN A O 1
ATOM 4338 N N . GLN A 1 556 ? -34.098 -14.365 -35.594 1.00 31.42 556 GLN A N 1
ATOM 4339 C CA . GLN A 1 556 ? -33.642 -14.868 -34.289 1.00 31.42 556 GLN A CA 1
ATOM 4340 C C . GLN A 1 556 ? -32.953 -13.778 -33.443 1.00 31.42 556 GLN A C 1
ATOM 4342 O O . GLN A 1 556 ? -31.991 -13.133 -33.851 1.00 31.42 556 GLN A O 1
ATOM 4347 N N . VAL A 1 557 ? -33.538 -13.576 -32.259 1.00 34.56 557 VAL A N 1
ATOM 4348 C CA . VAL A 1 557 ? -32.971 -13.230 -30.942 1.00 34.56 557 VAL A CA 1
ATOM 4349 C C . VAL A 1 557 ? -31.650 -12.437 -30.910 1.00 34.56 557 VAL A C 1
ATOM 4351 O O . VAL A 1 557 ? -30.552 -12.952 -31.105 1.00 34.56 557 VAL A O 1
ATOM 4354 N N . LYS A 1 558 ? -31.763 -11.161 -30.524 1.00 30.80 558 LYS A N 1
ATOM 4355 C CA . LYS A 1 558 ? -30.649 -10.241 -30.252 1.00 30.80 558 LYS A CA 1
ATOM 4356 C C . LYS A 1 558 ? -30.031 -10.544 -28.875 1.00 30.80 558 LYS A C 1
ATOM 4358 O O . LYS A 1 558 ? -30.509 -10.052 -27.857 1.00 30.80 558 LYS A O 1
ATOM 4363 N N . VAL A 1 559 ? -28.943 -11.313 -28.841 1.00 39.00 559 VAL A N 1
ATOM 4364 C CA . VAL A 1 559 ? -28.027 -11.373 -27.685 1.00 39.00 559 VAL A CA 1
ATOM 4365 C C . VAL A 1 559 ? -27.039 -10.200 -27.794 1.00 39.00 559 VAL A C 1
ATOM 4367 O O . VAL A 1 559 ? -26.470 -9.992 -28.870 1.00 39.00 559 VAL A O 1
ATOM 4370 N N . PRO A 1 560 ? -26.807 -9.394 -26.740 1.00 39.91 560 PRO A N 1
ATOM 4371 C CA . PRO A 1 560 ? -25.853 -8.294 -26.808 1.00 39.91 560 PRO A CA 1
ATOM 4372 C C . PRO A 1 560 ? -24.419 -8.837 -26.879 1.00 39.91 560 PRO A C 1
ATOM 4374 O O . PRO A 1 560 ? -23.841 -9.254 -25.878 1.00 39.91 560 PRO A O 1
ATOM 4377 N N . MET A 1 561 ? -23.823 -8.813 -28.074 1.00 34.62 561 MET A N 1
ATOM 4378 C CA . MET A 1 561 ? -22.401 -9.103 -28.245 1.00 34.62 561 MET A CA 1
ATOM 4379 C C . MET A 1 561 ? -21.548 -8.022 -27.574 1.00 34.62 561 MET A C 1
ATOM 4381 O O . MET A 1 561 ? -21.621 -6.834 -27.903 1.00 34.62 561 MET A O 1
ATOM 4385 N N . ALA A 1 562 ? -20.711 -8.458 -26.633 1.00 41.00 562 ALA A N 1
ATOM 4386 C CA . ALA A 1 562 ? -19.665 -7.649 -26.034 1.00 41.00 562 ALA A CA 1
ATOM 4387 C C . ALA A 1 562 ? -18.725 -7.110 -27.126 1.00 41.00 562 ALA A C 1
ATOM 4389 O O . ALA A 1 562 ? -18.261 -7.848 -27.996 1.00 41.00 562 ALA A O 1
ATOM 4390 N N . LYS A 1 563 ? -18.440 -5.803 -27.075 1.00 42.75 563 LYS A N 1
ATOM 4391 C CA . LYS A 1 563 ? -17.497 -5.143 -27.989 1.00 42.75 563 LYS A CA 1
ATOM 4392 C C . LYS A 1 563 ? -16.152 -5.886 -27.970 1.00 42.75 563 LYS A C 1
ATOM 4394 O O . LYS A 1 563 ? -15.617 -6.098 -26.880 1.00 42.75 563 LYS A O 1
ATOM 4399 N N . PRO A 1 564 ? -15.562 -6.223 -29.132 1.00 42.38 564 PRO A N 1
ATOM 4400 C CA . PRO A 1 564 ? -14.255 -6.860 -29.164 1.00 42.38 564 PRO A CA 1
ATOM 4401 C C . PRO A 1 564 ? -13.207 -5.934 -28.525 1.00 42.38 564 PRO A C 1
ATOM 4403 O O . PRO A 1 564 ? -13.247 -4.713 -28.738 1.00 42.38 564 PRO A O 1
ATOM 4406 N N . PRO A 1 565 ? -12.263 -6.475 -27.734 1.00 45.53 565 PRO A N 1
ATOM 4407 C CA . PRO A 1 565 ? -11.213 -5.676 -27.125 1.00 45.53 565 PRO A CA 1
ATOM 4408 C C . PRO A 1 565 ? -10.396 -4.988 -28.221 1.00 45.53 565 PRO A C 1
ATOM 4410 O O . PRO A 1 565 ? -10.015 -5.597 -29.223 1.00 45.53 565 PRO A O 1
ATOM 4413 N N . ARG A 1 566 ? -10.141 -3.686 -28.038 1.00 42.62 566 ARG A N 1
ATOM 4414 C CA . ARG A 1 566 ? -9.314 -2.885 -28.949 1.00 42.62 566 ARG A CA 1
ATOM 4415 C C . ARG A 1 566 ? -7.989 -3.608 -29.196 1.00 42.62 566 ARG A C 1
ATOM 4417 O O . ARG A 1 566 ? -7.221 -3.820 -28.258 1.00 42.62 566 ARG A O 1
ATOM 4424 N N . LYS A 1 567 ? -7.725 -3.951 -30.462 1.00 47.88 567 LYS A N 1
ATOM 4425 C CA . LYS A 1 567 ? -6.444 -4.508 -30.912 1.00 47.88 567 LYS A CA 1
ATOM 4426 C C . LYS A 1 567 ? -5.315 -3.600 -30.419 1.00 47.88 567 LYS A C 1
ATOM 4428 O O . LYS A 1 567 ? -5.317 -2.398 -30.686 1.00 47.88 567 LYS A O 1
ATOM 4433 N N . SER A 1 568 ? -4.382 -4.168 -29.660 1.00 56.88 568 SER A N 1
ATOM 4434 C CA . SER A 1 568 ? -3.197 -3.455 -29.195 1.00 56.88 568 SER A CA 1
ATOM 4435 C C . SER A 1 568 ? -2.353 -3.026 -30.400 1.00 56.88 568 SER A C 1
ATOM 4437 O O . SER A 1 568 ? -2.150 -3.791 -31.338 1.00 56.88 568 SER A O 1
ATOM 4439 N N . LEU A 1 569 ? -1.844 -1.794 -30.377 1.00 67.00 569 LEU A N 1
ATOM 4440 C CA . LEU A 1 569 ? -1.013 -1.204 -31.441 1.00 67.00 569 LEU A CA 1
ATOM 4441 C C . LEU A 1 569 ? 0.400 -1.819 -31.536 1.00 67.00 569 LEU A C 1
ATOM 4443 O O . LEU A 1 569 ? 1.257 -1.298 -32.242 1.00 67.00 569 LEU A O 1
ATOM 4447 N N . LEU A 1 570 ? 0.670 -2.910 -30.814 1.00 70.69 570 LEU A N 1
ATOM 4448 C CA . LEU A 1 570 ? 1.982 -3.547 -30.806 1.00 70.69 570 LEU A CA 1
ATOM 4449 C C . LEU A 1 570 ? 2.145 -4.474 -32.023 1.00 70.69 570 LEU A C 1
ATOM 4451 O O . LEU A 1 570 ? 1.231 -5.263 -32.286 1.00 70.69 570 LEU A O 1
ATOM 4455 N N . PRO A 1 571 ? 3.293 -4.425 -32.723 1.00 83.25 571 PRO A N 1
ATOM 4456 C CA . PRO A 1 571 ? 3.663 -5.384 -33.764 1.00 83.25 571 PRO A CA 1
ATOM 4457 C C . PRO A 1 571 ? 3.582 -6.845 -33.284 1.00 83.25 571 PRO A C 1
ATOM 4459 O O . PRO A 1 571 ? 3.971 -7.150 -32.155 1.00 83.25 571 PRO A O 1
ATOM 4462 N N . GLU A 1 572 ? 3.123 -7.749 -34.155 1.00 82.06 572 GLU A N 1
ATOM 4463 C CA . GLU A 1 572 ? 3.020 -9.210 -33.936 1.00 82.06 572 GLU A CA 1
ATOM 4464 C C . GLU A 1 572 ? 4.255 -9.854 -33.261 1.00 82.06 572 GLU A C 1
ATOM 4466 O O . GLU A 1 572 ? 4.071 -10.556 -32.263 1.00 82.06 572 GLU A O 1
ATOM 4471 N N . PRO A 1 573 ? 5.513 -9.558 -33.666 1.00 84.19 573 PRO A N 1
ATOM 4472 C CA . PRO A 1 573 ? 6.695 -10.189 -33.065 1.00 84.19 573 PRO A CA 1
ATOM 4473 C C . PRO A 1 573 ? 6.859 -9.859 -31.579 1.00 84.19 573 PRO A C 1
ATOM 4475 O O . PRO A 1 573 ? 7.303 -10.683 -30.782 1.00 84.19 573 PRO A O 1
ATOM 4478 N N . ILE A 1 574 ? 6.459 -8.647 -31.184 1.00 73.38 574 ILE A N 1
ATOM 4479 C CA . ILE A 1 574 ? 6.533 -8.199 -29.794 1.00 73.38 574 ILE A CA 1
ATOM 4480 C C . ILE A 1 574 ? 5.461 -8.922 -28.973 1.00 73.38 574 ILE A C 1
ATOM 4482 O O . ILE A 1 574 ? 5.737 -9.353 -27.857 1.00 73.38 574 ILE A O 1
ATOM 4486 N N . ARG A 1 575 ? 4.257 -9.134 -29.520 1.00 82.94 575 ARG A N 1
ATOM 4487 C CA . ARG A 1 575 ? 3.205 -9.894 -28.822 1.00 82.94 575 ARG A CA 1
ATOM 4488 C C . ARG A 1 575 ? 3.612 -11.346 -28.592 1.00 82.94 575 ARG A C 1
ATOM 4490 O O . ARG A 1 575 ? 3.442 -11.830 -27.475 1.00 82.94 575 ARG A O 1
ATOM 4497 N N . ALA A 1 576 ? 4.179 -11.996 -29.608 1.00 84.56 576 ALA A N 1
ATOM 4498 C CA . ALA A 1 576 ? 4.670 -13.367 -29.509 1.00 84.56 576 ALA A CA 1
ATOM 4499 C C . ALA A 1 576 ? 5.755 -13.495 -28.427 1.00 84.56 576 ALA A C 1
ATOM 4501 O O . ALA A 1 576 ? 5.651 -14.344 -27.543 1.00 84.56 576 ALA A O 1
ATOM 4502 N N . TRP A 1 577 ? 6.720 -12.570 -28.407 1.00 91.19 577 TRP A N 1
ATOM 4503 C CA . TRP A 1 577 ? 7.776 -12.550 -27.394 1.00 91.19 577 TRP A CA 1
ATOM 4504 C C . TRP A 1 577 ? 7.240 -12.337 -25.967 1.00 91.19 577 TRP A C 1
ATOM 4506 O O . TRP A 1 577 ? 7.656 -13.022 -25.030 1.00 91.19 577 TRP A O 1
ATOM 4516 N N . TRP A 1 578 ? 6.279 -11.425 -25.774 1.00 83.88 578 TRP A N 1
ATOM 4517 C CA . TRP A 1 578 ? 5.654 -11.203 -24.462 1.00 83.88 578 TRP A CA 1
ATOM 4518 C C . TRP A 1 578 ? 4.811 -12.398 -23.998 1.00 83.88 578 TRP A C 1
ATOM 4520 O O . TRP A 1 578 ? 4.810 -12.710 -22.805 1.00 83.88 578 TRP A O 1
ATOM 4530 N N . ALA A 1 579 ? 4.109 -13.069 -24.914 1.00 90.25 579 ALA A N 1
ATOM 4531 C CA . ALA A 1 579 ? 3.349 -14.279 -24.614 1.00 90.25 579 ALA A CA 1
ATOM 4532 C C . ALA A 1 579 ? 4.279 -15.431 -24.200 1.00 90.25 579 ALA A C 1
ATOM 4534 O O . ALA A 1 579 ? 4.051 -16.068 -23.172 1.00 90.25 579 ALA A O 1
ATOM 4535 N N . GLU A 1 580 ? 5.378 -15.635 -24.930 1.00 93.69 580 GLU A N 1
ATOM 4536 C CA . GLU A 1 580 ? 6.383 -16.647 -24.600 1.00 93.69 580 GLU A CA 1
ATOM 4537 C C . GLU A 1 580 ? 7.060 -16.358 -23.251 1.00 93.69 580 GLU A C 1
ATOM 4539 O O . GLU A 1 580 ? 7.247 -17.260 -22.432 1.00 93.69 580 GLU A O 1
ATOM 4544 N N . ARG A 1 581 ? 7.368 -15.087 -22.962 1.00 92.50 581 ARG A N 1
ATOM 4545 C CA . ARG A 1 581 ? 7.964 -14.685 -21.682 1.00 92.50 581 ARG A CA 1
ATOM 4546 C C . ARG A 1 581 ? 7.014 -14.897 -20.502 1.00 92.50 581 ARG A C 1
ATOM 4548 O O . ARG A 1 581 ? 7.465 -15.366 -19.457 1.00 92.50 581 ARG A O 1
ATOM 4555 N N . ARG A 1 582 ? 5.713 -14.608 -20.652 1.00 91.75 582 ARG A N 1
ATOM 4556 C CA . ARG A 1 582 ? 4.714 -14.949 -19.620 1.00 91.75 582 ARG A CA 1
ATOM 4557 C C . ARG A 1 582 ? 4.642 -16.454 -19.399 1.00 91.75 582 ARG A C 1
ATOM 4559 O O . ARG A 1 582 ? 4.747 -16.879 -18.256 1.00 91.75 582 ARG A O 1
ATOM 4566 N N . ARG A 1 583 ? 4.577 -17.240 -20.479 1.00 94.31 583 ARG A N 1
ATOM 4567 C CA . ARG A 1 583 ? 4.533 -18.707 -20.409 1.00 94.31 583 ARG A CA 1
ATOM 4568 C C . ARG A 1 583 ? 5.759 -19.285 -19.694 1.00 94.31 583 ARG A C 1
ATOM 4570 O O . ARG A 1 583 ? 5.616 -20.160 -18.848 1.00 94.31 583 ARG A O 1
ATOM 4577 N N . LYS A 1 584 ? 6.963 -18.760 -19.963 1.00 94.31 584 LYS A N 1
ATOM 4578 C CA . LYS A 1 584 ? 8.199 -19.164 -19.261 1.00 94.31 584 LYS A CA 1
ATOM 4579 C C . LYS A 1 584 ? 8.185 -18.797 -17.775 1.00 94.31 584 LYS A C 1
ATOM 4581 O O . LYS A 1 584 ? 8.629 -19.596 -16.956 1.00 94.31 584 LYS A O 1
ATOM 4586 N N . ASN A 1 585 ? 7.680 -17.618 -17.414 1.00 90.69 585 ASN A N 1
ATOM 4587 C CA . ASN A 1 585 ? 7.576 -17.213 -16.009 1.00 90.69 585 ASN A CA 1
ATOM 4588 C C . ASN A 1 585 ? 6.548 -18.053 -15.240 1.00 90.69 585 ASN A C 1
ATOM 4590 O O . ASN A 1 585 ? 6.798 -18.427 -14.097 1.00 90.69 585 ASN A O 1
ATOM 4594 N N . GLU A 1 586 ? 5.427 -18.383 -15.873 1.00 94.00 586 GLU A N 1
ATOM 4595 C CA . GLU A 1 586 ? 4.384 -19.235 -15.300 1.00 94.00 586 GLU A CA 1
ATOM 4596 C C . GLU A 1 586 ? 4.884 -20.671 -15.095 1.00 94.00 586 GLU A C 1
ATOM 4598 O O . GLU A 1 586 ? 4.727 -21.225 -14.012 1.00 94.00 586 GLU A O 1
ATOM 4603 N N . LEU A 1 587 ? 5.633 -21.221 -16.059 1.00 95.75 587 LEU A N 1
ATOM 4604 C CA . LEU A 1 587 ? 6.326 -22.507 -15.909 1.00 95.75 587 LEU A CA 1
ATOM 4605 C C . LEU A 1 587 ? 7.347 -22.510 -14.760 1.00 95.75 587 LEU A C 1
ATOM 4607 O O . LEU A 1 587 ? 7.433 -23.490 -14.024 1.00 95.75 587 LEU A O 1
ATOM 4611 N N . ARG A 1 588 ? 8.114 -21.425 -14.577 1.00 93.62 588 ARG A N 1
ATOM 4612 C CA . ARG A 1 588 ? 9.049 -21.300 -13.441 1.00 93.62 588 ARG A CA 1
ATOM 4613 C C . ARG A 1 588 ? 8.314 -21.265 -12.104 1.00 93.62 588 ARG A C 1
ATOM 4615 O O . ARG A 1 588 ? 8.767 -21.896 -11.154 1.00 93.62 588 ARG A O 1
ATOM 4622 N N . ARG A 1 589 ? 7.185 -20.554 -12.041 1.00 95.19 589 ARG A N 1
ATOM 4623 C CA . ARG A 1 589 ? 6.342 -20.492 -10.845 1.00 95.19 589 ARG A CA 1
ATOM 4624 C C . ARG A 1 589 ? 5.768 -21.866 -10.502 1.00 95.19 589 ARG A C 1
ATOM 4626 O O . ARG A 1 589 ? 5.927 -22.298 -9.367 1.00 95.19 589 ARG A O 1
ATOM 4633 N N . LEU A 1 590 ? 5.195 -22.566 -11.482 1.00 95.38 590 LEU A N 1
ATOM 4634 C CA . LEU A 1 590 ? 4.660 -23.917 -11.296 1.00 95.38 590 LEU A CA 1
ATOM 4635 C C . LEU A 1 590 ? 5.749 -24.902 -10.863 1.00 95.38 590 LEU A C 1
ATOM 4637 O O . LEU A 1 590 ? 5.534 -25.652 -9.920 1.00 95.38 590 LEU A O 1
ATOM 4641 N N . ARG A 1 591 ? 6.944 -24.854 -11.474 1.00 96.25 591 ARG A N 1
ATOM 4642 C CA . ARG A 1 591 ? 8.077 -25.694 -11.050 1.00 96.25 591 ARG A CA 1
ATOM 4643 C C . ARG A 1 591 ? 8.447 -25.434 -9.585 1.00 96.25 591 ARG A C 1
ATOM 4645 O O . ARG A 1 591 ? 8.634 -26.379 -8.822 1.00 96.25 591 ARG A O 1
ATOM 4652 N N . HIS A 1 592 ? 8.496 -24.169 -9.174 1.00 92.81 592 HIS A N 1
ATOM 4653 C CA . HIS A 1 592 ? 8.815 -23.832 -7.791 1.00 92.81 592 HIS A CA 1
ATOM 4654 C C . HIS A 1 592 ? 7.721 -24.278 -6.806 1.00 92.81 592 HIS A C 1
ATOM 4656 O O . HIS A 1 592 ? 8.040 -24.818 -5.748 1.00 92.81 592 HIS A O 1
ATOM 4662 N N . GLU A 1 593 ? 6.443 -24.113 -7.162 1.00 94.00 593 GLU A N 1
ATOM 4663 C CA . GLU A 1 593 ? 5.314 -24.618 -6.372 1.00 94.00 593 GLU A CA 1
ATOM 4664 C C . GLU A 1 593 ? 5.382 -26.152 -6.242 1.00 94.00 593 GLU A C 1
ATOM 4666 O O . GLU A 1 593 ? 5.299 -26.656 -5.121 1.00 94.00 593 GLU A O 1
ATOM 4671 N N . THR A 1 594 ? 5.675 -26.881 -7.331 1.00 93.81 594 THR A N 1
ATOM 4672 C CA . THR A 1 594 ? 5.840 -28.347 -7.299 1.00 93.81 594 THR A CA 1
ATOM 4673 C C . THR A 1 594 ? 7.004 -28.803 -6.415 1.00 93.81 594 THR A C 1
ATOM 4675 O O . THR A 1 594 ? 6.848 -29.737 -5.626 1.00 93.81 594 THR A O 1
ATOM 4678 N N . GLU A 1 595 ? 8.152 -28.118 -6.467 1.00 95.12 595 GLU A N 1
ATOM 4679 C CA . GLU A 1 595 ? 9.303 -28.410 -5.600 1.00 95.12 595 GLU A CA 1
ATOM 4680 C C . GLU A 1 595 ? 8.983 -28.170 -4.119 1.00 95.12 595 GLU A C 1
ATOM 4682 O O . GLU A 1 595 ? 9.414 -28.937 -3.255 1.00 95.12 595 GLU A O 1
ATOM 4687 N N . GLN A 1 596 ? 8.211 -27.125 -3.798 1.00 95.06 596 GLN A N 1
ATOM 4688 C CA . GLN A 1 596 ? 7.791 -26.869 -2.421 1.00 95.06 596 GLN A CA 1
ATOM 4689 C C . GLN A 1 596 ? 6.824 -27.939 -1.907 1.00 95.06 596 GLN A C 1
ATOM 4691 O O . GLN A 1 596 ? 6.968 -28.374 -0.763 1.00 95.06 596 GLN A O 1
ATOM 4696 N N . THR A 1 597 ? 5.875 -28.400 -2.727 1.00 93.06 597 THR A N 1
ATOM 4697 C CA . THR A 1 597 ? 4.994 -29.519 -2.357 1.00 93.06 597 THR A CA 1
ATOM 4698 C C . THR A 1 597 ? 5.766 -30.819 -2.158 1.00 93.06 597 THR A C 1
ATOM 4700 O O . THR A 1 597 ? 5.552 -31.477 -1.144 1.00 93.06 597 THR A O 1
ATOM 4703 N N . LEU A 1 598 ? 6.724 -31.151 -3.032 1.00 95.62 598 LEU A N 1
ATOM 4704 C CA . LEU A 1 598 ? 7.555 -32.352 -2.874 1.00 95.62 598 LEU A CA 1
ATOM 4705 C C . LEU A 1 598 ? 8.384 -32.309 -1.583 1.00 95.62 598 LEU A C 1
ATOM 4707 O O . LEU A 1 598 ? 8.455 -33.302 -0.864 1.00 95.62 598 LEU A O 1
ATOM 4711 N N . LYS A 1 599 ? 8.931 -31.142 -1.217 1.00 95.00 599 LYS A N 1
ATOM 4712 C CA . LYS A 1 599 ? 9.625 -30.961 0.071 1.00 95.00 599 LYS A CA 1
ATOM 4713 C C . LYS A 1 599 ? 8.705 -31.144 1.280 1.00 95.00 599 LYS A C 1
ATOM 4715 O O . LYS A 1 599 ? 9.163 -31.627 2.310 1.00 95.00 599 LYS A O 1
ATOM 4720 N N . ARG A 1 600 ? 7.432 -30.742 1.191 1.00 95.31 600 ARG A N 1
ATOM 4721 C CA . ARG A 1 600 ? 6.453 -30.969 2.272 1.00 95.31 600 ARG A CA 1
ATOM 4722 C C . ARG A 1 600 ? 6.100 -32.446 2.399 1.00 95.31 600 ARG A C 1
ATOM 4724 O O . ARG A 1 600 ? 6.077 -32.945 3.515 1.00 95.31 600 ARG A O 1
ATOM 4731 N N . ILE A 1 601 ? 5.892 -33.131 1.275 1.00 95.38 601 ILE A N 1
ATOM 4732 C CA . ILE A 1 601 ? 5.625 -34.576 1.246 1.00 95.38 601 ILE A CA 1
ATOM 4733 C C . ILE A 1 601 ? 6.805 -35.348 1.847 1.00 95.38 601 ILE A C 1
ATOM 4735 O O . ILE A 1 601 ? 6.585 -36.166 2.731 1.00 95.38 601 ILE A O 1
ATOM 4739 N N . GLY A 1 602 ? 8.045 -35.024 1.460 1.00 94.94 602 GLY A N 1
ATOM 4740 C CA . GLY A 1 602 ? 9.240 -35.647 2.041 1.00 94.94 602 GLY A CA 1
ATOM 4741 C C . GLY A 1 602 ? 9.321 -35.478 3.561 1.00 94.94 602 GLY A C 1
ATOM 4742 O O . GLY A 1 602 ? 9.530 -36.449 4.273 1.00 94.94 602 GLY A O 1
ATOM 4743 N N . LYS A 1 603 ? 9.038 -34.274 4.079 1.00 94.75 603 LYS A N 1
ATOM 4744 C CA . LYS A 1 603 ? 9.010 -34.031 5.532 1.00 94.75 603 LYS A CA 1
ATOM 4745 C C . LYS A 1 603 ? 7.925 -34.824 6.261 1.00 94.75 603 LYS A C 1
ATOM 4747 O O . LYS A 1 603 ? 8.189 -35.304 7.355 1.00 94.75 603 LYS A O 1
ATOM 4752 N N . MET A 1 604 ? 6.726 -34.939 5.685 1.00 92.88 604 MET A N 1
ATOM 4753 C CA . MET A 1 604 ? 5.651 -35.743 6.284 1.00 92.88 604 MET A CA 1
ATOM 4754 C C . MET A 1 604 ? 6.022 -37.226 6.302 1.00 92.88 604 MET A C 1
ATOM 4756 O O . MET A 1 604 ? 5.810 -37.884 7.315 1.00 92.88 604 MET A O 1
ATOM 4760 N N . HIS A 1 605 ? 6.630 -37.727 5.223 1.00 95.19 605 HIS A N 1
ATOM 4761 C CA . HIS A 1 605 ? 7.096 -39.108 5.151 1.00 95.19 605 HIS A CA 1
ATOM 4762 C C . HIS A 1 605 ? 8.197 -39.392 6.181 1.00 95.19 605 HIS A C 1
ATOM 4764 O O . HIS A 1 605 ? 8.094 -40.359 6.927 1.00 95.19 605 HIS A O 1
ATOM 4770 N N . ASP A 1 606 ? 9.195 -38.510 6.307 1.00 94.06 606 ASP A N 1
ATOM 4771 C CA . ASP A 1 606 ? 10.246 -38.638 7.326 1.00 94.06 606 ASP A CA 1
ATOM 4772 C C . ASP A 1 606 ? 9.669 -38.632 8.754 1.00 94.06 606 ASP A C 1
ATOM 4774 O O . ASP A 1 606 ? 10.162 -39.330 9.642 1.00 94.06 606 ASP A O 1
ATOM 4778 N N . GLU A 1 607 ? 8.618 -37.844 8.997 1.00 95.25 607 GLU A N 1
ATOM 4779 C CA . GLU A 1 607 ? 7.942 -37.781 10.293 1.00 95.25 607 GLU A CA 1
ATOM 4780 C C . GLU A 1 607 ? 7.113 -39.043 10.582 1.00 95.25 607 GLU A C 1
ATOM 4782 O O . GLU A 1 607 ? 7.125 -39.534 11.712 1.00 95.25 607 GLU A O 1
ATOM 4787 N N . GLU A 1 608 ? 6.435 -39.607 9.579 1.00 93.56 608 GLU A N 1
ATOM 4788 C CA . GLU A 1 608 ? 5.740 -40.895 9.695 1.00 93.56 608 GLU A CA 1
ATOM 4789 C C . GLU A 1 608 ? 6.711 -42.055 9.920 1.00 93.56 608 GLU A C 1
ATOM 4791 O O . GLU A 1 608 ? 6.485 -42.864 10.817 1.00 93.56 608 GLU A O 1
ATOM 4796 N N . VAL A 1 609 ? 7.828 -42.103 9.187 1.00 93.38 609 VAL A N 1
ATOM 4797 C CA . VAL A 1 609 ? 8.877 -43.117 9.381 1.00 93.38 609 VAL A CA 1
ATOM 4798 C C . VAL A 1 609 ? 9.462 -43.025 10.792 1.00 93.38 609 VAL A C 1
ATOM 4800 O O . VAL A 1 609 ? 9.648 -44.046 11.451 1.00 93.38 609 VAL A O 1
ATOM 4803 N N . ARG A 1 610 ? 9.686 -41.812 11.318 1.00 92.25 610 ARG A N 1
ATOM 4804 C CA . ARG A 1 610 ? 10.103 -41.632 12.721 1.00 92.25 610 ARG A CA 1
ATOM 4805 C C . ARG A 1 610 ? 9.053 -42.115 13.716 1.00 92.25 610 ARG A C 1
ATOM 4807 O O . ARG A 1 610 ? 9.424 -42.728 14.710 1.00 92.25 610 ARG A O 1
ATOM 4814 N N . LYS A 1 611 ? 7.765 -41.851 13.472 1.00 93.25 611 LYS A N 1
ATOM 4815 C CA . LYS A 1 611 ? 6.669 -42.332 14.333 1.00 93.25 611 LYS A CA 1
ATOM 4816 C C . LYS A 1 611 ? 6.551 -43.855 14.307 1.00 93.25 611 LYS A C 1
ATOM 4818 O O . LYS A 1 611 ? 6.247 -44.433 15.343 1.00 93.25 611 LYS A O 1
ATOM 4823 N N . LEU A 1 612 ? 6.798 -44.486 13.159 1.00 90.69 612 LEU A N 1
ATOM 4824 C CA . LEU A 1 612 ? 6.799 -45.942 13.017 1.00 90.69 612 LEU A CA 1
ATOM 4825 C C . LEU A 1 612 ? 8.002 -46.590 13.701 1.00 90.69 612 LEU A C 1
ATOM 4827 O O . LEU A 1 612 ? 7.801 -47.566 14.394 1.00 90.69 612 LEU A O 1
ATOM 4831 N N . ASN A 1 613 ? 9.208 -46.029 13.582 1.00 86.06 613 ASN A N 1
ATOM 4832 C CA . ASN A 1 613 ? 10.393 -46.566 14.269 1.00 86.06 613 ASN A CA 1
ATOM 4833 C C . ASN A 1 613 ? 10.356 -46.389 15.796 1.00 86.06 613 ASN A C 1
ATOM 4835 O O . ASN A 1 613 ? 11.124 -47.033 16.503 1.00 86.06 613 ASN A O 1
ATOM 4839 N N . HIS A 1 614 ? 9.545 -45.456 16.299 1.00 81.62 614 HIS A N 1
ATOM 4840 C CA . HIS A 1 614 ? 9.398 -45.223 17.736 1.00 81.62 614 HIS A CA 1
ATOM 4841 C C . HIS A 1 614 ? 8.328 -46.126 18.377 1.00 81.62 614 HIS A C 1
ATOM 4843 O O . HIS A 1 614 ? 8.328 -46.278 19.600 1.00 81.62 614 HIS A O 1
ATOM 4849 N N . ARG A 1 615 ? 7.413 -46.671 17.566 1.00 81.50 615 ARG A N 1
ATOM 4850 C CA . ARG A 1 615 ? 6.450 -47.705 17.961 1.00 81.50 615 ARG A CA 1
ATOM 4851 C C . ARG A 1 615 ? 7.095 -49.074 17.834 1.00 81.50 615 ARG A C 1
ATOM 4853 O O . ARG A 1 615 ? 6.737 -49.927 18.669 1.00 81.50 615 ARG A O 1
#